Protein 6KMO (pdb70)

Foldseek 3Di:
DVVVVVPDPVPPDPDPPDFAADPLLVVVLVVVVPDPDDDLLPDDLVVNQVVLVVLQPPFDADAWDKDKDWDADPNDIKIKIKIAHNPDDAAFAEEEEFEDDLLSYDDCSLQVRLQNLLRVLQRGMYIYIGFHGFPVPAPPRRLVSSLRVLVCCLVPVVVVRYNSLLYAYEYAECSLLSRQLNLLVCVVVVDDDHLEYEYEQYAAAPDQDDPLSVVQQDSQPDHSSNNNSSNVRRDPDPVVRCDCSNRVLNDALVSLAPRHAYEYEHEPNESSRVSRVSSQVSNVVSVHNYHYHYQGSHYGCCLRRSSNVPPVSNSVVSSVSSVVSNVRRD/DVVVVVVDPVPDDPDPDFAADPLLVVVLVVVVPDDDDLLPDDLVVNQVVLVVQQPPFDADDWDKDWDWDADPNDTKIKIKIAHNPDDAAFAEEEEFEDDLLSYDDCSLQVRLLRLLRVLQRGMYIYIGFHGFPVPAPPRRLVSSLRVLVCCLVPVVVVRYNSLLYAYEYAECSLLSRQLNLLVQVVVVDDDHLEYEREQYAAAPDQDDPLSVVLQDSQPDHSSNNNSSNVRHDPDPVVRCDCSNRVLNDALVSLAPRHAYEYEHEPNESSRVSRVSSQVSNVVSVHNYHYHYQGSDGGCCLRRSSNVPPPSNSVVSSVSSVVSNVRSD

Structure (mmCIF, N/CA/C/O backbone):
data_6KMO
#
_entry.id   6KMO
#
_cell.length_a   65.086
_cell.length_b   89.396
_cell.length_c   68.929
_cell.angle_alpha   90.000
_cell.angle_beta   111.256
_cell.angle_gamma   90.000
#
_symmetry.space_group_name_H-M   'P 1 21 1'
#
loop_
_entity.id
_entity.type
_entity.pdbx_description
1 polymer 'Alpha/beta hydrolase'
2 water water
#
loop_
_atom_site.group_PDB
_atom_site.id
_atom_site.type_symbol
_atom_site.label_atom_id
_atom_site.label_alt_id
_atom_site.label_comp_id
_atom_site.label_asym_id
_atom_site.label_entity_id
_atom_site.label_seq_id
_atom_site.pdbx_PDB_ins_code
_atom_site.Cartn_x
_atom_site.Cartn_y
_atom_site.Cartn_z
_atom_site.occupancy
_atom_site.B_iso_or_equiv
_atom_site.auth_seq_id
_atom_site.auth_comp_id
_atom_site.auth_asym_id
_atom_site.auth_atom_id
_atom_site.pdbx_PDB_model_num
ATOM 1 N N . THR A 1 3 ? 88.52487 81.54008 48.10250 1.000 33.02413 3 THR A N 1
ATOM 2 C CA . THR A 1 3 ? 87.82240 80.92568 49.24099 1.000 43.35372 3 THR A CA 1
ATOM 3 C C . THR A 1 3 ? 86.48835 80.33999 48.78729 1.000 42.33725 3 THR A C 1
ATOM 4 O O . THR A 1 3 ? 86.33886 79.11967 48.75800 1.000 40.55795 3 THR A O 1
ATOM 14 N N . LEU A 1 4 ? 85.51650 81.16873 48.40661 1.000 37.58369 4 LEU A N 1
ATOM 15 C CA . LEU A 1 4 ? 84.49311 80.64827 47.50473 1.000 33.89795 4 LEU A CA 1
ATOM 16 C C . LEU A 1 4 ? 85.15529 80.23401 46.19818 1.000 30.03936 4 LEU A C 1
ATOM 17 O O . LEU A 1 4 ? 84.92495 79.14203 45.67437 1.000 24.30492 4 LEU A O 1
ATOM 33 N N . THR A 1 5 ? 86.01985 81.10314 45.68733 1.000 22.46530 5 THR A N 1
ATOM 34 C CA . THR A 1 5 ? 86.88993 80.74051 44.57654 1.000 29.02733 5 THR A CA 1
ATOM 35 C C . THR A 1 5 ? 87.69063 79.48247 44.89257 1.000 23.49271 5 THR A C 1
ATOM 36 O O . THR A 1 5 ? 87.87071 78.62129 44.02669 1.000 21.86282 5 THR A O 1
ATOM 47 N N . ALA A 1 6 ? 88.17669 79.34762 46.13250 1.000 22.30283 6 ALA A N 1
ATOM 48 C CA . ALA A 1 6 ? 88.98462 78.17741 46.45581 1.000 19.11912 6 ALA A CA 1
ATOM 49 C C . ALA A 1 6 ? 88.20374 76.89298 46.22171 1.000 14.51976 6 ALA A C 1
ATOM 50 O O . ALA A 1 6 ? 88.74367 75.91298 45.69475 1.000 14.68349 6 ALA A O 1
ATOM 57 N N . ILE A 1 7 ? 86.93275 76.87780 46.59474 1.000 14.04166 7 ILE A N 1
ATOM 58 C CA . ILE A 1 7 ? 86.12056 75.69346 46.36685 1.000 11.41525 7 ILE A CA 1
ATOM 59 C C . ILE A 1 7 ? 85.88707 75.49239 44.87150 1.000 10.91514 7 ILE A C 1
ATOM 60 O O . ILE A 1 7 ? 85.92008 74.36497 44.36604 1.000 10.85859 7 ILE A O 1
ATOM 76 N N . LEU A 1 8 ? 85.68025 76.58667 44.13282 1.000 12.00857 8 LEU A N 1
ATOM 77 C CA . LEU A 1 8 ? 85.32649 76.47474 42.72277 1.000 10.18996 8 LEU A CA 1
ATOM 78 C C . LEU A 1 8 ? 86.46174 75.91501 41.88362 1.000 11.49944 8 LEU A C 1
ATOM 79 O O . LEU A 1 8 ? 86.20431 75.24852 40.87725 1.000 12.47853 8 LEU A O 1
ATOM 95 N N . ILE A 1 9 ? 87.71941 76.16714 42.26518 1.000 9.94418 9 ILE A N 1
ATOM 96 C CA . ILE A 1 9 ? 88.85871 75.63717 41.52489 1.000 10.40004 9 ILE A CA 1
ATOM 97 C C . ILE A 1 9 ? 89.31196 74.28456 42.05907 1.000 11.98806 9 ILE A C 1
ATOM 98 O O . ILE A 1 9 ? 90.28216 73.71612 41.54035 1.000 16.35007 9 ILE A O 1
ATOM 114 N N . SER A 1 10 ? 88.63118 73.74699 43.05956 1.000 9.47563 10 SER A N 1
ATOM 115 C CA . SER A 1 10 ? 89.08378 72.55930 43.76037 1.000 10.29611 10 SER A CA 1
ATOM 116 C C . SER A 1 10 ? 88.63723 71.26955 43.08473 1.000 10.22472 10 SER A C 1
ATOM 117 O O . SER A 1 10 ? 87.85885 71.25817 42.12485 1.000 11.71752 10 SER A O 1
ATOM 125 N N . SER A 1 11 ? 89.12585 70.15874 43.63602 1.000 10.15037 11 SER A N 1
ATOM 126 C CA . SER A 1 11 ? 88.75331 68.83491 43.17100 1.000 9.34233 11 SER A CA 1
ATOM 127 C C . SER A 1 11 ? 87.26404 68.54469 43.29241 1.000 10.88516 11 SER A C 1
ATOM 128 O O . SER A 1 11 ? 86.79672 67.57295 42.68743 1.000 12.24384 11 SER A O 1
ATOM 136 N N . VAL A 1 12 ? 86.51009 69.33335 44.06755 1.000 9.31218 12 VAL A N 1
ATOM 137 C CA . VAL A 1 12 ? 85.06038 69.14489 44.13301 1.000 11.00959 12 VAL A CA 1
ATOM 138 C C . VAL A 1 12 ? 84.47369 69.11225 42.73204 1.000 10.91289 12 VAL A C 1
ATOM 139 O O . VAL A 1 12 ? 83.53337 68.36112 42.45289 1.000 13.54255 12 VAL A O 1
ATOM 152 N N . PHE A 1 13 ? 85.01026 69.93973 41.84356 1.000 9.08666 13 PHE A N 1
ATOM 153 C CA . PHE A 1 13 ? 84.46249 70.12421 40.50403 1.000 10.63957 13 PHE A CA 1
ATOM 154 C C . PHE A 1 13 ? 85.32052 69.51517 39.40587 1.000 12.34019 13 PHE A C 1
ATOM 155 O O . PHE A 1 13 ? 85.07349 69.76066 38.21956 1.000 11.46752 13 PHE A O 1
ATOM 172 N N . ALA A 1 14 ? 86.31689 68.71317 39.73909 1.000 10.26335 14 ALA A N 1
ATOM 173 C CA . ALA A 1 14 ? 87.09604 68.08419 38.68850 1.000 11.02271 14 ALA A CA 1
ATOM 174 C C . ALA A 1 14 ? 86.23202 67.10565 37.90779 1.000 11.60532 14 ALA A C 1
ATOM 175 O O . ALA A 1 14 ? 85.40013 66.39309 38.46837 1.000 11.68743 14 ALA A O 1
ATOM 182 N N A SER A 1 15 ? 86.42815 67.08543 36.59208 0.646 13.12179 15 SER A N 1
ATOM 183 N N B SER A 1 15 ? 86.40599 67.08755 36.58849 0.354 13.13362 15 SER A N 1
ATOM 184 C CA A SER A 1 15 ? 85.75320 66.10288 35.76117 0.646 15.49329 15 SER A CA 1
ATOM 185 C CA B SER A 1 15 ? 85.63125 66.14940 35.78986 0.354 15.77131 15 SER A CA 1
ATOM 186 C C A SER A 1 15 ? 86.00804 64.71553 36.32468 0.646 18.98907 15 SER A C 1
ATOM 187 C C B SER A 1 15 ? 85.96661 64.72698 36.21609 0.354 19.26770 15 SER A C 1
ATOM 188 O O A SER A 1 15 ? 87.15467 64.33645 36.57693 0.646 20.37315 15 SER A O 1
ATOM 189 O O B SER A 1 15 ? 87.13701 64.33514 36.26950 0.354 22.10323 15 SER A O 1
ATOM 204 N N . ALA A 1 16 ? 84.92725 63.96821 36.55025 1.000 20.35297 16 ALA A N 1
ATOM 205 C CA . ALA A 1 16 ? 85.09120 62.56589 36.89879 1.000 30.80792 16 ALA A CA 1
ATOM 206 C C . ALA A 1 16 ? 85.28490 61.74914 35.63293 1.000 41.37616 16 ALA A C 1
ATOM 207 O O . ALA A 1 16 ? 86.12760 60.84387 35.58593 1.000 51.91335 16 ALA A O 1
ATOM 215 N N . ALA A 1 17 ? 84.54225 62.10691 34.59053 1.000 41.15164 17 ALA A N 1
ATOM 216 C CA . ALA A 1 17 ? 84.55541 61.42494 33.30938 1.000 45.89596 17 ALA A CA 1
ATOM 217 C C . ALA A 1 17 ? 85.83965 61.71835 32.54360 1.000 42.53012 17 ALA A C 1
ATOM 218 O O . ALA A 1 17 ? 86.87473 61.09747 32.79439 1.000 49.51456 17 ALA A O 1
ATOM 225 N N . ALA A 1 23 ? 82.06457 62.74085 20.04208 1.000 35.96728 23 ALA A N 1
ATOM 226 C CA . ALA A 1 23 ? 81.53910 62.45925 18.71011 1.000 37.53907 23 ALA A CA 1
ATOM 227 C C . ALA A 1 23 ? 80.01089 62.52951 18.73777 1.000 37.43789 23 ALA A C 1
ATOM 228 O O . ALA A 1 23 ? 79.36029 61.78932 19.47685 1.000 37.64225 23 ALA A O 1
ATOM 234 N N . ASN A 1 24 ? 79.45133 63.41677 17.91717 1.000 32.38216 24 ASN A N 1
ATOM 235 C CA . ASN A 1 24 ? 78.03368 63.79383 18.00697 1.000 24.23949 24 ASN A CA 1
ATOM 236 C C . ASN A 1 24 ? 77.19145 62.87923 17.11161 1.000 31.73358 24 ASN A C 1
ATOM 237 O O . ASN A 1 24 ? 76.61150 63.27799 16.09881 1.000 33.55947 24 ASN A O 1
ATOM 248 N N . THR A 1 25 ? 77.10225 61.61767 17.53268 1.000 24.01368 25 THR A N 1
ATOM 249 C CA . THR A 1 25 ? 76.45027 60.54018 16.80269 1.000 25.10151 25 THR A CA 1
ATOM 250 C C . THR A 1 25 ? 74.95248 60.54100 17.10523 1.000 16.56465 25 THR A C 1
ATOM 251 O O . THR A 1 25 ? 74.56358 60.63581 18.26523 1.000 16.44963 25 THR A O 1
ATOM 262 N N . PRO A 1 26 ? 74.07359 60.41042 16.10198 1.000 14.88410 26 PRO A N 1
ATOM 263 C CA . PRO A 1 26 ? 72.62953 60.40854 16.38829 1.000 11.99718 26 PRO A CA 1
ATOM 264 C C . PRO A 1 26 ? 72.23791 59.19339 17.21268 1.000 12.69607 26 PRO A C 1
ATOM 265 O O . PRO A 1 26 ? 72.54031 58.05632 16.85003 1.000 17.71134 26 PRO A O 1
ATOM 276 N N A THR A 1 27 ? 71.51784 59.44079 18.30282 0.340 11.13722 27 THR A N 1
ATOM 277 N N B THR A 1 27 ? 71.57978 59.43598 18.34200 0.660 11.06753 27 THR A N 1
ATOM 278 C CA A THR A 1 27 ? 71.02473 58.37784 19.14748 0.340 11.28059 27 THR A CA 1
ATOM 279 C CA B THR A 1 27 ? 71.03305 58.38643 19.19028 0.660 11.11377 27 THR A CA 1
ATOM 280 C C A THR A 1 27 ? 69.70242 58.83783 19.74011 0.340 9.10258 27 THR A C 1
ATOM 281 C C B THR A 1 27 ? 69.68434 58.84875 19.71628 0.660 9.09427 27 THR A C 1
ATOM 282 O O A THR A 1 27 ? 69.52856 60.04079 19.98442 0.340 8.88415 27 THR A O 1
ATOM 283 O O B THR A 1 27 ? 69.47511 60.05407 19.90422 0.660 8.69086 27 THR A O 1
ATOM 304 N N . PRO A 1 28 ? 68.74017 57.93538 19.93018 1.000 8.32838 28 PRO A N 1
ATOM 305 C CA . PRO A 1 28 ? 67.47013 58.33390 20.53800 1.000 8.31790 28 PRO A CA 1
ATOM 306 C C . PRO A 1 28 ? 67.67987 58.79860 21.96324 1.000 7.92972 28 PRO A C 1
ATOM 307 O O . PRO A 1 28 ? 68.60312 58.36159 22.65014 1.000 9.82827 28 PRO A O 1
ATOM 318 N N . THR A 1 29 ? 66.79543 59.67178 22.43338 1.000 7.24976 29 THR A N 1
ATOM 319 C CA . THR A 1 29 ? 66.76842 59.93667 23.85805 1.000 7.18671 29 THR A CA 1
ATOM 320 C C . THR A 1 29 ? 66.38665 58.66080 24.61061 1.000 8.12827 29 THR A C 1
ATOM 321 O O . THR A 1 29 ? 65.91070 57.68354 24.03148 1.000 8.27867 29 THR A O 1
ATOM 332 N N . ALA A 1 30 ? 66.56080 58.69886 25.92314 1.000 8.05795 30 ALA A N 1
ATOM 333 C CA . ALA A 1 30 ? 66.22307 57.52777 26.72876 1.000 9.09510 30 ALA A CA 1
ATOM 334 C C . ALA A 1 30 ? 64.75160 57.17248 26.60082 1.000 10.05458 30 ALA A C 1
ATOM 335 O O . ALA A 1 30 ? 64.40212 55.99240 26.49551 1.000 11.12991 30 ALA A O 1
ATOM 342 N N . GLY A 1 31 ? 63.86863 58.17223 26.61131 1.000 7.80977 31 GLY A N 1
ATOM 343 C CA . GLY A 1 31 ? 62.45175 57.90285 26.48815 1.000 8.09687 31 GLY A CA 1
ATOM 344 C C . GLY A 1 31 ? 62.07849 57.35458 25.12429 1.000 9.56431 31 GLY A C 1
ATOM 345 O O . GLY A 1 31 ? 61.22304 56.47605 25.00921 1.000 10.26588 31 GLY A O 1
ATOM 349 N N . VAL A 1 32 ? 62.69394 57.87979 24.06827 1.000 8.25908 32 VAL A N 1
ATOM 350 C CA . VAL A 1 32 ? 62.41444 57.35188 22.73720 1.000 9.47796 32 VAL A CA 1
ATOM 351 C C . VAL A 1 32 ? 62.95528 55.93999 22.59914 1.000 9.15800 32 VAL A C 1
ATOM 352 O O . VAL A 1 32 ? 62.30487 55.07542 21.99151 1.000 8.75824 32 VAL A O 1
ATOM 365 N N . GLN A 1 33 ? 64.13404 55.67779 23.16991 1.000 8.14618 33 GLN A N 1
ATOM 366 C CA . GLN A 1 33 ? 64.68944 54.32951 23.13843 1.000 8.95706 33 GLN A CA 1
ATOM 367 C C . GLN A 1 33 ? 63.78564 53.34737 23.86980 1.000 9.21892 33 GLN A C 1
ATOM 368 O O . GLN A 1 33 ? 63.57453 52.22737 23.39340 1.000 9.85672 33 GLN A O 1
ATOM 382 N N . ALA A 1 34 ? 63.21681 53.75202 25.00383 1.000 9.73415 34 ALA A N 1
ATOM 383 C CA . ALA A 1 34 ? 62.30358 52.87172 25.73016 1.000 9.83887 34 ALA A CA 1
ATOM 384 C C . ALA A 1 34 ? 61.10438 52.51805 24.86525 1.000 12.17564 34 ALA A C 1
ATOM 385 O O . ALA A 1 34 ? 60.66185 51.35900 24.83153 1.000 12.47295 34 ALA A O 1
ATOM 392 N N . PHE A 1 35 ? 60.56345 53.50132 24.14743 1.000 10.03827 35 PHE A N 1
ATOM 393 C CA . PHE A 1 35 ? 59.44662 53.25072 23.24899 1.000 9.24481 35 PHE A CA 1
ATOM 394 C C . PHE A 1 35 ? 59.85360 52.30462 22.13187 1.000 10.11460 35 PHE A C 1
ATOM 395 O O . PHE A 1 35 ? 59.13277 51.35318 21.81819 1.000 10.93052 35 PHE A O 1
ATOM 412 N N . LEU A 1 36 ? 61.00629 52.55186 21.50769 1.000 9.13687 36 LEU A N 1
ATOM 413 C CA . LEU A 1 36 ? 61.46419 51.66457 20.44537 1.000 9.83838 36 LEU A CA 1
ATOM 414 C C . LEU A 1 36 ? 61.65625 50.24418 20.95497 1.000 11.53478 36 LEU A C 1
ATOM 415 O O . LEU A 1 36 ? 61.39094 49.28173 20.22723 1.000 12.04480 36 LEU A O 1
ATOM 431 N N . ASN A 1 37 ? 62.13747 50.08698 22.18624 1.000 10.71837 37 ASN A N 1
ATOM 432 C CA . ASN A 1 37 ? 62.36858 48.73500 22.68919 1.000 11.77401 37 ASN A CA 1
ATOM 433 C C . ASN A 1 37 ? 61.05141 47.98614 22.85035 1.000 13.16786 37 ASN A C 1
ATOM 434 O O . ASN A 1 37 ? 60.97313 46.78717 22.54297 1.000 17.15453 37 ASN A O 1
ATOM 445 N N . VAL A 1 38 ? 59.99846 48.66852 23.29205 1.000 12.74250 38 VAL A N 1
ATOM 446 C CA . VAL A 1 38 ? 58.67785 48.03966 23.35277 1.000 13.45414 38 VAL A CA 1
ATOM 447 C C . VAL A 1 38 ? 58.20025 47.69479 21.94763 1.000 15.81970 38 VAL A C 1
ATOM 448 O O . VAL A 1 38 ? 57.76971 46.56979 21.66707 1.000 18.24111 38 VAL A O 1
ATOM 461 N N . LEU A 1 39 ? 58.28012 48.66321 21.03973 1.000 12.54436 39 LEU A N 1
ATOM 462 C CA . LEU A 1 39 ? 57.78932 48.48032 19.67838 1.000 13.99742 39 LEU A CA 1
ATOM 463 C C . LEU A 1 39 ? 58.51448 47.34468 18.97393 1.000 16.99583 39 LEU A C 1
ATOM 464 O O . LEU A 1 39 ? 57.88085 46.47643 18.35663 1.000 19.42793 39 LEU A O 1
ATOM 480 N N . ASN A 1 40 ? 59.84036 47.34112 19.03563 1.000 17.19317 40 ASN A N 1
ATOM 481 C CA . ASN A 1 40 ? 60.65520 46.38491 18.30072 1.000 17.51110 40 ASN A CA 1
ATOM 482 C C . ASN A 1 40 ? 60.70524 45.02397 18.98171 1.000 21.45179 40 ASN A C 1
ATOM 483 O O . ASN A 1 40 ? 61.30742 44.09882 18.42679 1.000 26.09641 40 ASN A O 1
ATOM 494 N N . SER A 1 41 ? 60.08775 44.89866 20.15920 1.000 22.99975 41 SER A N 1
ATOM 495 C CA . SER A 1 41 ? 59.90925 43.62031 20.82938 1.000 23.25489 41 SER A CA 1
ATOM 496 C C . SER A 1 41 ? 58.78506 42.80950 20.21149 1.000 30.18887 41 SER A C 1
ATOM 497 O O . SER A 1 41 ? 58.75772 41.58531 20.36943 1.000 34.36265 41 SER A O 1
ATOM 505 N N . GLY A 1 42 ? 57.83795 43.47247 19.55540 1.000 31.66809 42 GLY A N 1
ATOM 506 C CA . GLY A 1 42 ? 56.71384 42.76746 18.98320 1.000 30.15897 42 GLY A CA 1
ATOM 507 C C . GLY A 1 42 ? 57.15708 41.85123 17.86356 1.000 36.81467 42 GLY A C 1
ATOM 508 O O . GLY A 1 42 ? 58.09355 42.14214 1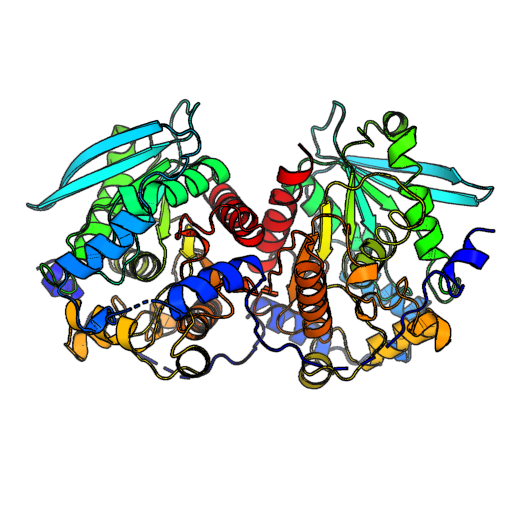7.12190 1.000 45.38712 42 GLY A O 1
ATOM 512 N N . LYS A 1 43 ? 56.48100 40.71192 17.75479 1.000 40.70694 43 LYS A N 1
ATOM 513 C CA . LYS A 1 43 ? 56.85496 39.69012 16.78668 1.000 40.44668 43 LYS A CA 1
ATOM 514 C C . LYS A 1 43 ? 55.88608 39.62973 15.60953 1.000 42.07429 43 LYS A C 1
ATOM 515 O O . LYS A 1 43 ? 55.92398 38.67048 14.83153 1.000 45.41207 43 LYS A O 1
ATOM 534 N N . GLY A 1 44 ? 55.03777 40.64080 15.45504 1.000 38.63214 44 GLY A N 1
ATOM 535 C CA . GLY A 1 44 ? 54.17898 40.72735 14.29667 1.000 36.84489 44 GLY A CA 1
ATOM 536 C C . GLY A 1 44 ? 54.96159 40.98395 13.02381 1.000 29.73389 44 GLY A C 1
ATOM 537 O O . GLY A 1 44 ? 56.16318 41.25545 13.01644 1.000 28.26765 44 GLY A O 1
ATOM 541 N N . LYS A 1 45 ? 54.25503 40.88838 11.91489 1.000 24.85820 45 LYS A N 1
ATOM 542 C CA . LYS A 1 45 ? 54.92009 41.03978 10.64352 1.000 23.67219 45 LYS A CA 1
ATOM 543 C C . LYS A 1 45 ? 55.07830 42.51525 10.29745 1.000 15.35024 45 LYS A C 1
ATOM 544 O O . LYS A 1 45 ? 54.46653 43.39155 10.91869 1.000 17.91155 45 LYS A O 1
ATOM 563 N N . PRO A 1 46 ? 55.93691 42.81008 9.33049 1.000 14.32424 46 PRO A N 1
ATOM 564 C CA . PRO A 1 46 ? 56.12486 44.20173 8.90917 1.000 13.39273 46 PRO A CA 1
ATOM 565 C C . PRO A 1 46 ? 54.82833 44.79436 8.38575 1.000 13.03144 46 PRO A C 1
ATOM 566 O O . PRO A 1 46 ? 54.02128 44.11910 7.74337 1.000 11.52703 46 PRO A O 1
ATOM 577 N N . MET A 1 47 ? 54.64531 46.09501 8.65255 1.000 10.91609 47 MET A N 1
ATOM 578 C CA . MET A 1 47 ? 53.39768 46.75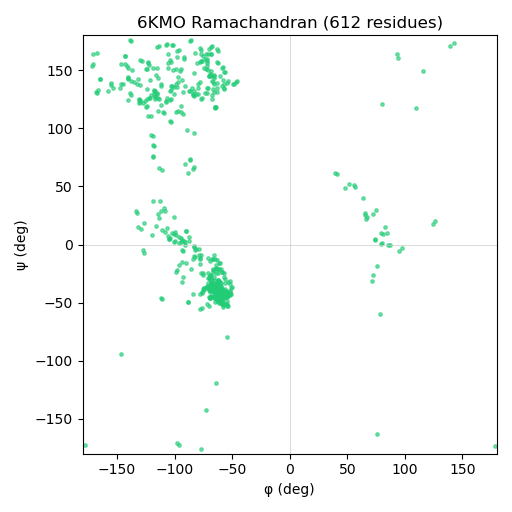648 8.28627 1.000 11.94878 47 MET A CA 1
ATOM 579 C C . MET A 1 47 ? 53.10561 46.62262 6.79543 1.000 9.33988 47 MET A C 1
ATOM 580 O O . MET A 1 47 ? 51.94699 46.46135 6.40454 1.000 10.49937 47 MET A O 1
ATOM 594 N N . GLU A 1 48 ? 54.13893 46.70128 5.94767 1.000 9.48268 48 GLU A N 1
ATOM 595 C CA . GLU A 1 48 ? 53.91462 46.64460 4.50849 1.000 9.89385 48 GLU A CA 1
ATOM 596 C C . GLU A 1 48 ? 53.38335 45.29717 4.04212 1.000 10.61296 48 GLU A C 1
ATOM 597 O O . GLU A 1 48 ? 52.98548 45.18583 2.87322 1.000 12.40937 48 GLU A O 1
ATOM 609 N N . GLN A 1 49 ? 53.35982 44.28610 4.90500 1.000 11.83862 49 GLN A N 1
ATOM 610 C CA . GLN A 1 49 ? 52.75204 42.99450 4.59289 1.000 13.25965 49 GLN A CA 1
ATOM 611 C C . GLN A 1 49 ? 51.32343 42.88168 5.10316 1.000 13.40699 49 GLN A C 1
ATOM 612 O O . GLN A 1 49 ? 50.68663 41.83139 4.92358 1.000 14.58381 49 GLN A O 1
ATOM 626 N N . MET A 1 50 ? 50.79605 43.93223 5.72936 1.000 11.43911 50 MET A N 1
ATOM 627 C CA . MET A 1 50 ? 49.44764 43.91956 6.27555 1.000 12.14830 50 MET A CA 1
ATOM 628 C C . MET A 1 50 ? 48.44471 44.43659 5.24763 1.000 10.83795 50 MET A C 1
ATOM 629 O O . MET A 1 50 ? 48.79358 45.12300 4.28378 1.000 12.51170 50 MET A O 1
ATOM 643 N N . THR A 1 51 ? 47.17159 44.12382 5.47441 1.000 12.68817 51 THR A N 1
ATOM 644 C CA . THR A 1 51 ? 46.13473 44.80453 4.72681 1.000 11.17737 51 THR A CA 1
ATOM 645 C C . THR A 1 51 ? 46.03450 46.24186 5.22784 1.000 11.43672 51 THR A C 1
ATOM 646 O O . THR A 1 51 ? 46.46990 46.54983 6.33937 1.000 11.72620 51 THR A O 1
ATOM 657 N N . PRO A 1 52 ? 45.45955 47.14275 4.43234 1.000 12.33997 52 PRO A N 1
ATOM 658 C CA . PRO A 1 52 ? 45.22230 48.50078 4.94964 1.000 12.16240 52 PRO A CA 1
ATOM 659 C C . PRO A 1 52 ? 44.47906 48.49838 6.26485 1.000 11.72699 52 PRO A C 1
ATOM 660 O O . PRO A 1 52 ? 44.82991 49.25921 7.17447 1.000 10.44121 52 PRO A O 1
ATOM 671 N N . GLN A 1 53 ? 43.47562 47.63043 6.40714 1.000 12.66634 53 GLN A N 1
ATOM 672 C CA . GLN A 1 53 ? 42.69793 47.58914 7.63939 1.000 13.23115 53 GLN A CA 1
ATOM 673 C C . GLN A 1 53 ? 43.56081 47.17294 8.83026 1.000 11.38394 53 GLN A C 1
ATOM 674 O O . GLN A 1 53 ? 43.52682 47.80663 9.89031 1.000 12.96079 53 GLN A O 1
ATOM 688 N N . GLU A 1 54 ? 44.37171 46.12109 8.66328 1.000 11.47801 54 GLU A N 1
ATOM 689 C CA . GLU A 1 54 ? 45.25598 45.68931 9.73388 1.000 12.85735 54 GLU A CA 1
ATOM 690 C C . GLU A 1 54 ? 46.22739 46.79719 10.11733 1.000 10.11789 54 GLU A C 1
ATOM 691 O O . GLU A 1 54 ? 46.45815 47.04887 11.30960 1.000 12.93906 54 GLU A O 1
ATOM 703 N N . ALA A 1 55 ? 46.81726 47.46164 9.11757 1.000 10.04081 55 ALA A N 1
ATOM 704 C CA . ALA A 1 55 ? 47.78475 48.51897 9.39383 1.000 9.49443 55 ALA A CA 1
ATOM 705 C C . ALA A 1 55 ? 47.12152 49.68469 10.11153 1.000 8.83602 55 ALA A C 1
ATOM 706 O O . ALA A 1 55 ? 47.69715 50.25582 11.03936 1.000 9.45614 55 ALA A O 1
ATOM 713 N N . ARG A 1 56 ? 45.91082 50.04871 9.69557 1.000 8.97472 56 ARG A N 1
ATOM 714 C CA . ARG A 1 56 ? 45.20003 51.13233 10.36152 1.000 8.29026 56 ARG A CA 1
ATOM 715 C C . ARG A 1 56 ? 45.00311 50.83077 11.83917 1.000 10.27934 56 ARG A C 1
ATOM 716 O O . ARG A 1 56 ? 45.13928 51.72293 12.68411 1.000 9.47428 56 ARG A O 1
ATOM 737 N N . GLN A 1 57 ? 44.69436 49.57929 12.16633 1.000 9.43230 57 GLN A N 1
ATOM 738 C CA . GLN A 1 57 ? 44.44684 49.19609 13.55512 1.000 10.84859 57 GLN A CA 1
ATOM 739 C C . GLN A 1 57 ? 45.69294 49.32399 14.41345 1.000 11.71765 57 GLN A C 1
ATOM 740 O O . GLN A 1 57 ? 45.58096 49.58118 15.62361 1.000 11.55739 57 GLN A O 1
ATOM 754 N N . VAL A 1 58 ? 46.88672 49.17743 13.82354 1.000 9.75110 58 VAL A N 1
ATOM 755 C CA . VAL A 1 58 ? 48.12364 49.37111 14.57559 1.000 9.92181 58 VAL A CA 1
ATOM 756 C C . VAL A 1 58 ? 48.19274 50.79141 15.11886 1.000 10.01301 58 VAL A C 1
ATOM 757 O O . VAL A 1 58 ? 48.45649 51.01592 16.30203 1.000 11.21157 58 VAL A O 1
ATOM 770 N N . LEU A 1 59 ? 47.96452 51.78148 14.25668 1.000 9.47211 59 LEU A N 1
ATOM 771 C CA . LEU A 1 59 ? 48.04137 53.16220 14.72490 1.000 9.61332 59 LEU A CA 1
ATOM 772 C C . LEU A 1 59 ? 46.87412 53.48947 15.64539 1.000 8.48272 59 LEU A C 1
ATOM 773 O O . LEU A 1 59 ? 47.05287 54.17968 16.65591 1.000 8.67828 59 LEU A O 1
ATOM 789 N N . ILE A 1 60 ? 45.68014 52.99444 15.32566 1.000 7.97551 60 ILE A N 1
ATOM 790 C CA . ILE A 1 60 ? 44.53813 53.22200 16.20626 1.000 8.54984 60 ILE A CA 1
ATOM 791 C C . ILE A 1 60 ? 44.86028 52.75290 17.62233 1.000 9.67121 60 ILE A C 1
ATOM 792 O O . ILE A 1 60 ? 44.64996 53.47957 18.59583 1.000 9.81242 60 ILE A O 1
ATOM 808 N N . GLY A 1 61 ? 45.38574 51.53706 17.75620 1.000 9.28890 61 GLY A N 1
ATOM 809 C CA . GLY A 1 61 ? 45.66578 51.00283 19.08488 1.000 11.05162 61 GLY A CA 1
ATOM 810 C C . GLY A 1 61 ? 46.80821 51.70339 19.79761 1.000 11.31985 61 GLY A C 1
ATOM 811 O O . GLY A 1 61 ? 46.77404 51.88085 21.01655 1.000 12.56969 61 GLY A O 1
ATOM 815 N N . ALA A 1 62 ? 47.84095 52.10195 19.05386 1.000 10.22750 62 ALA A N 1
ATOM 816 C CA . ALA A 1 62 ? 48.93717 52.82851 19.66580 1.000 10.63791 62 ALA A CA 1
ATOM 817 C C . ALA A 1 62 ? 48.44958 54.12058 20.29608 1.000 9.11324 62 ALA A C 1
ATOM 818 O O . ALA A 1 62 ? 48.98999 54.55328 21.32422 1.000 11.18914 62 ALA A O 1
ATOM 825 N N . GLN A 1 63 ? 47.43146 54.74160 19.70914 1.000 7.62646 63 GLN A N 1
ATOM 826 C CA . GLN A 1 63 ? 46.97262 56.05622 20.12205 1.000 8.22169 63 GLN A CA 1
ATOM 827 C C . GLN A 1 63 ? 45.80281 55.99884 21.09319 1.000 11.65090 63 GLN A C 1
ATOM 828 O O . GLN A 1 63 ? 45.54082 56.98128 21.79776 1.000 12.18570 63 GLN A O 1
ATOM 842 N N . GLN A 1 64 ? 45.11595 54.86548 21.16773 1.000 10.00456 64 GLN A N 1
ATOM 843 C CA . GLN A 1 64 ? 43.90274 54.76560 21.95717 1.000 9.64647 64 GLN A CA 1
ATOM 844 C C . GLN A 1 64 ? 44.19210 54.91897 23.44428 1.000 10.53330 64 GLN A C 1
ATOM 845 O O . GLN A 1 64 ? 45.23769 54.51580 23.94880 1.000 10.95202 64 GLN A O 1
ATOM 859 N N . GLY A 1 65 ? 43.24225 55.53211 24.13445 1.000 11.22852 65 GLY A N 1
ATOM 860 C CA . GLY A 1 65 ? 43.27676 55.54681 25.58768 1.000 13.75431 65 GLY A CA 1
ATOM 861 C C . GLY A 1 65 ? 44.16246 56.59851 26.19290 1.000 14.52339 65 GLY A C 1
ATOM 862 O O . GLY A 1 65 ? 44.48078 56.52468 27.38238 1.000 18.42719 65 GLY A O 1
ATOM 866 N N . ALA A 1 66 ? 44.57862 57.58473 25.41285 1.000 11.63364 66 ALA A N 1
ATOM 867 C CA . ALA A 1 66 ? 45.48191 58.61215 25.88987 1.000 11.73939 66 ALA A CA 1
ATOM 868 C C . ALA A 1 66 ? 44.70324 59.70020 26.61722 1.000 11.55846 66 ALA A C 1
ATOM 869 O O . ALA A 1 66 ? 43.55969 60.00570 26.28346 1.000 14.20817 66 ALA A O 1
ATOM 876 N N . LYS A 1 67 ? 45.35194 60.28804 27.62329 1.000 14.92590 67 LYS A N 1
ATOM 877 C CA . LYS A 1 67 ? 44.80563 61.46434 28.28085 1.000 18.03623 67 LYS A CA 1
ATOM 878 C C . LYS A 1 67 ? 44.81101 62.63653 27.30657 1.000 14.56941 67 LYS A C 1
ATOM 879 O O . LYS A 1 67 ? 45.83826 62.93350 26.68751 1.000 18.25882 67 LYS A O 1
ATOM 898 N N . LEU A 1 68 ? 43.66072 63.29084 27.16113 1.000 14.32912 68 LEU A N 1
ATOM 899 C CA . LEU A 1 68 ? 43.54747 64.43973 26.26993 1.000 14.29029 68 LEU A CA 1
ATOM 900 C C . LEU A 1 68 ? 43.53000 65.71657 27.08297 1.000 15.41363 68 LEU A C 1
ATOM 901 O O . LEU A 1 68 ? 42.78423 65.80927 28.07348 1.000 18.24946 68 LEU A O 1
ATOM 917 N N . PRO A 1 69 ? 44.32115 66.71959 26.71491 1.000 10.58911 69 PRO A N 1
ATOM 918 C CA . PRO A 1 69 ? 44.24470 67.99383 27.42235 1.000 11.46317 69 PRO A CA 1
ATOM 919 C C . PRO A 1 69 ? 42.95854 68.70889 27.07943 1.000 11.82316 69 PRO A C 1
ATOM 920 O O . PRO A 1 69 ? 42.37295 68.49416 26.00237 1.000 10.56746 69 PRO A O 1
ATOM 931 N N . PRO A 1 70 ? 42.45977 69.57018 27.96501 1.000 11.60330 70 PRO A N 1
ATOM 932 C CA . PRO A 1 70 ? 41.15980 70.20075 27.72772 1.000 11.31390 70 PRO A CA 1
ATOM 933 C C . PRO A 1 70 ? 41.10811 71.01170 26.43610 1.000 11.04747 70 PRO A C 1
ATOM 934 O O . PRO A 1 70 ? 42.01201 71.79304 26.13130 1.000 11.74596 70 PRO A O 1
ATOM 945 N N . ALA A 1 71 ? 40.00777 70.84180 25.70652 1.000 9.68776 71 ALA A N 1
ATOM 946 C CA . ALA A 1 71 ? 39.71922 71.56722 24.47744 1.000 9.14310 71 ALA A CA 1
ATOM 947 C C . ALA A 1 71 ? 38.26081 71.31560 24.12738 1.000 11.20167 71 ALA A C 1
ATOM 948 O O . ALA A 1 71 ? 37.63485 70.38908 24.65450 1.000 15.42185 71 ALA A O 1
ATOM 955 N N . GLN A 1 72 ? 37.73427 72.13256 23.22637 1.000 9.89629 72 GLN A N 1
ATOM 956 C CA . GLN A 1 72 ? 36.38672 71.96887 22.69843 1.000 12.63548 72 GLN A CA 1
ATOM 957 C C . GLN A 1 72 ? 36.46041 71.35943 21.30262 1.000 11.07021 72 GLN A C 1
ATOM 958 O O . GLN A 1 72 ? 37.23252 71.83560 20.46050 1.000 12.25379 72 GLN A O 1
ATOM 972 N N . VAL A 1 73 ? 35.64755 70.34564 21.03912 1.000 10.15578 73 VAL A N 1
ATOM 973 C CA . VAL A 1 73 ? 35.61211 69.68247 19.74029 1.000 9.84251 73 VAL A CA 1
ATOM 974 C C . VAL A 1 73 ? 34.19626 69.72599 19.18039 1.000 11.74787 73 VAL A C 1
ATOM 975 O O . VAL A 1 73 ? 33.22551 69.42430 19.89795 1.000 12.68683 73 VAL A O 1
ATOM 988 N N . SER A 1 74 ? 34.07602 70.08761 17.90991 1.000 10.64504 74 SER A N 1
ATOM 989 C CA . SER A 1 74 ? 32.80938 70.06784 17.20108 1.000 8.81193 74 SER A CA 1
ATOM 990 C C . SER A 1 74 ? 33.03144 69.53689 15.79157 1.000 10.95969 74 SER A C 1
ATOM 991 O O . SER A 1 74 ? 34.16387 69.25290 15.37701 1.000 10.28672 74 SER A O 1
ATOM 999 N N . GLU A 1 75 ? 31.94152 69.38666 15.04604 1.000 12.40538 75 GLU A N 1
ATOM 1000 C CA . GLU A 1 75 ? 31.97872 68.76916 13.73772 1.000 11.44394 75 GLU A CA 1
ATOM 1001 C C . GLU A 1 75 ? 31.12385 69.56085 12.76941 1.000 13.24149 75 GLU A C 1
ATOM 1002 O O . GLU A 1 75 ? 30.13863 70.19719 13.15632 1.000 13.87119 75 GLU A O 1
ATOM 1014 N N . LYS A 1 76 ? 31.51573 69.53272 11.50524 1.000 11.37029 76 LYS A N 1
ATOM 1015 C CA . LYS A 1 76 ? 30.72060 70.14336 10.45005 1.000 11.27462 76 LYS A CA 1
ATOM 1016 C C . LYS A 1 76 ? 31.02843 69.42011 9.15745 1.000 11.60610 76 LYS A C 1
ATOM 1017 O O . LYS A 1 76 ? 32.19926 69.18047 8.84682 1.000 11.70931 76 LYS A O 1
ATOM 1036 N N . THR A 1 77 ? 29.99977 69.07893 8.39935 1.000 10.71632 77 THR A N 1
ATOM 1037 C CA . THR A 1 77 ? 30.15709 68.54384 7.05933 1.000 11.43698 77 THR A CA 1
ATOM 1038 C C . THR A 1 77 ? 29.83023 69.65101 6.07276 1.000 15.23347 77 THR A C 1
ATOM 1039 O O . THR A 1 77 ? 28.75596 70.25622 6.14303 1.000 16.41211 77 THR A O 1
ATOM 1050 N N . ILE A 1 78 ? 30.75937 69.93425 5.17265 1.000 12.95887 78 ILE A N 1
ATOM 1051 C CA . ILE A 1 78 ? 30.58118 70.97288 4.17080 1.000 15.08264 78 ILE A CA 1
ATOM 1052 C C . ILE A 1 78 ? 30.32500 70.30985 2.82701 1.000 16.90161 78 ILE A C 1
ATOM 1053 O O . ILE A 1 78 ? 30.69189 69.16005 2.59181 1.000 15.97082 78 ILE A O 1
ATOM 1069 N N . GLN A 1 79 ? 29.66286 71.05473 1.93660 1.000 24.61728 79 GLN A N 1
ATOM 1070 C CA . GLN A 1 79 ? 29.36625 70.59380 0.58467 1.000 22.50024 79 GLN A CA 1
ATOM 1071 C C . GLN A 1 79 ? 30.13909 71.47221 -0.39293 1.000 23.48040 79 GLN A C 1
ATOM 1072 O O . GLN A 1 79 ? 29.89228 72.67920 -0.47922 1.000 30.97783 79 GLN A O 1
ATOM 1086 N N . VAL A 1 80 ? 31.08608 70.86576 -1.10308 1.000 26.93851 80 VAL A N 1
ATOM 1087 C CA . VAL A 1 80 ? 31.91538 71.54422 -2.09313 1.000 34.48269 80 VAL A CA 1
ATOM 1088 C C . VAL A 1 80 ? 31.79775 70.76906 -3.39583 1.000 40.40898 80 VAL A C 1
ATOM 1089 O O . VAL A 1 80 ? 32.06599 69.56080 -3.43052 1.000 43.48389 80 VAL A O 1
ATOM 1102 N N . ASN A 1 81 ? 31.38420 71.43970 -4.46269 1.000 43.70069 81 ASN A N 1
ATOM 1103 C CA . ASN A 1 81 ? 31.35065 70.81803 -5.78396 1.000 38.19584 81 ASN A CA 1
ATOM 1104 C C . ASN A 1 81 ? 30.67952 69.43903 -5.72243 1.000 42.51912 81 ASN A C 1
ATOM 1105 O O . ASN A 1 81 ? 31.21691 68.43905 -6.18988 1.000 48.64565 81 ASN A O 1
ATOM 1116 N N . GLY A 1 82 ? 29.51207 69.38518 -5.08365 1.000 42.59791 82 GLY A N 1
ATOM 1117 C CA . GLY A 1 82 ? 28.75356 68.14821 -5.01229 1.000 44.33058 82 GLY A CA 1
ATOM 1118 C C . GLY A 1 82 ? 29.27641 67.11463 -4.03862 1.000 48.68561 82 GLY A C 1
ATOM 1119 O O . GLY A 1 82 ? 28.51931 66.20061 -3.66366 1.000 43.63702 82 GLY A O 1
ATOM 1123 N N . GLN A 1 83 ? 30.52800 67.21764 -3.60822 1.000 40.76172 83 GLN A N 1
ATOM 1124 C CA . GLN A 1 83 ? 31.09583 66.28168 -2.65255 1.000 35.70696 83 GLN A CA 1
ATOM 1125 C C . GLN A 1 83 ? 31.01069 66.85189 -1.24060 1.000 25.14818 83 GLN A C 1
ATOM 1126 O O . GLN A 1 83 ? 31.12660 68.06444 -1.03260 1.000 24.93682 83 GLN A O 1
ATOM 1140 N N . ALA A 1 84 ? 30.77947 65.96221 -0.28756 1.000 20.95345 84 ALA A N 1
ATOM 1141 C CA . ALA A 1 84 ? 30.73248 66.30503 1.12399 1.000 26.08264 84 ALA A CA 1
ATOM 1142 C C . ALA A 1 84 ? 32.11342 66.07624 1.71958 1.000 22.61089 84 ALA A C 1
ATOM 1143 O O . ALA A 1 84 ? 32.79940 65.11745 1.36756 1.000 21.85173 84 ALA A O 1
ATOM 1150 N N . ILE A 1 85 ? 32.52279 66.96896 2.61428 1.000 16.85879 85 ILE A N 1
ATOM 1151 C CA . ILE A 1 85 ? 33.80922 66.85762 3.30376 1.000 13.10296 85 ILE A CA 1
ATOM 1152 C C . ILE A 1 85 ? 33.53830 67.04429 4.79181 1.000 11.65362 85 ILE A C 1
ATOM 1153 O O . ILE A 1 85 ? 33.01670 68.08719 5.19647 1.000 13.02782 85 ILE A O 1
ATOM 1169 N N . LYS A 1 86 ? 33.89544 66.04642 5.60177 1.000 11.07615 86 LYS A N 1
ATOM 1170 C CA . LYS A 1 86 ? 33.74267 66.14471 7.04742 1.000 10.97317 86 LYS A CA 1
ATOM 1171 C C . LYS A 1 86 ? 34.91466 66.88738 7.67952 1.000 9.62172 86 LYS A C 1
ATOM 1172 O O . LYS A 1 86 ? 36.08062 66.57959 7.40063 1.000 10.03649 86 LYS A O 1
ATOM 1191 N N . LEU A 1 87 ? 34.60066 67.84775 8.54763 1.000 9.70500 87 LEU A N 1
ATOM 1192 C CA . LEU A 1 87 ? 35.57348 68.61685 9.30618 1.000 7.38786 87 LEU A CA 1
ATOM 1193 C C . LEU A 1 87 ? 35.39764 68.34075 10.79044 1.000 10.29163 87 LEU A C 1
ATOM 1194 O O . LEU A 1 87 ? 34.27880 68.14583 11.27958 1.000 10.20036 87 LEU A O 1
ATOM 1210 N N . LYS A 1 88 ? 36.50240 68.34648 11.52578 1.000 7.76768 88 LYS A N 1
ATOM 1211 C CA . LYS A 1 88 ? 36.47326 68.37673 12.97889 1.000 7.92090 88 LYS A CA 1
ATOM 1212 C C . LYS A 1 88 ? 37.14822 69.66474 13.40599 1.000 9.32540 88 LYS A C 1
ATOM 1213 O O . LYS A 1 88 ? 38.25074 69.96507 12.93832 1.000 9.01948 88 LYS A O 1
ATOM 1232 N N . ILE A 1 89 ? 36.49716 70.43612 14.27049 1.000 8.14724 89 ILE A N 1
ATOM 1233 C CA . ILE A 1 89 ? 36.95770 71.75923 14.66494 1.000 8.23387 89 ILE A CA 1
ATOM 1234 C C . ILE A 1 89 ? 37.33651 71.70230 16.13512 1.000 8.83580 89 ILE A C 1
ATOM 1235 O O . ILE A 1 89 ? 36.53602 71.27163 16.97351 1.000 10.25171 89 ILE A O 1
ATOM 1251 N N . VAL A 1 90 ? 38.55855 72.09704 16.45376 1.000 7.82765 90 VAL A N 1
ATOM 1252 C CA . VAL A 1 90 ? 39.07894 72.02532 17.81503 1.000 7.12216 90 VAL A CA 1
ATOM 1253 C C . VAL A 1 90 ? 39.45406 73.43298 18.24947 1.000 7.69165 90 VAL A C 1
ATOM 1254 O O . VAL A 1 90 ? 40.15820 74.14563 17.52547 1.000 8.46564 90 VAL A O 1
ATOM 1267 N N . LYS A 1 91 ? 38.96308 73.85023 19.41097 1.000 8.55777 91 LYS A N 1
ATOM 1268 C CA . LYS A 1 91 ? 39.20462 75.18211 19.93761 1.000 7.73059 91 LYS A CA 1
ATOM 1269 C C . LYS A 1 91 ? 39.67324 75.10178 21.37905 1.000 8.42276 91 LYS A C 1
ATOM 1270 O O . LYS A 1 91 ? 39.44494 74.09774 22.06157 1.000 10.13725 91 LYS A O 1
ATOM 1289 N N . PRO A 1 92 ? 40.33691 76.14730 21.87646 1.000 8.73812 92 PRO A N 1
ATOM 1290 C CA . PRO A 1 92 ? 40.71024 76.17089 23.29399 1.000 10.40992 92 PRO A CA 1
ATOM 1291 C C . PRO A 1 92 ? 39.47377 76.03192 24.16902 1.000 14.02258 92 PRO A C 1
ATOM 1292 O O . PRO A 1 92 ? 38.37360 76.44727 23.79177 1.000 14.13654 92 PRO A O 1
ATOM 1303 N N . GLU A 1 93 ? 39.69479 75.47522 25.36485 1.000 14.04182 93 GLU A N 1
ATOM 1304 C CA . GLU A 1 93 ? 38.60222 75.05988 26.23056 1.000 23.80323 93 GLU A CA 1
ATOM 1305 C C . GLU A 1 93 ? 37.67586 76.21658 26.54136 1.000 24.88823 93 GLU A C 1
ATOM 1306 O O . GLU A 1 93 ? 36.45448 76.03919 26.60735 1.000 31.12853 93 GLU A O 1
ATOM 1318 N N . ASN A 1 94 ? 38.23045 77.40383 26.76753 1.000 20.66059 94 ASN A N 1
ATOM 1319 C CA . ASN A 1 94 ? 37.42272 78.55348 27.14843 1.000 31.71295 94 ASN A CA 1
ATOM 1320 C C . ASN A 1 94 ? 37.16799 79.47534 25.97165 1.000 33.12970 94 ASN A C 1
ATOM 1321 O O . ASN A 1 94 ? 36.90254 80.66599 26.16042 1.000 30.56311 94 ASN A O 1
ATOM 1332 N N . ALA A 1 95 ? 37.24244 78.93804 24.75840 1.000 26.50075 95 ALA A N 1
ATOM 1333 C CA . ALA A 1 95 ? 36.97872 79.73062 23.57579 1.000 26.37983 95 ALA A CA 1
ATOM 1334 C C . ALA A 1 95 ? 35.54378 80.23152 23.57259 1.000 33.64181 95 ALA A C 1
ATOM 1335 O O . ALA A 1 95 ? 34.60001 79.49638 23.89032 1.000 31.72446 95 ALA A O 1
ATOM 1342 N N . SER A 1 96 ? 35.40622 81.50370 23.24698 1.000 29.15597 96 SER A N 1
ATOM 1343 C CA . SER A 1 96 ? 34.17865 82.10886 22.76708 1.000 39.68229 96 SER A CA 1
ATOM 1344 C C . SER A 1 96 ? 34.62987 83.46589 22.26704 1.000 49.56509 96 SER A C 1
ATOM 1345 O O . SER A 1 96 ? 35.35778 84.19357 22.96593 1.000 52.95163 96 SER A O 1
ATOM 1353 N N . GLY A 1 97 ? 34.22047 83.81319 21.06090 1.000 42.26646 97 GLY A N 1
ATOM 1354 C CA . GLY A 1 97 ? 34.83782 84.88922 20.34294 1.000 32.88638 97 GLY A CA 1
ATOM 1355 C C . GLY A 1 97 ? 35.48608 84.31957 19.10345 1.000 23.26033 97 GLY A C 1
ATOM 1356 O O . GLY A 1 97 ? 35.92082 83.16312 19.08115 1.000 29.60716 97 GLY A O 1
ATOM 1360 N N . THR A 1 98 ? 35.53735 85.13213 18.06849 1.000 18.58538 98 THR A N 1
ATOM 1361 C CA . THR A 1 98 ? 36.08171 84.69887 16.79374 1.000 13.64146 98 THR A CA 1
ATOM 1362 C C . THR A 1 98 ? 37.57230 84.43402 16.96190 1.000 15.22498 98 THR A C 1
ATOM 1363 O O . THR A 1 98 ? 38.27499 85.16582 17.65877 1.000 18.71063 98 THR A O 1
ATOM 1374 N N . LEU A 1 99 ? 38.05378 83.36921 16.32447 1.000 12.14046 99 LEU A N 1
ATOM 1375 C CA . LEU A 1 99 ? 39.45458 82.99505 16.41382 1.000 10.39891 99 LEU A CA 1
ATOM 1376 C C . LEU A 1 99 ? 40.05592 82.90018 15.02009 1.000 7.59915 99 LEU A C 1
ATOM 1377 O O . LEU A 1 99 ? 39.36011 82.56769 14.06377 1.000 9.97991 99 LEU A O 1
ATOM 1393 N N . PRO A 1 100 ? 41.35153 83.14384 14.87799 1.000 8.00903 100 PRO A N 1
ATOM 1394 C CA . PRO A 1 100 ? 42.04020 82.68698 13.67199 1.000 8.07808 100 PRO A CA 1
ATOM 1395 C C . PRO A 1 100 ? 42.09508 81.17128 13.69469 1.000 6.78020 100 PRO A C 1
ATOM 1396 O O . PRO A 1 100 ? 41.78908 80.52417 14.69538 1.000 7.93046 100 PRO A O 1
ATOM 1407 N N . ALA A 1 101 ? 42.49864 80.59547 12.56675 1.000 7.71370 101 ALA A N 1
ATOM 1408 C CA . ALA A 1 101 ? 42.45458 79.14729 12.44132 1.000 7.03764 101 ALA A CA 1
ATOM 1409 C C . ALA A 1 101 ? 43.64718 78.62061 11.66111 1.000 7.40357 101 ALA A C 1
ATOM 1410 O O . ALA A 1 101 ? 44.32742 79.34764 10.91437 1.000 7.66384 101 ALA A O 1
ATOM 1417 N N . PHE A 1 102 ? 43.86961 77.31765 11.82107 1.000 6.85289 102 PHE A N 1
ATOM 1418 C CA . PHE A 1 102 ? 44.74191 76.56912 10.93543 1.000 6.12006 102 PHE A CA 1
ATOM 1419 C C . PHE A 1 102 ? 44.02531 75.31326 10.46264 1.000 6.21781 102 PHE A C 1
ATOM 1420 O O . PHE A 1 102 ? 43.36385 74.62754 11.25063 1.000 6.69608 102 PHE A O 1
ATOM 1437 N N . MET A 1 103 ? 44.16007 75.00539 9.18472 1.000 5.33459 103 MET A N 1
ATOM 1438 C CA . MET A 1 103 ? 43.77289 73.69281 8.68979 1.000 5.80764 103 MET A CA 1
ATOM 1439 C C . MET A 1 103 ? 44.74567 72.67590 9.26921 1.000 5.86007 103 MET A C 1
ATOM 1440 O O . MET A 1 103 ? 45.92811 72.97645 9.48081 1.000 6.33661 103 MET A O 1
ATOM 1454 N N . PHE A 1 104 ? 44.24038 71.47520 9.54923 1.000 6.17057 104 PHE A N 1
ATOM 1455 C CA . PHE A 1 104 ? 45.07075 70.40143 10.07118 1.000 5.92693 104 PHE A CA 1
ATOM 1456 C C . PHE A 1 104 ? 44.95526 69.17710 9.17830 1.000 6.09418 104 PHE A C 1
ATOM 1457 O O . PHE A 1 104 ? 43.86538 68.60452 9.03990 1.000 6.25651 104 PHE A O 1
ATOM 1474 N N . PHE A 1 105 ? 46.08811 68.77539 8.58721 1.000 4.61947 105 PHE A N 1
ATOM 1475 C CA . PHE A 1 105 ? 46.19687 67.64831 7.67387 1.000 5.31941 105 PHE A CA 1
ATOM 1476 C C . PHE A 1 105 ? 46.95195 66.54204 8.39897 1.000 5.43496 105 PHE A C 1
ATOM 1477 O O . PHE A 1 105 ? 48.13780 66.68415 8.70376 1.000 5.58531 105 PHE A O 1
ATOM 1494 N N . HIS A 1 106 ? 46.26505 65.44124 8.67591 1.000 6.00907 106 HIS A N 1
ATOM 1495 C CA . HIS A 1 106 ? 46.85106 64.35934 9.44539 1.000 4.99954 106 HIS A CA 1
ATOM 1496 C C . HIS A 1 106 ? 47.82662 63.53703 8.60761 1.000 5.91602 106 HIS A C 1
ATOM 1497 O O . HIS A 1 106 ? 47.77135 63.50530 7.37998 1.000 6.00597 106 HIS A O 1
ATOM 1511 N N . GLY A 1 107 ? 48.72248 62.84787 9.31059 1.000 5.28193 107 GLY A N 1
ATOM 1512 C CA . GLY A 1 107 ? 49.64403 61.91313 8.70987 1.000 6.06361 107 GLY A CA 1
ATOM 1513 C C . GLY A 1 107 ? 49.17457 60.47653 8.81272 1.000 6.57318 107 GLY A C 1
ATOM 1514 O O . GLY A 1 107 ? 48.05328 60.17494 9.21663 1.000 6.93289 107 GLY A O 1
ATOM 1518 N N . GLY A 1 108 ? 50.07665 59.57217 8.44075 1.000 7.28065 108 GLY A N 1
ATOM 1519 C CA . GLY A 1 108 ? 49.73927 58.17092 8.32264 1.000 7.65116 108 GLY A CA 1
ATOM 1520 C C . GLY A 1 108 ? 50.01765 57.54083 6.97772 1.000 7.37091 108 GLY A C 1
ATOM 1521 O O . GLY A 1 108 ? 49.47815 56.46141 6.68051 1.000 7.88125 108 GLY A O 1
ATOM 1525 N N . GLY A 1 109 ? 50.85259 58.16704 6.14578 1.000 7.51856 109 GLY A N 1
ATOM 1526 C CA . GLY A 1 109 ? 51.21329 57.53188 4.89367 1.000 6.42823 109 GLY A CA 1
ATOM 1527 C C . GLY A 1 109 ? 50.07971 57.39011 3.91645 1.000 6.55679 109 GLY A C 1
ATOM 1528 O O . GLY A 1 109 ? 50.13691 56.50372 3.03561 1.000 7.61904 109 GLY A O 1
ATOM 1532 N N . TRP A 1 110 ? 49.04351 58.22716 4.03814 1.000 6.86928 110 TRP A N 1
ATOM 1533 C CA . TRP A 1 110 ? 47.81391 58.23127 3.24866 1.000 6.77012 110 TRP A CA 1
ATOM 1534 C C . TRP A 1 110 ? 46.90879 57.04729 3.57736 1.000 7.65000 110 TRP A C 1
ATOM 1535 O O . TRP A 1 110 ? 45.68465 57.16986 3.52792 1.000 8.93576 110 TRP A O 1
ATOM 1556 N N . VAL A 1 111 ? 47.49846 55.91515 3.94943 1.000 6.75617 111 VAL A N 1
ATOM 1557 C CA . VAL A 1 111 ? 46.73742 54.71852 4.31064 1.000 6.96505 111 VAL A CA 1
ATOM 1558 C C . VAL A 1 111 ? 46.17138 54.82359 5.72300 1.000 8.91615 111 VAL A C 1
ATOM 1559 O O . VAL A 1 111 ? 45.00896 54.44846 5.95871 1.000 9.20862 111 VAL A O 1
ATOM 1572 N N . LEU A 1 112 ? 46.95970 55.31533 6.67047 1.000 8.06502 112 LEU A N 1
ATOM 1573 C CA . LEU A 1 112 ? 46.60544 55.32311 8.08635 1.000 7.59335 112 LEU A CA 1
ATOM 1574 C C . LEU A 1 112 ? 46.13205 56.69916 8.52906 1.000 7.69060 112 LEU A C 1
ATOM 1575 O O . LEU A 1 112 ? 46.24566 57.69335 7.81438 1.000 7.66148 112 LEU A O 1
ATOM 1591 N N . GLY A 1 113 ? 45.62567 56.74983 9.74424 1.000 7.02332 113 GLY A N 1
ATOM 1592 C CA . GLY A 1 113 ? 45.31348 58.00482 10.38067 1.000 7.68240 113 GLY A CA 1
ATOM 1593 C C . GLY A 1 113 ? 43.87625 58.44245 10.18131 1.000 8.39079 113 GLY A C 1
ATOM 1594 O O . GLY A 1 113 ? 43.15510 57.96768 9.30817 1.000 8.46705 113 GLY A O 1
ATOM 1598 N N . ASP A 1 114 ? 43.47932 59.39198 11.02583 1.000 7.32133 114 ASP A N 1
ATOM 1599 C CA . ASP A 1 114 ? 42.11563 59.88449 11.17152 1.000 6.78529 114 ASP A CA 1
ATOM 1600 C C . ASP A 1 114 ? 42.14492 60.93041 12.28178 1.000 6.77092 114 ASP A C 1
ATOM 1601 O O . ASP A 1 114 ? 43.21918 61.30815 12.76974 1.000 6.88290 114 ASP A O 1
ATOM 1610 N N . PHE A 1 115 ? 40.97711 61.42385 12.67200 1.000 7.35199 115 PHE A N 1
ATOM 1611 C CA . PHE A 1 115 ? 40.93775 62.40396 13.75197 1.000 6.86753 115 PHE A CA 1
ATOM 1612 C C . PHE A 1 115 ? 41.28961 61.79516 15.10638 1.000 7.05466 115 PHE A C 1
ATOM 1613 O O . PHE A 1 115 ? 42.17647 62.33766 15.78893 1.000 6.77259 115 PHE A O 1
ATOM 1630 N N . PRO A 1 116 ? 40.65509 60.70784 15.57236 1.000 8.46808 116 PRO A N 1
ATOM 1631 C CA . PRO A 1 116 ? 40.99014 60.22460 16.92623 1.000 7.71812 116 PRO A CA 1
ATOM 1632 C C . PRO A 1 116 ? 42.47178 59.94266 17.11854 1.000 6.66172 116 PRO A C 1
ATOM 1633 O O . PRO A 1 116 ? 43.02537 60.28108 18.17062 1.000 8.38230 116 PRO A O 1
ATOM 1644 N N . THR A 1 117 ? 43.13720 59.33690 16.13188 1.000 6.56163 117 THR A N 1
ATOM 1645 C CA . THR A 1 117 ? 44.56058 59.07739 16.28789 1.000 7.22570 117 THR A CA 1
ATOM 1646 C C . THR A 1 117 ? 45.36157 60.36632 16.47042 1.000 7.60676 117 THR A C 1
ATOM 1647 O O . THR A 1 117 ? 46.40547 60.36211 17.14563 1.000 8.56793 117 THR A O 1
ATOM 1658 N N . HIS A 1 118 ? 44.92565 61.45956 15.86209 1.000 6.55524 118 HIS A N 1
ATOM 1659 C CA . HIS A 1 118 ? 45.65398 62.72365 15.89671 1.000 6.88923 118 HIS A CA 1
ATOM 1660 C C . HIS A 1 118 ? 45.10842 63.71825 16.90742 1.000 6.44320 118 HIS A C 1
ATOM 1661 O O . HIS A 1 118 ? 45.65622 64.82485 17.03053 1.000 7.08646 118 HIS A O 1
ATOM 1675 N N . GLU A 1 119 ? 44.08417 63.34143 17.68458 1.000 6.54766 119 GLU A N 1
ATOM 1676 C CA . GLU A 1 119 ? 43.38586 64.31562 18.51756 1.000 6.66181 119 GLU A CA 1
ATOM 1677 C C . GLU A 1 119 ? 44.28526 64.93885 19.58051 1.000 6.63486 119 GLU A C 1
ATOM 1678 O O . GLU A 1 119 ? 44.22733 66.14998 19.81793 1.000 6.34396 119 GLU A O 1
ATOM 1690 N N . ARG A 1 120 ? 45.12676 64.14498 20.24010 1.000 6.79152 120 ARG A N 1
ATOM 1691 C CA . ARG A 1 120 ? 45.95907 64.71489 21.29229 1.000 5.90415 120 ARG A CA 1
ATOM 1692 C C . ARG A 1 120 ? 46.91554 65.75844 20.71745 1.000 6.44240 120 ARG A C 1
ATOM 1693 O O . ARG A 1 120 ? 47.06523 66.86049 21.27056 1.000 6.63220 120 ARG A O 1
ATOM 1714 N N . LEU A 1 121 ? 47.56390 65.41936 19.60254 1.000 6.54882 121 LEU A N 1
ATOM 1715 C CA . LEU A 1 121 ? 48.44715 66.35403 18.91555 1.000 6.37693 121 LEU A CA 1
ATOM 1716 C C . LEU A 1 121 ? 47.70355 67.61663 18.51177 1.000 5.99908 121 LEU A C 1
ATOM 1717 O O . LEU A 1 121 ? 48.19809 68.72809 18.71072 1.000 6.36275 121 LEU A O 1
ATOM 1733 N N . ILE A 1 122 ? 46.51922 67.46411 17.91365 1.000 5.96574 122 ILE A N 1
ATOM 1734 C CA . ILE A 1 122 ? 45.76013 68.63433 17.48472 1.000 5.99574 122 ILE A CA 1
ATOM 1735 C C . ILE A 1 122 ? 45.42357 69.51048 18.68005 1.000 5.75793 122 ILE A C 1
ATOM 1736 O O . ILE A 1 122 ? 45.57597 70.73391 18.63301 1.000 6.87792 122 ILE A O 1
ATOM 1752 N N . ARG A 1 123 ? 44.93898 68.90017 19.75784 1.000 7.06626 123 ARG A N 1
ATOM 1753 C CA . ARG A 1 123 ? 44.61194 69.68020 20.94608 1.000 6.74355 123 ARG A CA 1
ATOM 1754 C C . ARG A 1 123 ? 45.83858 70.40141 21.49128 1.000 6.84301 123 ARG A C 1
ATOM 1755 O O . ARG A 1 123 ? 45.74362 71.55925 21.92399 1.000 7.19778 123 ARG A O 1
ATOM 1776 N N . ASP A 1 124 ? 46.99986 69.74494 21.49154 1.000 6.48967 124 ASP A N 1
ATOM 1777 C CA . ASP A 1 124 ? 48.21089 70.40353 21.97172 1.000 7.26937 124 ASP A CA 1
ATOM 1778 C C . ASP A 1 124 ? 48.52198 71.64641 21.14052 1.000 5.95748 124 ASP A C 1
ATOM 1779 O O . ASP A 1 124 ? 48.92439 72.68470 21.67968 1.000 8.12949 124 ASP A O 1
ATOM 1788 N N . LEU A 1 125 ? 48.36694 71.55606 19.82026 1.000 6.38960 125 LEU A N 1
ATOM 1789 C CA . LEU A 1 125 ? 48.67580 72.69325 18.95779 1.000 6.25766 125 LEU A CA 1
ATOM 1790 C C . LEU A 1 125 ? 47.66048 73.81725 19.12366 1.000 7.11964 125 LEU A C 1
ATOM 1791 O O . LEU A 1 125 ? 48.01965 74.99610 19.07774 1.000 7.04880 125 LEU A O 1
ATOM 1807 N N . VAL A 1 126 ? 46.38867 73.46440 19.29426 1.000 6.13265 126 VAL A N 1
ATOM 1808 C CA . VAL A 1 126 ? 45.35254 74.45556 19.56804 1.000 6.28622 126 VAL A CA 1
ATOM 1809 C C . VAL A 1 126 ? 45.64599 75.18069 20.87058 1.000 6.66701 126 VAL A C 1
ATOM 1810 O O . VAL A 1 126 ? 45.58800 76.40981 20.94182 1.000 8.05590 126 VAL A O 1
ATOM 1823 N N . ARG A 1 127 ? 45.98335 74.43513 21.91789 1.000 6.58103 127 ARG A N 1
ATOM 1824 C CA . ARG A 1 127 ? 46.24083 75.06604 23.21203 1.000 7.26399 127 ARG A CA 1
ATOM 1825 C C . ARG A 1 127 ? 47.46417 75.97295 23.15886 1.000 9.31185 127 ARG A C 1
ATOM 1826 O O . ARG A 1 127 ? 47.45406 77.07131 23.72851 1.000 10.05588 127 ARG A O 1
ATOM 1847 N N . ALA A 1 128 ? 48.52133 75.53762 22.47276 1.000 8.31025 128 ALA A N 1
ATOM 1848 C CA . ALA A 1 128 ? 49.74688 76.31475 22.42624 1.000 8.48263 128 ALA A CA 1
ATOM 1849 C C . ALA A 1 128 ? 49.63437 77.52722 21.51314 1.000 9.13518 128 ALA A C 1
ATOM 1850 O O . ALA A 1 128 ? 50.36112 78.50561 21.70523 1.000 11.67815 128 ALA A O 1
ATOM 1857 N N . SER A 1 129 ? 48.76353 77.48663 20.50983 1.000 7.16292 129 SER A N 1
ATOM 1858 C CA . SER A 1 129 ? 48.63281 78.58887 19.56800 1.000 8.10146 129 SER A CA 1
ATOM 1859 C C . SER A 1 129 ? 47.47756 79.52984 19.87899 1.000 7.77748 129 SER A C 1
ATOM 1860 O O . SER A 1 129 ? 47.49958 80.68084 19.41366 1.000 8.98543 129 SER A O 1
ATOM 1868 N N . GLY A 1 130 ? 46.47862 79.07465 20.62606 1.000 7.26256 130 GLY A N 1
ATOM 1869 C CA . GLY A 1 130 ? 45.25083 79.83175 20.81719 1.000 7.87932 130 GLY A CA 1
ATOM 1870 C C . GLY A 1 130 ? 44.32097 79.86497 19.63178 1.000 9.87414 130 GLY A C 1
ATOM 1871 O O . GLY A 1 130 ? 43.30171 80.57255 19.68204 1.000 9.89810 130 GLY A O 1
ATOM 1875 N N . ALA A 1 131 ? 44.62952 79.16067 18.55580 1.000 7.29927 131 ALA A N 1
ATOM 1876 C CA . ALA A 1 131 ? 43.88614 79.20101 17.31004 1.000 7.71713 131 ALA A CA 1
ATOM 1877 C C . ALA A 1 131 ? 43.01847 77.95771 17.18012 1.000 8.10918 131 ALA A C 1
ATOM 1878 O O . ALA A 1 131 ? 43.29078 76.91756 17.77998 1.000 9.91719 131 ALA A O 1
ATOM 1885 N N . ALA A 1 132 ? 41.96507 78.06343 16.37938 1.000 6.93317 132 ALA A N 1
ATOM 1886 C CA . ALA A 1 132 ? 41.14869 76.90576 16.06875 1.000 6.79434 132 ALA A CA 1
ATOM 1887 C C . ALA A 1 132 ? 41.81986 76.02806 15.02385 1.000 9.45083 132 ALA A C 1
ATOM 1888 O O . ALA A 1 132 ? 42.41255 76.53093 14.06513 1.000 9.88116 132 ALA A O 1
ATOM 1895 N N . ALA A 1 133 ? 41.72973 74.71943 15.21295 1.000 6.98659 133 ALA A N 1
ATOM 1896 C CA . ALA A 1 133 ? 42.15324 73.75161 14.20948 1.000 6.60702 133 ALA A CA 1
ATOM 1897 C C . ALA A 1 133 ? 40.95091 73.25086 13.42931 1.000 6.37820 133 ALA A C 1
ATOM 1898 O O . ALA A 1 133 ? 39.90551 72.94576 14.01098 1.000 7.33407 133 ALA A O 1
ATOM 1905 N N . VAL A 1 134 ? 41.10783 73.12484 12.12472 1.000 6.21281 134 VAL A N 1
ATOM 1906 C CA . VAL A 1 134 ? 40.08580 72.55004 11.25628 1.000 6.71785 134 VAL A CA 1
ATOM 1907 C C . VAL A 1 134 ? 40.68477 71.30402 10.61003 1.000 6.56020 134 VAL A C 1
ATOM 1908 O O . VAL A 1 134 ? 41.36444 71.37608 9.57443 1.000 6.71169 134 VAL A O 1
ATOM 1921 N N . TYR A 1 135 ? 40.45085 70.15807 11.23717 1.000 6.72315 135 TYR A N 1
ATOM 1922 C CA . TYR A 1 135 ? 40.86470 68.86701 10.70025 1.000 5.91525 135 TYR A CA 1
ATOM 1923 C C . TYR A 1 135 ? 40.00253 68.52092 9.49871 1.000 7.03517 135 TYR A C 1
ATOM 1924 O O . TYR A 1 135 ? 38.77986 68.65855 9.55551 1.000 6.95775 135 TYR A O 1
ATOM 1942 N N . VAL A 1 136 ? 40.61955 68.04983 8.41425 1.000 5.64862 136 VAL A N 1
ATOM 1943 C CA . VAL A 1 136 ? 39.92043 67.65042 7.19152 1.000 5.92660 136 VAL A CA 1
ATOM 1944 C C . VAL A 1 136 ? 39.94490 66.12401 7.07604 1.000 7.29960 136 VAL A C 1
ATOM 1945 O O . VAL A 1 136 ? 41.01386 65.50784 7.04428 1.000 7.06240 136 VAL A O 1
ATOM 1958 N N . ASP A 1 137 ? 38.76877 65.50321 6.96970 1.000 7.78827 137 ASP A N 1
ATOM 1959 C CA . ASP A 1 137 ? 38.68716 64.03857 6.88956 1.000 7.06602 137 ASP A CA 1
ATOM 1960 C C . ASP A 1 137 ? 38.83671 63.58661 5.43384 1.000 8.06421 137 ASP A C 1
ATOM 1961 O O . ASP A 1 137 ? 37.89277 63.18915 4.76647 1.000 9.89142 137 ASP A O 1
ATOM 1970 N N . TYR A 1 138 ? 40.05993 63.67569 4.92763 1.000 7.42256 138 TYR A N 1
ATOM 1971 C CA . TYR A 1 138 ? 40.30529 63.33154 3.52779 1.000 8.00509 138 TYR A CA 1
ATOM 1972 C C . TYR A 1 138 ? 40.20253 61.82167 3.31087 1.000 7.03146 138 TYR A C 1
ATOM 1973 O O . TYR A 1 138 ? 40.35979 61.01546 4.23171 1.000 8.04149 138 TYR A O 1
ATOM 1991 N N . THR A 1 139 ? 39.92557 61.43880 2.07742 1.000 7.03508 139 THR A N 1
ATOM 1992 C CA . THR A 1 139 ? 39.74396 60.02172 1.76764 1.000 6.85875 139 THR A CA 1
ATOM 1993 C C . THR A 1 139 ? 41.08340 59.29848 1.82265 1.000 6.93191 139 THR A C 1
ATOM 1994 O O . THR A 1 139 ? 42.05215 59.76254 1.19970 1.000 7.82961 139 THR A O 1
ATOM 2005 N N . PRO A 1 140 ? 41.17503 58.16987 2.53654 1.000 7.17264 140 PRO A N 1
ATOM 2006 C CA . PRO A 1 140 ? 42.44382 57.43412 2.60595 1.000 7.34199 140 PRO A CA 1
ATOM 2007 C C . PRO A 1 140 ? 42.77665 56.74641 1.29266 1.000 7.34699 140 PRO A C 1
ATOM 2008 O O . PRO A 1 140 ? 41.93320 56.54157 0.41611 1.000 7.48647 140 PRO A O 1
ATOM 2019 N N . SER A 1 141 ? 44.03545 56.35551 1.18535 1.000 7.19424 141 SER A N 1
ATOM 2020 C CA . SER A 1 141 ? 44.50951 55.43820 0.16520 1.000 7.24346 141 SER A CA 1
ATOM 2021 C C . SER A 1 141 ? 44.54217 54.02033 0.72290 1.000 7.97604 141 SER A C 1
ATOM 2022 O O . SER A 1 141 ? 44.76570 53.82056 1.92144 1.000 8.08427 141 SER A O 1
ATOM 2030 N N . PRO A 1 142 ? 44.34100 52.99099 -0.12001 1.000 7.89336 142 PRO A N 1
ATOM 2031 C CA . PRO A 1 142 ? 44.18460 53.05293 -1.57278 1.000 8.51553 142 PRO A CA 1
ATOM 2032 C C . PRO A 1 142 ? 42.76449 53.27084 -2.06766 1.000 8.47646 142 PRO A C 1
ATOM 2033 O O . PRO A 1 142 ? 42.54269 53.22181 -3.27603 1.000 9.62514 142 PRO A O 1
ATOM 2044 N N . GLU A 1 143 ? 41.81520 53.51083 -1.16511 1.000 8.91734 143 GLU A N 1
ATOM 2045 C CA . GLU A 1 143 ? 40.44635 53.79237 -1.60725 1.000 10.03891 143 GLU A CA 1
ATOM 2046 C C . GLU A 1 143 ? 40.44588 54.93433 -2.60972 1.000 10.52826 143 GLU A C 1
ATOM 2047 O O . GLU A 1 143 ? 39.73235 54.89667 -3.62459 1.000 12.90465 143 GLU A O 1
ATOM 2059 N N . ALA A 1 144 ? 41.24656 55.96055 -2.34581 1.000 8.30778 144 ALA A N 1
ATOM 2060 C CA . ALA A 1 144 ? 41.52071 57.02495 -3.28447 1.000 8.11135 144 ALA A CA 1
ATOM 2061 C C . ALA A 1 144 ? 43.02151 57.07897 -3.51901 1.000 9.65925 144 ALA A C 1
ATOM 2062 O O . ALA A 1 144 ? 43.82302 56.67605 -2.66437 1.000 9.66449 144 ALA A O 1
ATOM 2069 N N . HIS A 1 145 ? 43.39753 57.58874 -4.67882 1.000 8.57982 145 HIS A N 1
ATOM 2070 C CA . HIS A 1 145 ? 44.77391 57.85232 -5.04894 1.000 7.16183 145 HIS A CA 1
ATOM 2071 C C . HIS A 1 145 ? 44.96670 59.35048 -5.23200 1.000 7.43733 145 HIS A C 1
ATOM 2072 O O . HIS A 1 145 ? 44.01274 60.12272 -5.23350 1.000 7.58863 145 HIS A O 1
ATOM 2086 N N . PHE A 1 146 ? 46.21731 59.77033 -5.37039 1.000 6.89195 146 PHE A N 1
ATOM 2087 C CA . PHE A 1 146 ? 46.51143 61.13703 -5.77026 1.000 6.91600 146 PHE A CA 1
ATOM 2088 C C . PHE A 1 146 ? 45.65386 61.47921 -6.98210 1.000 6.77326 146 PHE A C 1
ATOM 2089 O O . PHE A 1 146 ? 45.51997 60.64667 -7.88436 1.000 8.66487 146 PHE A O 1
ATOM 2106 N N . PRO A 1 147 ? 45.07464 62.68283 -7.05371 1.000 7.32028 147 PRO A N 1
ATOM 2107 C CA . PRO A 1 147 ? 45.17377 63.82251 -6.14569 1.000 7.05653 147 PRO A CA 1
ATOM 2108 C C . PRO A 1 147 ? 43.90523 64.06825 -5.33355 1.000 7.07384 147 PRO A C 1
ATOM 2109 O O . PRO A 1 147 ? 43.63480 65.20949 -4.98294 1.000 7.37595 147 PRO A O 1
ATOM 2120 N N . VAL A 1 148 ? 43.13224 63.02250 -5.05264 1.000 7.71325 148 VAL A N 1
ATOM 2121 C CA . VAL A 1 148 ? 41.82732 63.20183 -4.42337 1.000 7.46167 148 VAL A CA 1
ATOM 2122 C C . VAL A 1 148 ? 41.95341 63.93524 -3.09526 1.000 6.94139 148 VAL A C 1
ATOM 2123 O O . VAL A 1 148 ? 41.24704 64.91944 -2.83300 1.000 7.60131 148 VAL A O 1
ATOM 2136 N N . ALA A 1 149 ? 42.80803 63.42731 -2.20455 1.000 7.37609 149 ALA A N 1
ATOM 2137 C CA . ALA A 1 149 ? 42.90246 63.99105 -0.86305 1.000 6.87504 149 ALA A CA 1
ATOM 2138 C C . ALA A 1 149 ? 43.42344 65.41922 -0.89370 1.000 7.69491 149 ALA A C 1
ATOM 2139 O O . ALA A 1 149 ? 42.92818 66.27082 -0.15196 1.000 6.92388 149 ALA A O 1
ATOM 2146 N N . ILE A 1 150 ? 44.43340 65.70682 -1.72478 1.000 6.76750 150 ILE A N 1
ATOM 2147 C CA . ILE A 1 150 ? 44.94328 67.08230 -1.73485 1.000 7.81074 150 ILE A CA 1
ATOM 2148 C C . ILE A 1 150 ? 43.92063 68.04658 -2.33105 1.000 8.09995 150 ILE A C 1
ATOM 2149 O O . ILE A 1 150 ? 43.92006 69.23933 -2.00204 1.000 7.78962 150 ILE A O 1
ATOM 2165 N N . ASN A 1 151 ? 43.03852 67.56057 -3.20476 1.000 7.69084 151 ASN A N 1
ATOM 2166 C CA . ASN A 1 151 ? 41.95225 68.39213 -3.69468 1.000 8.30587 151 ASN A CA 1
ATOM 2167 C C . ASN A 1 151 ? 40.94942 68.67042 -2.58348 1.000 8.36251 151 ASN A C 1
ATOM 2168 O O . ASN A 1 151 ? 40.50675 69.81417 -2.40947 1.000 8.29377 151 ASN A O 1
ATOM 2179 N N . GLN A 1 152 ? 40.57134 67.63064 -1.83084 1.000 7.99636 152 GLN A N 1
ATOM 2180 C CA . GLN A 1 152 ? 39.68965 67.82376 -0.68660 1.000 8.25429 152 GLN A CA 1
ATOM 2181 C C . GLN A 1 152 ? 40.28024 68.81920 0.29049 1.000 8.37428 152 GLN A C 1
ATOM 2182 O O . GLN A 1 152 ? 39.57355 69.70278 0.78744 1.000 8.60705 152 GLN A O 1
ATOM 2196 N N . ALA A 1 153 ? 41.57728 68.69747 0.56931 1.000 6.88316 153 ALA A N 1
ATOM 2197 C CA . ALA A 1 153 ? 42.23144 69.60690 1.50038 1.000 7.30809 153 ALA A CA 1
ATOM 2198 C C . ALA A 1 153 ? 42.16956 71.04527 1.00140 1.000 7.44629 153 ALA A C 1
ATOM 2199 O O . ALA A 1 153 ? 41.88984 71.96683 1.78374 1.000 7.16089 153 ALA A O 1
ATOM 2206 N N . TYR A 1 154 ? 42.42981 71.25491 -0.29137 1.000 7.04804 154 TYR A N 1
ATOM 2207 C CA . TYR A 1 154 ? 42.37258 72.60504 -0.84549 1.000 7.01090 154 TYR A CA 1
ATOM 2208 C C . TYR A 1 154 ? 40.94835 73.16453 -0.80331 1.000 8.49696 154 TYR A C 1
ATOM 2209 O O . TYR A 1 154 ? 40.73432 74.31772 -0.40958 1.000 6.81894 154 TYR A O 1
ATOM 2227 N N . GLU A 1 155 ? 39.96542 72.36176 -1.21189 1.000 8.22268 155 GLU A N 1
ATOM 2228 C CA . GLU A 1 155 ? 38.58578 72.83240 -1.19159 1.000 8.53277 155 GLU A CA 1
ATOM 2229 C C . GLU A 1 155 ? 38.14350 73.18496 0.22190 1.000 8.77917 155 GLU A C 1
ATOM 2230 O O . GLU A 1 155 ? 37.44575 74.18495 0.43412 1.000 8.87931 155 GLU A O 1
ATOM 2242 N N . ALA A 1 156 ? 38.53565 72.38870 1.20937 1.000 7.17619 156 ALA A N 1
ATOM 2243 C CA . ALA A 1 156 ? 38.17516 72.70393 2.59682 1.000 6.56021 156 ALA A CA 1
ATOM 2244 C C . ALA A 1 156 ? 38.85636 73.98691 3.07557 1.000 7.65984 156 ALA A C 1
ATOM 2245 O O . ALA A 1 156 ? 38.26349 74.77725 3.82118 1.000 7.66924 156 ALA A O 1
ATOM 2252 N N . THR A 1 157 ? 40.10632 74.21055 2.65399 1.000 5.99460 157 THR A N 1
ATOM 2253 C CA . THR A 1 157 ? 40.82926 75.42996 2.99275 1.000 6.26001 157 THR A CA 1
ATOM 2254 C C . THR A 1 157 ? 40.13263 76.64555 2.40588 1.000 8.23512 157 THR A C 1
ATOM 2255 O O . THR A 1 157 ? 39.92325 77.66028 3.09463 1.000 6.97441 157 THR A O 1
ATOM 2266 N N A LYS A 1 158 ? 39.76473 76.56889 1.12895 0.277 7.66669 158 LYS A N 1
ATOM 2267 N N B LYS A 1 158 ? 39.77307 76.55835 1.12556 0.723 7.63919 158 LYS A N 1
ATOM 2268 C CA A LYS A 1 158 ? 39.03021 77.67077 0.52079 0.277 8.78006 158 LYS A CA 1
ATOM 2269 C CA B LYS A 1 158 ? 39.02004 77.62723 0.47846 0.723 8.74945 158 LYS A CA 1
ATOM 2270 C C A LYS A 1 158 ? 37.70430 77.89763 1.23435 0.277 9.27045 158 LYS A C 1
ATOM 2271 C C B LYS A 1 158 ? 37.70442 77.88173 1.20082 0.723 9.18046 158 LYS A C 1
ATOM 2272 O O A LYS A 1 158 ? 37.28917 79.04448 1.43761 0.277 9.64625 158 LYS A O 1
ATOM 2273 O O B LYS A 1 158 ? 37.30450 79.03751 1.38779 0.723 9.59163 158 LYS A O 1
ATOM 2310 N N . TRP A 1 159 ? 37.02598 76.81930 1.63053 1.000 8.16679 159 TRP A N 1
ATOM 2311 C CA . TRP A 1 159 ? 35.75309 76.97785 2.32689 1.000 8.19438 159 TRP A CA 1
ATOM 2312 C C . TRP A 1 159 ? 35.93369 77.73541 3.63769 1.000 10.07617 159 TRP A C 1
ATOM 2313 O O . TRP A 1 159 ? 35.17179 78.66132 3.95381 1.000 9.94640 159 TRP A O 1
ATOM 2335 N N . VAL A 1 160 ? 36.93400 77.36529 4.42801 1.000 7.53628 160 VAL A N 1
ATOM 2336 C CA . VAL A 1 160 ? 37.16768 78.07712 5.68059 1.000 7.54631 160 VAL A CA 1
ATOM 2337 C C . VAL A 1 160 ? 37.50609 79.54018 5.41932 1.000 7.59762 160 VAL A C 1
ATOM 2338 O O . VAL A 1 160 ? 37.05312 80.43541 6.14064 1.000 8.25777 160 VAL A O 1
ATOM 2351 N N . ALA A 1 161 ? 38.35625 79.81073 4.41706 1.000 7.90964 161 ALA A N 1
ATOM 2352 C CA . ALA A 1 161 ? 38.70413 81.19034 4.12547 1.000 9.09415 161 ALA A CA 1
ATOM 2353 C C . ALA A 1 161 ? 37.46689 82.02589 3.81737 1.000 10.16844 161 ALA A C 1
ATOM 2354 O O . ALA A 1 161 ? 37.37468 83.18247 4.24331 1.000 12.17113 161 ALA A O 1
ATOM 2361 N N . GLU A 1 162 ? 36.50618 81.45803 3.09271 1.000 10.23129 162 GLU A N 1
ATOM 2362 C CA . GLU A 1 162 ? 35.35423 82.21438 2.61187 1.000 11.63473 162 GLU A CA 1
ATOM 2363 C C . GLU A 1 162 ? 34.16917 82.14898 3.56382 1.000 16.48737 162 GLU A C 1
ATOM 2364 O O . GLU A 1 162 ? 33.37649 83.10027 3.60877 1.000 19.54675 162 GLU A O 1
ATOM 2376 N N . HIS A 1 163 ? 34.03363 81.07231 4.34533 1.000 8.97897 163 HIS A N 1
ATOM 2377 C CA . HIS A 1 163 ? 32.84391 80.84428 5.16680 1.000 9.99396 163 HIS A CA 1
ATOM 2378 C C . HIS A 1 163 ? 33.16703 80.59748 6.63389 1.000 10.44052 163 HIS A C 1
ATOM 2379 O O . HIS A 1 163 ? 32.32411 80.07373 7.37388 1.000 9.66944 163 HIS A O 1
ATOM 2393 N N . GLY A 1 164 ? 34.36361 80.97352 7.07308 1.000 9.25884 164 GLY A N 1
ATOM 2394 C CA . GLY A 1 164 ? 34.78844 80.67001 8.42847 1.000 10.54587 164 GLY A CA 1
ATOM 2395 C C . GLY A 1 164 ? 33.86778 81.19132 9.51389 1.000 8.95076 164 GLY A C 1
ATOM 2396 O O . GLY A 1 164 ? 33.81429 80.62277 10.60169 1.000 9.32120 164 GLY A O 1
ATOM 2400 N N . GLN A 1 165 ? 33.15206 82.27987 9.24816 1.000 10.35946 165 GLN A N 1
ATOM 2401 C CA . GLN A 1 165 ? 32.17257 82.75258 10.22808 1.000 11.22822 165 GLN A CA 1
ATOM 2402 C C . GLN A 1 165 ? 31.21088 81.64891 10.66016 1.000 10.56802 165 GLN A C 1
ATOM 2403 O O . GLN A 1 165 ? 30.76926 81.62640 11.81840 1.000 10.02467 165 GLN A O 1
ATOM 2417 N N . GLU A 1 166 ? 30.90475 80.70313 9.77514 1.000 9.14676 166 GLU A N 1
ATOM 2418 C CA . GLU A 1 166 ? 29.97903 79.63695 10.14047 1.000 8.68730 166 GLU A CA 1
ATOM 2419 C C . GLU A 1 166 ? 30.50451 78.77977 11.28422 1.000 9.15053 166 GLU A C 1
ATOM 2420 O O . GLU A 1 166 ? 29.71407 78.15092 11.99517 1.000 10.70829 166 GLU A O 1
ATOM 2432 N N . ILE A 1 167 ? 31.82436 78.72591 11.48247 1.000 9.06568 167 ILE A N 1
ATOM 2433 C CA . ILE A 1 167 ? 32.44106 77.94939 12.54628 1.000 9.91033 167 ILE A CA 1
ATOM 2434 C C . ILE A 1 167 ? 33.16729 78.84140 13.54786 1.000 9.37472 167 ILE A C 1
ATOM 2435 O O . ILE A 1 167 ? 33.99158 78.35958 14.32693 1.000 10.25648 167 ILE A O 1
ATOM 2451 N N . GLY A 1 168 ? 32.88552 80.14027 13.53732 1.000 8.54622 168 GLY A N 1
ATOM 2452 C CA . GLY A 1 168 ? 33.47442 81.03822 14.50169 1.000 9.72142 168 GLY A CA 1
ATOM 2453 C C . GLY A 1 168 ? 34.92658 81.35840 14.24851 1.000 9.38263 168 GLY A C 1
ATOM 2454 O O . GLY A 1 168 ? 35.66109 81.66195 15.19827 1.000 10.99052 168 GLY A O 1
ATOM 2458 N N . VAL A 1 169 ? 35.34646 81.35042 12.99340 1.000 9.70676 169 VAL A N 1
ATOM 2459 C CA . VAL A 1 169 ? 36.73382 81.55940 12.60024 1.000 10.24502 169 VAL A CA 1
ATOM 2460 C C . VAL A 1 169 ? 36.82010 82.75769 11.67572 1.000 9.63016 169 VAL A C 1
ATOM 2461 O O . VAL A 1 169 ? 35.92883 82.97954 10.84563 1.000 11.00509 169 VAL A O 1
ATOM 2474 N N . ASP A 1 170 ? 37.88183 83.54445 11.84201 1.000 8.79978 170 ASP A N 1
ATOM 2475 C CA . ASP A 1 170 ? 38.27830 84.55740 10.87562 1.000 9.46240 170 ASP A CA 1
ATOM 2476 C C . ASP A 1 170 ? 39.10249 83.86807 9.79514 1.000 10.97455 170 ASP A C 1
ATOM 2477 O O . ASP A 1 170 ? 40.31646 83.66040 9.94815 1.000 8.83669 170 ASP A O 1
ATOM 2486 N N . GLY A 1 171 ? 38.44721 83.50021 8.70127 1.000 9.70809 171 GLY A N 1
ATOM 2487 C CA . GLY A 1 171 ? 39.10736 82.80251 7.61431 1.000 10.42952 171 GLY A CA 1
ATOM 2488 C C . GLY A 1 171 ? 40.17117 83.59787 6.90302 1.000 10.06231 171 GLY A C 1
ATOM 2489 O O . GLY A 1 171 ? 40.92313 83.00947 6.11595 1.000 9.90623 171 GLY A O 1
ATOM 2493 N N . SER A 1 172 ? 40.24768 84.90219 7.13524 1.000 9.44571 172 SER A N 1
ATOM 2494 C CA . SER A 1 172 ? 41.31946 85.69737 6.56320 1.000 9.98745 172 SER A CA 1
ATOM 2495 C C . SER A 1 172 ? 42.63721 85.53227 7.30453 1.000 10.66237 172 SER A C 1
ATOM 2496 O O . SER A 1 172 ? 43.67024 85.99319 6.79930 1.000 11.05160 172 SER A O 1
ATOM 2504 N N . ARG A 1 173 ? 42.62772 84.90220 8.47971 1.000 8.88286 173 ARG A N 1
ATOM 2505 C CA . ARG A 1 173 ? 43.83559 84.63735 9.27113 1.000 7.83784 173 ARG A CA 1
ATOM 2506 C C . ARG A 1 173 ? 43.93755 83.12258 9.39744 1.000 7.37324 173 ARG A C 1
ATOM 2507 O O . ARG A 1 173 ? 43.50181 82.53434 10.39323 1.000 8.50498 173 ARG A O 1
ATOM 2528 N N . LEU A 1 174 ? 44.55300 82.50116 8.38797 1.000 7.42379 174 LEU A N 1
ATOM 2529 C CA . LEU A 1 174 ? 44.44956 81.06046 8.16441 1.000 7.26093 174 LEU A CA 1
ATOM 2530 C C . LEU A 1 174 ? 45.82480 80.44932 7.94882 1.000 7.37906 174 LEU A C 1
ATOM 2531 O O . LEU A 1 174 ? 46.57026 80.84522 7.04161 1.000 8.46495 174 LEU A O 1
ATOM 2547 N N . GLY A 1 175 ? 46.15314 79.45740 8.76556 1.000 6.54558 175 GLY A N 1
ATOM 2548 C CA . GLY A 1 175 ? 47.37482 78.69994 8.61911 1.000 6.41134 175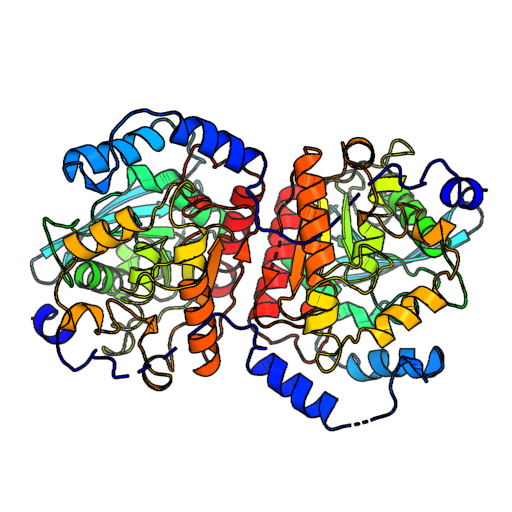 GLY A CA 1
ATOM 2549 C C . GLY A 1 175 ? 47.11011 77.30283 8.07096 1.000 6.27037 175 GLY A C 1
ATOM 2550 O O . GLY A 1 175 ? 45.97570 76.85473 7.95634 1.000 6.87867 175 GLY A O 1
ATOM 2554 N N . LEU A 1 176 ? 48.20546 76.60662 7.76185 1.000 5.91422 176 LEU A N 1
ATOM 2555 C CA . LEU A 1 176 ? 48.17271 75.22759 7.29909 1.000 6.24136 176 LEU A CA 1
ATOM 2556 C C . LEU A 1 176 ? 49.16449 74.43858 8.12940 1.000 6.72183 176 LEU A C 1
ATOM 2557 O O . LEU A 1 176 ? 50.34188 74.79970 8.17943 1.000 6.36792 176 LEU A O 1
ATOM 2573 N N . VAL A 1 177 ? 48.70173 73.36417 8.76332 1.000 5.36302 177 VAL A N 1
ATOM 2574 C CA . VAL A 1 177 ? 49.52922 72.56321 9.66488 1.000 5.38536 177 VAL A CA 1
ATOM 2575 C C . VAL A 1 177 ? 49.30635 71.09167 9.36805 1.000 4.02786 177 VAL A C 1
ATOM 2576 O O . VAL A 1 177 ? 48.17587 70.65097 9.13259 1.000 5.47347 177 VAL A O 1
ATOM 2589 N N . GLY A 1 178 ? 50.37497 70.30384 9.39915 1.000 5.37122 178 GLY A N 1
ATOM 2590 C CA . GLY A 1 178 ? 50.21919 68.86726 9.23243 1.000 5.13511 178 GLY A CA 1
ATOM 2591 C C . GLY A 1 178 ? 51.51029 68.13833 9.52269 1.000 5.33936 178 GLY A C 1
ATOM 2592 O O . GLY A 1 178 ? 52.60220 68.69016 9.38077 1.000 5.74240 178 GLY A O 1
ATOM 2596 N N . ASN A 1 179 ? 51.35499 66.86571 9.89193 1.000 5.23432 179 ASN A N 1
ATOM 2597 C CA . ASN A 1 179 ? 52.49095 65.99110 10.20647 1.000 5.95895 179 ASN A CA 1
ATOM 2598 C C . ASN A 1 179 ? 52.67353 64.93453 9.12583 1.000 5.12083 179 ASN A C 1
ATOM 2599 O O . ASN A 1 179 ? 51.70039 64.32583 8.67443 1.000 5.56365 179 ASN A O 1
ATOM 2610 N N A SER A 1 180 ? 53.92648 64.74158 8.70024 0.691 5.34908 180 SER A N 1
ATOM 2611 N N B SER A 1 180 ? 53.92841 64.70479 8.73290 0.309 5.41031 180 SER A N 1
ATOM 2612 C CA A SER A 1 180 ? 54.28595 63.61582 7.83212 0.691 6.48563 180 SER A CA 1
ATOM 2613 C CA B SER A 1 180 ? 54.31195 63.60849 7.83082 0.309 6.50571 180 SER A CA 1
ATOM 2614 C C A SER A 1 180 ? 53.68570 63.81866 6.44148 0.691 5.59230 180 SER A C 1
ATOM 2615 C C B SER A 1 180 ? 53.64775 63.83490 6.47706 0.309 5.65044 180 SER A C 1
ATOM 2616 O O A SER A 1 180 ? 53.96582 64.83746 5.80059 0.691 6.03716 180 SER A O 1
ATOM 2617 O O B SER A 1 180 ? 53.87543 64.89983 5.87626 0.309 5.94933 180 SER A O 1
ATOM 2632 N N . VAL A 1 181 ? 52.84372 62.90143 5.95322 1.000 5.37660 181 VAL A N 1
ATOM 2633 C CA . VAL A 1 181 ? 52.14077 63.17472 4.70014 1.000 4.88844 181 VAL A CA 1
ATOM 2634 C C . VAL A 1 181 ? 51.19565 64.36139 4.87178 1.000 6.09552 181 VAL A C 1
ATOM 2635 O O . VAL A 1 181 ? 50.83406 65.00643 3.88167 1.000 5.20062 181 VAL A O 1
ATOM 2649 N N . GLY A 1 182 ? 50.77969 64.65270 6.10182 1.000 4.81586 182 GLY A N 1
ATOM 2650 C CA . GLY A 1 182 ? 50.03591 65.87327 6.35426 1.000 4.89564 182 GLY A CA 1
ATOM 2651 C C . GLY A 1 182 ? 50.86708 67.11743 6.12889 1.000 5.35715 182 GLY A C 1
ATOM 2652 O O . GLY A 1 182 ? 50.35060 68.14941 5.68370 1.000 5.63337 182 GLY A O 1
ATOM 2656 N N . GLY A 1 183 ? 52.16433 67.04873 6.42765 1.000 4.87069 183 GLY A N 1
ATOM 2657 C CA . GLY A 1 183 ? 53.05400 68.14746 6.07606 1.000 4.97628 183 GLY A CA 1
ATOM 2658 C C . GLY A 1 183 ? 53.26017 68.27795 4.57506 1.000 5.14668 183 GLY A C 1
ATOM 2659 O O . GLY A 1 183 ? 53.36188 69.38557 4.04163 1.000 6.05267 183 GLY A O 1
ATOM 2663 N N . ASN A 1 184 ? 53.32269 67.14744 3.87203 1.000 5.04252 184 ASN A N 1
ATOM 26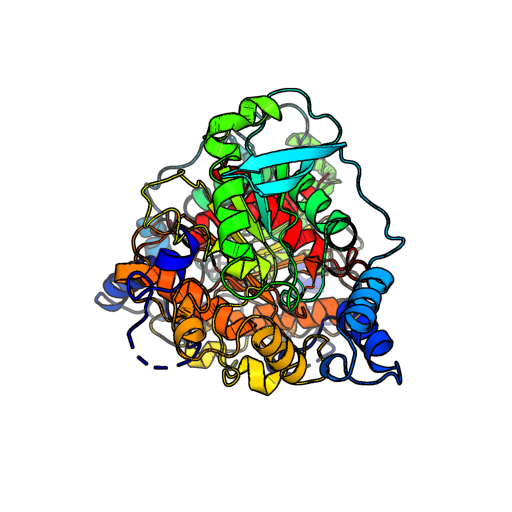64 C CA . ASN A 1 184 ? 53.26257 67.13906 2.41166 1.000 4.38148 184 ASN A CA 1
ATOM 2665 C C . ASN A 1 184 ? 52.01355 67.85499 1.92846 1.000 5.25899 184 ASN A C 1
ATOM 2666 O O . ASN A 1 184 ? 52.07234 68.69080 1.02048 1.000 6.32652 184 ASN A O 1
ATOM 2677 N N . MET A 1 185 ? 50.87637 67.54975 2.56228 1.000 5.48285 185 MET A N 1
ATOM 2678 C CA . MET A 1 185 ? 49.58561 68.13404 2.19223 1.000 5.96576 185 MET A CA 1
ATOM 2679 C C . MET A 1 185 ? 49.57274 69.64649 2.40947 1.000 5.97523 185 MET A C 1
ATOM 2680 O O . MET A 1 185 ? 48.96795 70.38384 1.61741 1.000 6.18491 185 MET A O 1
ATOM 2694 N N . VAL A 1 186 ? 50.25233 70.13933 3.45454 1.000 5.22015 186 VAL A N 1
ATOM 2695 C CA . VAL A 1 186 ? 50.42248 71.58153 3.64761 1.000 5.56627 186 VAL A CA 1
ATOM 2696 C C . VAL A 1 186 ? 51.03710 72.20746 2.39821 1.000 5.87553 186 VAL A C 1
ATOM 2697 O O . VAL A 1 186 ? 50.53635 73.20318 1.85586 1.000 6.42130 186 VAL A O 1
ATOM 2710 N N . ALA A 1 187 ? 52.16939 71.65792 1.95171 1.000 5.54286 187 ALA A N 1
ATOM 2711 C CA . ALA A 1 187 ? 52.82305 72.18482 0.75897 1.000 6.11853 187 ALA A CA 1
ATOM 2712 C C . ALA A 1 187 ? 51.92412 72.07515 -0.46915 1.000 6.97158 187 ALA A C 1
ATOM 2713 O O . ALA A 1 187 ? 51.86377 73.00429 -1.28834 1.000 6.42237 187 ALA A O 1
ATOM 2720 N N A SER A 1 188 ? 51.22497 70.94723 -0.62396 0.328 6.24451 188 SER A N 1
ATOM 2721 N N B SER A 1 188 ? 51.20434 70.96276 -0.60428 0.671 6.17159 188 SER A N 1
ATOM 2722 C CA A SER A 1 188 ? 50.35511 70.77130 -1.78334 0.328 5.93325 188 SER A CA 1
ATOM 2723 C CA B SER A 1 188 ? 50.35258 70.75494 -1.76818 0.671 5.83543 188 SER A CA 1
ATOM 2724 C C A SER A 1 188 ? 49.27027 71.83708 -1.81050 0.328 6.75032 188 SER A C 1
ATOM 2725 C C B SER A 1 188 ? 49.23351 71.78002 -1.81484 0.671 6.73669 188 SER A C 1
ATOM 2726 O O A SER A 1 188 ? 48.99609 72.44110 -2.85476 0.328 7.19587 188 SER A O 1
ATOM 2727 O O B SER A 1 188 ? 48.89075 72.30024 -2.88756 0.671 7.22305 188 SER A O 1
ATOM 2742 N N . VAL A 1 189 ? 48.62983 72.07407 -0.66565 1.000 6.65459 189 VAL A N 1
ATOM 2743 C CA . VAL A 1 189 ? 47.55873 73.06532 -0.60831 1.000 6.85436 189 VAL A CA 1
ATOM 2744 C C . VAL A 1 189 ? 48.11307 74.45556 -0.85948 1.000 6.24194 189 VAL A C 1
ATOM 2745 O O . VAL A 1 189 ? 47.51130 75.25224 -1.58414 1.000 6.60941 189 VAL A O 1
ATOM 2759 N N . ALA A 1 190 ? 49.27464 74.76909 -0.28776 1.000 6.48249 190 ALA A N 1
ATOM 2760 C CA . ALA A 1 190 ? 49.88131 76.07227 -0.53017 1.000 6.74523 190 ALA A CA 1
ATOM 2761 C C . ALA A 1 190 ? 50.20128 76.27432 -2.01225 1.000 7.19127 190 ALA A C 1
ATOM 2762 O O . ALA A 1 190 ? 50.00662 77.37349 -2.55171 1.000 7.05838 190 ALA A O 1
ATOM 2769 N N . LEU A 1 191 ? 50.68489 75.23567 -2.68993 1.000 6.54450 191 LEU A N 1
ATOM 2770 C CA . LEU A 1 191 ? 51.02723 75.36197 -4.10930 1.000 7.15899 191 LEU A CA 1
ATOM 2771 C C . LEU A 1 191 ? 49.77335 75.45954 -4.97215 1.000 7.94690 191 LEU A C 1
ATOM 2772 O O . LEU A 1 191 ? 49.75597 76.19680 -5.96595 1.000 8.47430 191 LEU A O 1
ATOM 2788 N N . GLN A 1 192 ? 48.69998 74.75807 -4.60737 1.000 7.22773 192 GLN A N 1
ATOM 2789 C CA . GLN A 1 192 ? 47.43500 74.96512 -5.30750 1.000 7.37726 192 GLN A CA 1
ATOM 2790 C C . GLN A 1 192 ? 46.94212 76.39249 -5.09943 1.000 8.80676 192 GLN A C 1
ATOM 2791 O O . GLN A 1 192 ? 46.51003 77.05446 -6.05007 1.000 8.71123 192 GLN A O 1
ATOM 2805 N N . ALA A 1 193 ? 46.98658 76.88676 -3.86686 1.000 8.36039 193 ALA A N 1
ATOM 2806 C CA . ALA A 1 193 ? 46.52995 78.24845 -3.59490 1.000 8.46839 193 ALA A CA 1
ATOM 2807 C C . ALA A 1 193 ? 47.32116 79.27285 -4.39988 1.000 10.96339 193 ALA A C 1
ATOM 2808 O O . ALA A 1 193 ? 46.75440 80.25661 -4.88884 1.000 11.54404 193 ALA A O 1
ATOM 2815 N N A LYS A 1 194 ? 48.62160 79.05497 -4.57553 0.582 9.37432 194 LYS A N 1
ATOM 2816 N N B LYS A 1 194 ? 48.62218 79.05492 -4.57419 0.418 9.37306 194 LYS A N 1
ATOM 2817 C CA A LYS A 1 194 ? 49.40231 79.97093 -5.39947 0.582 10.64340 194 LYS A CA 1
ATOM 2818 C CA B LYS A 1 194 ? 49.40433 79.97034 -5.39741 0.418 10.72953 194 LYS A CA 1
ATOM 2819 C C A LYS A 1 194 ? 48.94256 79.91033 -6.84888 0.582 11.30603 194 LYS A C 1
ATOM 2820 C C B LYS A 1 194 ? 48.94861 79.91113 -6.84894 0.418 11.39822 194 LYS A C 1
ATOM 2821 O O A LYS A 1 194 ? 48.72034 80.94537 -7.48626 0.582 13.18462 194 LYS A O 1
ATOM 2822 O O B LYS A 1 194 ? 48.74412 80.94756 -7.49030 0.418 13.24146 194 LYS A O 1
ATOM 2859 N N . GLN A 1 195 ? 48.75607 78.70204 -7.38130 1.000 10.07409 195 GLN A N 1
ATOM 2860 C CA . GLN A 1 195 ? 48.34506 78.57633 -8.77301 1.000 11.58088 195 GLN A CA 1
ATOM 2861 C C . GLN A 1 195 ? 46.96237 79.16845 -9.00875 1.000 14.22059 195 GLN A C 1
ATOM 2862 O O . GLN A 1 195 ? 46.70526 79.75869 -10.06996 1.000 17.24428 195 GLN A O 1
ATOM 2877 N N . PHE A 1 196 ? 46.06078 79.03381 -8.03907 1.000 13.51614 196 PHE A N 1
ATOM 2878 C CA . PHE A 1 196 ? 44.66446 79.42415 -8.20423 1.000 13.03578 196 PHE A CA 1
ATOM 2879 C C . PHE A 1 196 ? 44.35434 80.79396 -7.59765 1.000 16.39162 196 PHE A C 1
ATOM 2880 O O . PHE A 1 196 ? 43.17469 81.15535 -7.47862 1.000 21.13487 196 PHE A O 1
ATOM 2897 N N . ASN A 1 197 ? 45.37591 81.54932 -7.20115 1.000 14.89462 197 ASN A N 1
ATOM 2898 C CA . ASN A 1 197 ? 45.23627 82.90252 -6.65156 1.000 14.01332 197 ASN A CA 1
ATOM 2899 C C . ASN A 1 197 ? 44.31850 82.96944 -5.42579 1.000 24.26776 197 ASN A C 1
ATOM 2900 O O . ASN A 1 197 ? 43.42555 83.81579 -5.32210 1.000 25.49997 197 ASN A O 1
ATOM 2911 N N . GLY A 1 198 ? 44.57077 82.08998 -4.46752 1.000 16.90399 198 GLY A N 1
ATOM 2912 C CA . GLY A 1 198 ? 43.97365 82.21733 -3.15364 1.000 13.47849 198 GLY A CA 1
ATOM 2913 C C . GLY A 1 198 ? 43.54314 80.86214 -2.65123 1.000 13.68142 198 GLY A C 1
ATOM 2914 O O . GLY A 1 198 ? 43.56561 79.86117 -3.38138 1.000 14.52071 198 GLY A O 1
ATOM 2918 N N . PRO A 1 199 ? 43.14537 80.79386 -1.38872 1.000 10.31325 199 PRO A N 1
ATOM 2919 C CA . PRO A 1 199 ? 43.11560 81.87926 -0.41124 1.000 8.81690 199 PRO A CA 1
ATOM 2920 C C . PRO A 1 199 ? 44.47250 82.23887 0.19198 1.000 10.11024 199 PRO A C 1
ATOM 2921 O O . PRO A 1 199 ? 45.42319 81.45035 0.06097 1.000 10.80611 199 PRO A O 1
ATOM 2932 N N . LYS A 1 200 ? 44.54954 83.41537 0.81321 1.000 9.93452 200 LYS A N 1
ATOM 2933 C CA . LYS A 1 200 ? 45.75004 83.85616 1.50617 1.000 9.58239 200 LYS A CA 1
ATOM 2934 C C . LYS A 1 200 ? 46.02883 82.96753 2.70863 1.000 8.28749 200 LYS A C 1
ATOM 2935 O O . LYS A 1 200 ? 45.11948 82.62070 3.46206 1.000 8.99693 200 LYS A O 1
ATOM 2954 N N . ILE A 1 201 ? 47.30629 82.62411 2.89447 1.000 8.21248 201 ILE A N 1
ATOM 2955 C CA . ILE A 1 201 ? 47.75071 81.76127 3.98617 1.000 8.20076 201 ILE A CA 1
ATOM 2956 C C . ILE A 1 201 ? 48.78143 82.52612 4.80284 1.000 7.48678 201 ILE A C 1
ATOM 2957 O O . ILE A 1 201 ? 49.79859 82.97704 4.25833 1.000 8.77262 201 ILE A O 1
ATOM 2973 N N . ARG A 1 202 ? 48.54897 82.62433 6.10929 1.000 6.61257 202 ARG A N 1
ATOM 2974 C CA . ARG A 1 202 ? 49.45931 83.33193 6.99942 1.000 7.02051 202 ARG A CA 1
ATOM 2975 C C . ARG A 1 202 ? 50.73033 82.54469 7.27912 1.000 8.31591 202 ARG A C 1
ATOM 2976 O O . ARG A 1 202 ? 51.81698 83.12920 7.39927 1.000 10.24070 202 ARG A O 1
ATOM 2997 N N . TYR A 1 203 ? 50.62133 81.22645 7.44445 1.000 6.78919 203 TYR A N 1
ATOM 2998 C CA . TYR A 1 203 ? 51.75677 80.46768 7.95218 1.000 6.27393 203 TYR A CA 1
ATOM 2999 C C . TYR A 1 203 ? 51.52709 78.99379 7.69547 1.000 7.41509 203 TYR A C 1
ATOM 3000 O O . TYR A 1 203 ? 50.40154 78.50737 7.82118 1.000 7.32994 203 TYR A O 1
ATOM 3018 N N . ASN A 1 204 ? 52.59914 78.28944 7.36305 1.000 6.21494 204 ASN A N 1
ATOM 3019 C CA . ASN A 1 204 ? 52.61319 76.83973 7.23805 1.000 5.62910 204 ASN A CA 1
ATOM 3020 C C . ASN A 1 204 ? 53.47108 76.25532 8.35319 1.000 6.13990 204 ASN A C 1
ATOM 3021 O O . ASN A 1 204 ? 54.56755 76.75592 8.62359 1.000 6.52920 204 ASN A O 1
ATOM 3032 N N . VAL A 1 205 ? 53.01191 75.16566 8.94817 1.000 5.16023 205 VAL A N 1
ATOM 3033 C CA . VAL A 1 205 ? 53.82526 74.36530 9.85577 1.000 5.62192 205 VAL A CA 1
ATOM 3034 C C . VAL A 1 205 ? 53.85534 72.94906 9.30716 1.000 5.90116 205 VAL A C 1
ATOM 3035 O O . VAL A 1 205 ? 52.83889 72.24457 9.30598 1.000 6.16607 205 VAL A O 1
ATOM 3048 N N . MET A 1 206 ? 55.01605 72.53519 8.82204 1.000 5.47754 206 MET A N 1
ATOM 3049 C CA . MET A 1 206 ? 55.23636 71.20588 8.26432 1.000 4.98807 206 MET A CA 1
ATOM 3050 C C . MET A 1 206 ? 56.00272 70.40512 9.30531 1.000 5.43125 206 MET A C 1
ATOM 3051 O O . MET A 1 206 ? 57.19793 70.63960 9.52580 1.000 5.88756 206 MET A O 1
ATOM 3065 N N . LEU A 1 207 ? 55.31147 69.47943 9.95773 1.000 4.71728 207 LEU A N 1
ATOM 3066 C CA . LEU A 1 207 ? 55.88272 68.69009 11.05423 1.000 5.41486 207 LEU A CA 1
ATOM 3067 C C . LEU A 1 207 ? 56.40610 67.39175 10.45862 1.000 4.86928 207 LEU A C 1
ATOM 3068 O O . LEU A 1 207 ? 55.63244 66.57433 9.94623 1.000 5.36447 207 LEU A O 1
ATOM 3084 N N . TRP A 1 208 ? 57.72673 67.22231 10.51181 1.000 5.18365 208 TRP A N 1
ATOM 3085 C CA . TRP A 1 208 ? 58.44613 66.05889 9.99830 1.000 5.15707 208 TRP A CA 1
ATOM 3086 C C . TRP A 1 208 ? 57.83622 65.57848 8.66851 1.000 4.88418 208 TRP A C 1
ATOM 3087 O O . TRP A 1 208 ? 57.36817 64.43039 8.55865 1.000 6.20268 208 TRP A O 1
ATOM 3108 N N . PRO A 1 209 ? 57.84833 66.42276 7.64008 1.000 4.98217 209 PRO A N 1
ATOM 3109 C CA . PRO A 1 209 ? 57.07310 66.16795 6.42431 1.000 4.91804 209 PRO A CA 1
ATOM 3110 C C . PRO A 1 209 ? 57.73287 65.18828 5.46624 1.000 5.76763 209 PRO A C 1
ATOM 3111 O O . PRO A 1 209 ? 58.95781 65.03334 5.41717 1.000 5.93238 209 PRO A O 1
ATOM 3122 N N . VAL A 1 210 ? 56.87270 64.56969 4.65610 1.000 5.81254 210 VAL A N 1
ATOM 3123 C CA . VAL A 1 210 ? 57.26233 63.90176 3.41531 1.000 5.81807 210 VAL A CA 1
ATOM 3124 C C . VAL A 1 210 ? 57.34879 64.95696 2.31749 1.000 6.13134 210 VAL A C 1
ATOM 3125 O O . VAL A 1 210 ? 56.39735 65.71634 2.11154 1.000 6.15399 210 VAL A O 1
ATOM 3138 N N . THR A 1 211 ? 58.47641 65.01479 1.59510 1.000 6.11766 211 THR A N 1
ATOM 3139 C CA . THR A 1 211 ? 58.60014 65.99197 0.51453 1.000 6.19611 211 THR A CA 1
ATOM 3140 C C . THR A 1 211 ? 58.99700 65.40079 -0.83338 1.000 6.03193 211 THR A C 1
ATOM 3141 O O . THR A 1 211 ? 58.97971 66.14239 -1.82391 1.000 6.53072 211 THR A O 1
ATOM 3152 N N . ASP A 1 212 ? 59.33924 64.11552 -0.92274 1.000 6.44003 212 ASP A N 1
ATOM 3153 C CA . ASP A 1 212 ? 59.79793 63.57275 -2.20320 1.000 7.16754 212 ASP A CA 1
ATOM 3154 C C . ASP A 1 212 ? 59.54212 62.07540 -2.26270 1.000 7.57076 212 ASP A C 1
ATOM 3155 O O . ASP A 1 212 ? 59.80354 61.34772 -1.29770 1.000 8.96768 212 ASP A O 1
ATOM 3164 N N . ALA A 1 213 ? 59.08836 61.60890 -3.42435 1.000 7.37385 213 ALA A N 1
ATOM 3165 C CA . ALA A 1 213 ? 58.93506 60.17694 -3.67875 1.000 7.67069 213 ALA A CA 1
ATOM 3166 C C . ALA A 1 213 ? 60.27680 59.58635 -4.12685 1.000 8.98571 213 ALA A C 1
ATOM 3167 O O . ALA A 1 213 ? 60.45723 59.14408 -5.26322 1.000 9.85481 213 ALA A O 1
ATOM 3174 N N . ASN A 1 214 ? 61.23839 59.62028 -3.21579 1.000 8.76671 214 ASN A N 1
ATOM 3175 C CA . ASN A 1 214 ? 62.55782 59.03143 -3.41672 1.000 10.94242 214 ASN A CA 1
ATOM 3176 C C . ASN A 1 214 ? 62.97876 58.45776 -2.07595 1.000 10.34385 214 ASN A C 1
ATOM 3177 O O . ASN A 1 214 ? 62.50037 58.89693 -1.03425 1.000 10.60271 214 ASN A O 1
ATOM 3188 N N . PHE A 1 215 ? 63.86416 57.45905 -2.10871 1.000 10.39403 215 PHE A N 1
ATOM 3189 C CA . PHE A 1 215 ? 64.13661 56.62508 -0.93962 1.000 8.67642 215 PHE A CA 1
ATOM 3190 C C . PHE A 1 215 ? 65.62570 56.44580 -0.70261 1.000 9.65385 215 PHE A C 1
ATOM 3191 O O . PHE A 1 215 ? 66.04164 55.47029 -0.05984 1.000 11.17360 215 PHE A O 1
ATOM 3208 N N . ASP A 1 216 ? 66.41881 57.42173 -1.13832 1.000 10.27044 216 ASP A N 1
ATOM 3209 C CA . ASP A 1 216 ? 67.86741 57.27642 -1.22352 1.000 10.43247 216 ASP A CA 1
ATOM 3210 C C . ASP A 1 216 ? 68.63980 58.40925 -0.57053 1.000 12.62039 216 ASP A C 1
ATOM 3211 O O . ASP A 1 216 ? 69.84672 58.52878 -0.80869 1.000 13.34612 216 ASP A O 1
ATOM 3220 N N . THR A 1 217 ? 68.00014 59.25035 0.23203 1.000 8.82238 217 THR A N 1
ATOM 3221 C CA . THR A 1 217 ? 68.75542 60.24220 0.98379 1.000 9.43437 217 THR A CA 1
ATOM 3222 C C . THR A 1 217 ? 69.59966 59.55285 2.05839 1.000 9.16860 217 THR A C 1
ATOM 3223 O O . THR A 1 217 ? 69.37194 58.39615 2.43252 1.000 8.65542 217 THR A O 1
ATOM 3234 N N . ALA A 1 218 ? 70.56990 60.29484 2.59258 1.000 9.29433 218 ALA A N 1
ATOM 3235 C CA . ALA A 1 218 ? 71.40607 59.72495 3.64258 1.000 8.57322 218 ALA A CA 1
ATOM 3236 C C . ALA A 1 218 ? 70.57537 59.29891 4.84739 1.000 9.84105 218 ALA A C 1
ATOM 3237 O O . ALA A 1 218 ? 70.80987 58.23753 5.43383 1.000 9.94904 218 ALA A O 1
ATOM 3244 N N . SER A 1 219 ? 69.58339 60.10303 5.23515 1.000 7.79370 219 SER A N 1
ATOM 3245 C CA . SER A 1 219 ? 68.77224 59.70947 6.37597 1.000 7.07779 219 SER A CA 1
ATOM 3246 C C . SER A 1 219 ? 67.90464 58.49399 6.06073 1.000 7.35705 219 SER A C 1
ATOM 3247 O O . SER A 1 219 ? 67.67047 57.66322 6.94299 1.000 8.07603 219 SER A O 1
ATOM 3255 N N . TYR A 1 220 ? 67.43845 58.35245 4.82124 1.000 7.79484 220 TYR A N 1
ATOM 3256 C CA . TYR A 1 220 ? 66.70143 57.15048 4.45635 1.000 8.12404 220 TYR A CA 1
ATOM 3257 C C . TYR A 1 220 ? 67.55614 55.91280 4.65806 1.000 8.00192 220 TYR A C 1
ATOM 3258 O O . TYR A 1 220 ? 67.06673 54.87934 5.13364 1.000 10.40974 220 TYR A O 1
ATOM 3276 N N . ASN A 1 221 ? 68.83345 56.00816 4.32453 1.000 9.29965 221 ASN A N 1
ATOM 3277 C CA . ASN A 1 221 ? 69.72701 54.86513 4.47227 1.000 12.14181 221 ASN A CA 1
ATOM 3278 C C . ASN A 1 221 ? 70.11529 54.64396 5.92529 1.000 12.39716 221 ASN A C 1
ATOM 3279 O O . ASN A 1 221 ? 70.11939 53.49948 6.40953 1.000 14.08938 221 ASN A O 1
ATOM 3290 N N . GLN A 1 222 ? 70.40197 55.71761 6.65761 1.000 8.88212 222 GLN A N 1
ATOM 3291 C CA . GLN A 1 222 ? 70.86264 55.56047 8.02922 1.000 9.98636 222 GLN A CA 1
ATOM 3292 C C . GLN A 1 222 ? 69.76933 55.00933 8.93468 1.000 12.35371 222 GLN A C 1
ATOM 3293 O O . GLN A 1 222 ? 70.04540 54.20436 9.83346 1.000 14.16269 222 GLN A O 1
ATOM 3307 N N . PHE A 1 223 ? 68.51355 55.42115 8.73381 1.000 8.62927 223 PHE A N 1
ATOM 3308 C CA . PHE A 1 223 ? 67.42614 55.04862 9.62613 1.000 8.19677 223 PHE A CA 1
ATOM 3309 C C . PHE A 1 223 ? 66.42112 54.11011 8.96589 1.000 7.74118 223 PHE A C 1
ATOM 3310 O O . PHE A 1 223 ? 65.27283 54.05148 9.38350 1.000 9.29883 223 PHE A O 1
ATOM 3327 N N . GLU A 1 224 ? 66.88180 53.29649 8.00146 1.000 9.57633 224 GLU A N 1
ATOM 3328 C CA . GLU A 1 224 ? 65.96384 52.53278 7.16310 1.000 9.77768 224 GLU A CA 1
ATOM 3329 C C . GLU A 1 224 ? 65.12371 51.53225 7.94463 1.000 9.53154 224 GLU A C 1
ATOM 3330 O O . GLU A 1 224 ? 63.98500 51.26554 7.55475 1.000 9.83818 224 GLU A O 1
ATOM 3342 N N . ASN A 1 225 ? 65.63850 50.97822 9.04867 1.000 8.53139 225 ASN A N 1
ATOM 3343 C CA . ASN A 1 225 ? 64.87539 50.07486 9.89047 1.000 9.60953 225 ASN A CA 1
ATOM 3344 C C . ASN A 1 225 ? 65.18499 50.34338 11.35195 1.000 9.84573 225 ASN A C 1
ATOM 3345 O O . ASN A 1 225 ? 66.26995 50.82458 11.68059 1.000 11.53186 225 ASN A O 1
ATOM 3356 N N . GLY A 1 226 ? 64.22469 50.02445 12.21264 1.000 11.01040 226 GLY A N 1
ATOM 3357 C CA . GLY A 1 226 ? 64.39985 50.06815 13.64739 1.000 9.52958 226 GLY A CA 1
ATOM 3358 C C . GLY A 1 226 ? 63.94686 51.34389 14.32831 1.000 11.35684 226 GLY A C 1
ATOM 3359 O O . GLY A 1 226 ? 63.97553 51.40669 15.56932 1.000 11.57633 226 GLY A O 1
ATOM 3363 N N . TYR A 1 227 ? 63.53522 52.36452 13.57049 1.000 9.92580 227 TYR A N 1
ATOM 3364 C CA . TYR A 1 227 ? 63.15944 53.65678 14.13191 1.000 9.38018 227 TYR A CA 1
ATOM 3365 C C . TYR A 1 227 ? 61.68353 53.94439 13.89864 1.000 9.40751 227 TYR A C 1
ATOM 3366 O O . TYR A 1 227 ? 61.28891 55.09440 13.64988 1.000 10.75278 227 TYR A O 1
ATOM 3384 N N A PHE A 1 228 ? 60.85765 52.90437 14.07110 0.552 9.66544 228 PHE A N 1
ATOM 3385 N N B PHE A 1 228 ? 60.84532 52.90421 13.90183 0.448 9.28936 228 PHE A N 1
ATOM 3386 C CA A PHE A 1 228 ? 59.43364 52.88259 13.74381 0.552 9.32623 228 PHE A CA 1
ATOM 3387 C CA B PHE A 1 228 ? 59.38873 53.03399 13.85330 0.448 9.03364 228 PHE A CA 1
ATOM 3388 C C A PHE A 1 228 ? 59.22940 53.04424 12.24283 0.552 9.80499 228 PHE A C 1
ATOM 3389 C C B PHE A 1 228 ? 58.82582 53.20619 12.44152 0.448 8.40337 228 PHE A C 1
ATOM 3390 O O A PHE A 1 228 ? 59.10450 52.05178 11.52043 0.552 11.52121 228 PHE A O 1
ATOM 3391 O O B PHE A 1 228 ? 58.01752 52.39239 12.00270 0.448 7.94146 228 PHE A O 1
ATOM 3424 N N . LEU A 1 229 ? 59.20525 54.27240 11.74427 1.000 9.66141 229 LEU A N 1
ATOM 3425 C CA . LEU A 1 229 ? 58.94687 54.44919 10.32083 1.000 8.36835 229 LEU A CA 1
ATOM 3426 C C . LEU A 1 229 ? 60.12615 53.86303 9.55250 1.000 7.64220 229 LEU A C 1
ATOM 3427 O O . LEU A 1 229 ? 61.26010 54.31524 9.70942 1.000 8.81910 229 LEU A O 1
ATOM 3444 N N . SER A 1 230 ? 59.85849 52.88393 8.69097 1.000 8.63294 230 SER A N 1
ATOM 3445 C CA . SER A 1 230 ? 60.90889 52.24837 7.91639 1.000 8.59916 230 SER A CA 1
ATOM 3446 C C . SER A 1 230 ? 60.88378 52.68675 6.45495 1.000 8.45739 230 SER A C 1
ATOM 3447 O O . SER A 1 230 ? 59.89586 53.22302 5.95091 1.000 7.70583 230 SER A O 1
ATOM 3455 N N . LYS A 1 231 ? 61.99005 52.43358 5.75838 1.000 6.80915 231 LYS A N 1
ATOM 3456 C CA . LYS A 1 231 ? 62.03466 52.66571 4.31730 1.000 7.36414 231 LYS A CA 1
ATOM 3457 C C . LYS A 1 231 ? 60.95970 51.85982 3.60081 1.000 8.44708 231 LYS A C 1
ATOM 3458 O O . LYS A 1 231 ? 60.26684 52.38008 2.72020 1.000 8.57197 231 LYS A O 1
ATOM 3477 N N . ASN A 1 232 ? 60.78898 50.58483 3.96820 1.000 8.37895 232 ASN A N 1
ATOM 3478 C CA . ASN A 1 232 ? 59.77905 49.77559 3.28936 1.000 8.23021 232 ASN A CA 1
ATOM 3479 C C . ASN A 1 232 ? 58.37068 50.28612 3.56217 1.000 9.35418 232 ASN A C 1
ATOM 3480 O O . ASN A 1 232 ? 57.50502 50.19044 2.68513 1.000 8.38822 232 ASN A O 1
ATOM 3491 N N . MET A 1 233 ? 58.10816 50.80974 4.75747 1.000 7.99279 233 MET A N 1
ATOM 3492 C CA . MET A 1 233 ? 56.81266 51.43369 5.01591 1.000 7.39025 233 MET A CA 1
ATOM 3493 C C . MET A 1 233 ? 56.59793 52.62072 4.08348 1.000 5.88999 233 MET A C 1
ATOM 3494 O O . MET A 1 233 ? 55.52173 52.78410 3.50074 1.000 7.44848 233 MET A O 1
ATOM 3508 N N . MET A 1 234 ? 57.60813 53.47611 3.93911 1.000 6.81949 234 MET A N 1
ATOM 3509 C CA . MET A 1 234 ? 57.47152 54.64203 3.07622 1.000 5.86647 234 MET A CA 1
ATOM 3510 C C . MET A 1 234 ? 57.20296 54.23609 1.63123 1.000 7.18414 234 MET A C 1
ATOM 3511 O O . MET A 1 234 ? 56.38304 54.86005 0.94293 1.000 7.13402 234 MET A O 1
ATOM 3525 N N . LYS A 1 235 ? 57.88677 53.19534 1.14494 1.000 7.91622 235 LYS A N 1
ATOM 3526 C CA . LYS A 1 235 ? 57.64160 52.73472 -0.21746 1.000 7.09339 235 LYS A CA 1
ATOM 3527 C C . LYS A 1 235 ? 56.21536 52.22132 -0.37164 1.000 8.23900 235 LYS A C 1
ATOM 3528 O O . LYS A 1 235 ? 55.55709 52.48385 -1.39205 1.000 8.64909 235 LYS A O 1
ATOM 3547 N N . TRP A 1 236 ? 55.71577 51.51044 0.64306 1.000 6.57100 236 TRP A N 1
ATOM 3548 C CA . TRP A 1 236 ? 54.35128 50.99122 0.62880 1.000 6.74454 236 TRP A CA 1
ATOM 3549 C C . TRP A 1 236 ? 53.33383 52.12729 0.65018 1.000 8.03803 236 TRP A C 1
ATOM 3550 O O . TRP A 1 236 ? 52.32007 52.09451 -0.05891 1.000 7.91561 236 TRP A O 1
ATOM 3571 N N . PHE A 1 237 ? 53.55921 53.12191 1.49827 1.000 7.16274 237 PHE A N 1
ATOM 3572 C CA . PHE A 1 237 ? 52.65673 54.26429 1.54944 1.000 6.11583 237 PHE A CA 1
ATOM 3573 C C . PHE A 1 237 ? 52.58477 54.95480 0.19423 1.000 6.97076 237 PHE A C 1
ATOM 3574 O O . PHE A 1 237 ? 51.49429 55.19573 -0.34007 1.000 6.82523 237 PHE A O 1
ATOM 3591 N N . TRP A 1 238 ? 53.74273 55.26574 -0.39135 1.000 6.78269 238 TRP A N 1
ATOM 3592 C CA . TRP A 1 238 ? 53.76625 55.88011 -1.71204 1.000 6.44969 238 TRP A CA 1
ATOM 3593 C C . TRP A 1 238 ? 53.07437 55.00178 -2.74746 1.000 6.26859 238 TRP A C 1
ATOM 3594 O O . TRP A 1 238 ? 52.35830 55.50872 -3.61815 1.000 7.45253 238 TRP A O 1
ATOM 3615 N N . ASP A 1 239 ? 53.29146 53.67900 -2.68499 1.000 6.85333 239 ASP A N 1
ATOM 3616 C CA . ASP A 1 239 ? 52.69884 52.79364 -3.68084 1.000 7.87959 239 ASP A CA 1
ATOM 3617 C C . ASP A 1 239 ? 51.17859 52.77345 -3.57788 1.000 7.74863 239 ASP A C 1
ATOM 3618 O O . ASP A 1 239 ? 50.48912 52.66857 -4.59266 1.000 8.68342 239 ASP A O 1
ATOM 3627 N N . ASN A 1 240 ? 50.63758 52.84510 -2.36042 1.000 8.02113 240 ASN A N 1
ATOM 3628 C CA . ASN A 1 240 ? 49.19070 52.90962 -2.19570 1.000 6.83812 240 ASN A CA 1
ATOM 3629 C C . ASN A 1 240 ? 48.62971 54.25025 -2.64058 1.000 7.26287 240 ASN A C 1
ATOM 3630 O O . ASN A 1 240 ? 47.47700 54.31907 -3.08476 1.000 8.58929 240 ASN A O 1
ATOM 3641 N N . TYR A 1 241 ? 49.42043 55.31746 -2.53473 1.000 7.36224 241 TYR A N 1
ATOM 3642 C CA . TYR A 1 241 ? 48.98579 56.66354 -2.90640 1.000 7.24783 241 TYR A CA 1
ATOM 3643 C C . TYR A 1 241 ? 48.96820 56.84401 -4.42161 1.000 7.90369 241 TYR A C 1
ATOM 3644 O O . TYR A 1 241 ? 47.96175 57.27073 -4.99048 1.000 7.75334 241 TYR A O 1
ATOM 3662 N N . THR A 1 242 ? 50.08399 56.57112 -5.08693 1.000 8.22119 242 THR A N 1
ATOM 3663 C CA . THR A 1 242 ? 50.13968 56.57374 -6.53963 1.000 7.66347 242 THR A CA 1
ATOM 3664 C C . THR A 1 242 ? 51.43317 55.92655 -7.00193 1.000 7.79818 242 THR A C 1
ATOM 3665 O O . THR A 1 242 ? 52.51540 56.29002 -6.53415 1.000 8.61813 242 THR A O 1
ATOM 3676 N N . THR A 1 243 ? 51.32650 54.98779 -7.93908 1.000 10.20685 243 THR A N 1
ATOM 3677 C CA . THR A 1 243 ? 52.50461 54.37720 -8.54158 1.000 11.61092 243 THR A CA 1
ATOM 3678 C C . THR A 1 243 ? 52.90633 55.06125 -9.83647 1.000 11.52205 243 THR A C 1
ATOM 3679 O O . THR A 1 243 ? 53.82051 54.58389 -10.51617 1.000 15.28351 243 THR A O 1
ATOM 3690 N N . SER A 1 244 ? 52.25878 56.15729 -10.19930 1.000 8.15349 244 SER A N 1
ATOM 3691 C CA . SER A 1 244 ? 52.57265 56.85429 -11.43546 1.000 10.44706 244 SER A CA 1
ATOM 3692 C C . SER A 1 244 ? 53.85609 57.66165 -11.30060 1.000 10.03426 244 SER A C 1
ATOM 3693 O O . SER A 1 244 ? 53.98116 58.50892 -10.40976 1.000 9.10973 244 SER A O 1
ATOM 3701 N N . ALA A 1 245 ? 54.80366 57.43379 -12.20797 1.000 8.55063 245 ALA A N 1
ATOM 3702 C CA . ALA A 1 245 ? 56.00794 58.25365 -12.22848 1.000 7.81633 245 ALA A CA 1
ATOM 3703 C C . ALA A 1 245 ? 55.67783 59.72065 -12.46421 1.000 8.35855 245 ALA A C 1
ATOM 3704 O O . ALA A 1 245 ? 56.30035 60.61003 -11.87211 1.000 9.08795 245 ALA A O 1
ATOM 3711 N N . ALA A 1 246 ? 54.72300 60.00114 -13.35201 1.000 8.59096 246 ALA A N 1
ATOM 3712 C CA . ALA A 1 246 ? 54.35685 61.38487 -13.60257 1.000 8.76934 246 ALA A CA 1
ATOM 3713 C C . ALA A 1 246 ? 53.81369 62.03519 -12.33664 1.000 8.30400 246 ALA A C 1
ATOM 3714 O O . ALA A 1 246 ? 54.18935 63.16499 -12.00615 1.000 8.30916 246 ALA A O 1
ATOM 3721 N N . ASP A 1 247 ? 52.94384 61.33520 -11.60758 1.000 7.94720 247 ASP A N 1
ATOM 3722 C CA . ASP A 1 247 ? 52.42850 61.89634 -10.36169 1.000 8.77915 247 ASP A CA 1
ATOM 3723 C C . ASP A 1 247 ? 53.56943 62.15532 -9.37761 1.000 8.61052 247 ASP A C 1
ATOM 3724 O O . ASP A 1 247 ? 53.57926 63.16615 -8.66616 1.000 7.45420 247 ASP A O 1
ATOM 3733 N N . ARG A 1 248 ? 54.51354 61.22417 -9.28926 1.000 7.60251 248 ARG A N 1
ATOM 3734 C CA . ARG A 1 248 ? 55.62468 61.39708 -8.36350 1.000 8.07009 248 ARG A CA 1
ATOM 3735 C C . ARG A 1 248 ? 56.53435 62.54274 -8.75979 1.000 8.03834 248 ARG A C 1
ATOM 3736 O O . ARG A 1 248 ? 57.24361 63.07374 -7.90310 1.000 8.39521 248 ARG A O 1
ATOM 3757 N N . ASN A 1 249 ? 56.53198 62.95328 -10.02567 1.000 6.51396 249 ASN A N 1
ATOM 3758 C CA . ASN A 1 249 ? 57.28453 64.10059 -10.49255 1.000 6.73512 249 ASN A CA 1
ATOM 3759 C C . ASN A 1 249 ? 56.47372 65.39214 -10.45360 1.000 7.97494 249 ASN A C 1
ATOM 3760 O O . ASN A 1 249 ? 56.97211 66.43558 -10.89302 1.000 9.31210 249 ASN A O 1
ATOM 3771 N N . ASN A 1 250 ? 55.24383 65.33463 -9.95714 1.000 7.96533 250 ASN A N 1
ATOM 3772 C CA . ASN A 1 250 ? 54.34572 66.47861 -9.83829 1.000 7.29234 250 ASN A CA 1
ATOM 3773 C C . ASN A 1 250 ? 54.64545 67.16111 -8.51336 1.000 7.31333 250 ASN A C 1
ATOM 3774 O O . ASN A 1 250 ? 54.76674 66.48852 -7.48457 1.000 7.12379 250 ASN A O 1
ATOM 3785 N N . ILE A 1 251 ? 54.79774 68.48971 -8.53635 1.000 7.16732 251 ILE A N 1
ATOM 3786 C CA . ILE A 1 251 ? 55.17279 69.21602 -7.31899 1.000 7.36291 251 ILE A CA 1
ATOM 3787 C C . ILE A 1 251 ? 54.11235 69.13342 -6.22114 1.000 8.05184 251 ILE A C 1
ATOM 3788 O O . ILE A 1 251 ? 54.42124 69.41522 -5.05361 1.000 7.84663 251 ILE A O 1
ATOM 3804 N N . LEU A 1 252 ? 52.87548 68.76537 -6.55584 1.000 6.49913 252 LEU A N 1
ATOM 3805 C CA . LEU A 1 252 ? 51.83130 68.59716 -5.55694 1.000 6.71912 252 LEU A CA 1
ATOM 3806 C C . LEU A 1 252 ? 51.95569 67.27119 -4.82436 1.000 5.91969 252 LEU A C 1
ATOM 3807 O O . LEU A 1 252 ? 51.22519 67.04480 -3.84676 1.000 7.43452 252 LEU A O 1
ATOM 3823 N N . ALA A 1 253 ? 52.84177 66.38996 -5.28060 1.000 6.05839 253 ALA A N 1
ATOM 3824 C CA . ALA A 1 253 ? 53.18624 65.14215 -4.61069 1.000 6.14906 253 ALA A CA 1
ATOM 3825 C C . ALA A 1 253 ? 54.60080 65.17759 -4.05518 1.000 7.05914 253 ALA A C 1
ATOM 3826 O O . ALA A 1 253 ? 54.82453 64.80316 -2.89263 1.000 6.76388 253 ALA A O 1
ATOM 3833 N N . SER A 1 254 ? 55.56529 65.63113 -4.85493 1.000 6.06448 254 SER A N 1
ATOM 3834 C CA . SER A 1 254 ? 56.96778 65.72266 -4.45678 1.000 6.06335 254 SER A CA 1
ATOM 3835 C C . SER A 1 254 ? 57.40947 67.17798 -4.52345 1.000 5.70913 254 SER A C 1
ATOM 3836 O O . SER A 1 254 ? 58.10001 67.58190 -5.47068 1.000 6.78258 254 SER A O 1
ATOM 3844 N N . PRO A 1 255 ? 56.99518 68.00152 -3.55030 1.000 6.51612 255 PRO A N 1
ATOM 3845 C CA . PRO A 1 255 ? 57.33230 69.43726 -3.61534 1.000 6.79614 255 PRO A CA 1
ATOM 3846 C C . PRO A 1 255 ? 58.82555 69.71478 -3.59234 1.000 6.59338 255 PRO A C 1
ATOM 3847 O O . PRO A 1 255 ? 59.25670 70.78528 -4.03997 1.000 7.28320 255 PRO A O 1
ATOM 3858 N N . LEU A 1 256 ? 59.64016 68.77959 -3.09734 1.000 6.92205 256 LEU A N 1
ATOM 3859 C CA . LEU A 1 256 ? 61.08113 68.96853 -3.18214 1.000 6.66065 256 LEU A CA 1
ATOM 3860 C C . LEU A 1 256 ? 61.56787 69.13454 -4.61232 1.000 7.24580 256 LEU A C 1
ATOM 3861 O O . LEU A 1 256 ? 62.62813 69.73421 -4.82247 1.000 8.90292 256 LEU A O 1
ATOM 3877 N N . ARG A 1 257 ? 60.82675 68.63323 -5.59184 1.000 7.24312 257 ARG A N 1
ATOM 3878 C CA . ARG A 1 257 ? 61.23139 68.71800 -6.99243 1.000 7.95531 257 ARG A CA 1
ATOM 3879 C C . ARG A 1 257 ? 60.85940 70.04715 -7.63472 1.000 8.56968 257 ARG A C 1
ATOM 3880 O O . ARG A 1 257 ? 61.21244 70.27723 -8.80095 1.000 10.83546 257 ARG A O 1
ATOM 3901 N N . ALA A 1 258 ? 60.21083 70.94438 -6.91102 1.000 8.30101 258 ALA A N 1
ATOM 3902 C CA . ALA A 1 258 ? 59.84842 72.23392 -7.45882 1.000 7.44827 258 ALA A CA 1
ATOM 3903 C C . ALA A 1 258 ? 61.07901 73.09115 -7.66265 1.000 10.56124 258 ALA A C 1
ATOM 3904 O O . ALA A 1 258 ? 62.02875 73.05266 -6.88021 1.000 10.28921 258 ALA A O 1
ATOM 3911 N N . SER A 1 259 ? 61.04999 73.89393 -8.72320 1.000 9.31704 259 SER A N 1
ATOM 3912 C CA . SER A 1 259 ? 62.12095 74.84034 -8.95109 1.000 8.49302 259 SER A CA 1
ATOM 3913 C C . SER A 1 259 ? 61.96267 76.05347 -8.04777 1.000 7.96661 259 SER A C 1
ATOM 3914 O O . SER A 1 259 ? 60.92483 76.27354 -7.41901 1.000 8.98739 259 SER A O 1
ATOM 3922 N N . THR A 1 260 ? 63.00842 76.87466 -8.00313 1.000 9.78488 260 THR A N 1
ATOM 3923 C CA . THR A 1 260 ? 62.93493 78.13283 -7.27943 1.000 9.86115 260 THR A CA 1
ATOM 3924 C C . THR A 1 260 ? 61.76314 78.97281 -7.74992 1.000 9.15386 260 THR A C 1
ATOM 3925 O O . THR A 1 260 ? 61.02163 79.52492 -6.93595 1.000 9.14697 260 THR A O 1
ATOM 3936 N N . ALA A 1 261 ? 61.54870 79.05816 -9.06134 1.000 9.35574 261 ALA A N 1
ATOM 3937 C CA . ALA A 1 261 ? 60.43486 79.84680 -9.55948 1.000 9.34192 261 ALA A CA 1
ATOM 3938 C C . ALA A 1 261 ? 59.08775 79.29255 -9.10458 1.000 8.91322 261 ALA A C 1
ATOM 3939 O O . ALA A 1 261 ? 58.15329 80.05447 -8.83132 1.000 11.74461 261 ALA A O 1
ATOM 3946 N N . GLN A 1 262 ? 58.96772 77.96634 -9.03044 1.000 8.04224 262 GLN A N 1
ATOM 3947 C CA . GLN A 1 262 ? 57.72980 77.34964 -8.57588 1.000 8.50191 262 GLN A CA 1
ATOM 3948 C C . GLN A 1 262 ? 57.48449 77.57858 -7.09319 1.000 8.48615 262 GLN A C 1
ATOM 3949 O O . GLN A 1 262 ? 56.32894 77.58606 -6.66766 1.000 9.84360 262 GLN A O 1
ATOM 3963 N N . LEU A 1 263 ? 58.53783 77.76832 -6.30588 1.000 7.92795 263 LEU A N 1
ATOM 3964 C CA . LEU A 1 263 ? 58.40102 77.99348 -4.86888 1.000 8.73567 263 LEU A CA 1
ATOM 3965 C C . LEU A 1 263 ? 58.27342 79.46203 -4.49469 1.000 8.34308 263 LEU A C 1
ATOM 3966 O O . LEU A 1 263 ? 57.86286 79.77615 -3.37566 1.000 9.05391 263 LEU A O 1
ATOM 3982 N N . LYS A 1 264 ? 58.60508 80.38282 -5.39501 1.000 8.67952 264 LYS A N 1
ATOM 3983 C CA . LYS A 1 264 ? 58.49817 81.79544 -5.06373 1.000 8.83805 264 LYS A CA 1
ATOM 3984 C C . LYS A 1 264 ? 57.07549 82.13467 -4.63212 1.000 9.73874 264 LYS A C 1
ATOM 3985 O O . LYS A 1 264 ? 56.09918 81.70400 -5.24975 1.000 10.86114 264 LYS A O 1
ATOM 4004 N N . GLY A 1 265 ? 56.94715 82.89069 -3.54530 1.000 9.17466 265 GLY A N 1
ATOM 4005 C CA . GLY A 1 265 ? 55.65253 83.27325 -3.03475 1.000 9.82236 265 GLY A CA 1
ATOM 4006 C C . GLY A 1 265 ? 54.98828 82.26787 -2.10707 1.000 10.07318 265 GLY A C 1
ATOM 4007 O O . GLY A 1 265 ? 53.88290 82.52751 -1.62647 1.000 9.85485 265 GLY A O 1
ATOM 4011 N N . PHE A 1 266 ? 55.63050 81.13453 -1.84146 1.000 8.84902 266 PHE A N 1
ATOM 4012 C CA . PHE A 1 266 ? 55.10559 80.17694 -0.86739 1.000 8.14241 266 PHE A CA 1
ATOM 4013 C C . PHE A 1 266 ? 54.91911 80.88972 0.47410 1.000 7.55024 266 PHE A C 1
ATOM 4014 O O . PHE A 1 266 ? 55.66838 81.80663 0.80563 1.000 8.71416 266 PHE A O 1
ATOM 4031 N N . PRO A 1 267 ? 53.92585 80.49044 1.26798 1.000 6.61744 267 PRO A N 1
ATOM 4032 C CA . PRO A 1 267 ? 53.72167 81.16460 2.55858 1.000 5.80716 267 PRO A CA 1
ATOM 4033 C C . PRO A 1 267 ? 54.90960 80.99834 3.50239 1.000 5.57217 267 PRO A C 1
ATOM 4034 O O . PRO A 1 267 ? 55.68866 80.04605 3.40541 1.000 6.67436 267 PRO A O 1
ATOM 4045 N N . GLU A 1 268 ? 55.01636 81.92222 4.44941 1.000 5.67776 268 GLU A N 1
ATOM 4046 C CA . GLU A 1 268 ? 55.98836 81.78101 5.52453 1.000 5.84444 268 GLU A CA 1
ATOM 4047 C C . GLU A 1 268 ? 55.79723 80.42862 6.18839 1.000 5.67137 268 GLU A C 1
ATOM 4048 O O . GLU A 1 268 ? 54.66493 79.98680 6.41023 1.000 6.26408 268 GLU A O 1
ATOM 4060 N N . THR A 1 269 ? 56.90902 79.77501 6.53839 1.000 5.27892 269 THR A N 1
ATOM 4061 C CA . THR A 1 269 ? 56.88213 78.36421 6.88954 1.000 5.60346 269 THR A CA 1
ATOM 4062 C C . THR A 1 269 ? 57.80663 78.04169 8.05011 1.000 4.26896 269 THR A C 1
ATOM 4063 O O . THR A 1 269 ? 58.90878 78.58963 8.16091 1.000 5.91606 269 THR A O 1
ATOM 4074 N N . LEU A 1 270 ? 57.34463 77.12737 8.90333 1.000 4.85812 270 LEU A N 1
ATOM 4075 C CA . LEU A 1 270 ? 58.15128 76.45251 9.91003 1.000 4.52495 270 LEU A CA 1
ATOM 4076 C C . LEU A 1 270 ? 58.18399 74.98050 9.53423 1.000 5.60568 270 LEU A C 1
ATOM 4077 O O . LEU A 1 270 ? 57.12491 74.37790 9.31055 1.000 5.96390 270 LEU A O 1
ATOM 4093 N N . ILE A 1 271 ? 59.38076 74.39069 9.47465 1.000 4.71515 271 ILE A N 1
ATOM 4094 C CA . ILE A 1 271 ? 59.54355 72.94973 9.29905 1.000 5.12384 271 ILE A CA 1
ATOM 4095 C C . ILE A 1 271 ? 60.22516 72.40853 10.54125 1.000 5.72174 271 ILE A C 1
ATOM 4096 O O . ILE A 1 271 ? 61.27868 72.91254 10.93629 1.000 6.39306 271 ILE A O 1
ATOM 4112 N N . GLN A 1 272 ? 59.62987 71.39331 11.16616 1.000 4.80056 272 GLN A N 1
ATOM 4113 C CA . GLN A 1 272 ? 60.32245 70.62783 12.20203 1.000 5.55708 272 GLN A CA 1
ATOM 4114 C C . GLN A 1 272 ? 60.76190 69.30035 11.60736 1.000 5.72979 272 GLN A C 1
ATOM 4115 O O . GLN A 1 272 ? 59.99537 68.65141 10.89219 1.000 5.80284 272 GLN A O 1
ATOM 4129 N N . THR A 1 273 ? 61.99043 68.88969 11.90655 1.000 5.32340 273 THR A N 1
ATOM 4130 C CA . THR A 1 273 ? 62.44205 67.55651 11.53842 1.000 5.26882 273 THR A CA 1
ATOM 4131 C C . THR A 1 273 ? 62.90239 66.80051 12.78020 1.000 4.82303 273 THR A C 1
ATOM 4132 O O . THR A 1 273 ? 63.25519 67.38630 13.80649 1.000 6.09917 273 THR A O 1
ATOM 4143 N N . ALA A 1 274 ? 62.87006 65.47871 12.66533 1.000 5.79615 274 ALA A N 1
ATOM 4144 C CA . ALA A 1 274 ? 63.36683 64.57598 13.69281 1.000 5.85926 274 ALA A CA 1
ATOM 4145 C C . ALA A 1 274 ? 64.74608 64.08254 13.30138 1.000 5.77537 274 ALA A C 1
ATOM 4146 O O . ALA A 1 274 ? 64.97126 63.69226 12.14935 1.000 6.52179 274 ALA A O 1
ATOM 4153 N N . GLU A 1 275 ? 65.67597 64.06478 14.26533 1.000 5.74578 275 GLU A N 1
ATOM 4154 C CA . GLU A 1 275 ? 67.05012 63.67236 13.94688 1.000 5.43820 275 GLU A CA 1
ATOM 4155 C C . GLU A 1 275 ? 67.12459 62.24984 13.39837 1.000 5.86633 275 GLU A C 1
ATOM 4156 O O . GLU A 1 275 ? 67.92661 61.97577 12.50185 1.000 6.56583 275 GLU A O 1
ATOM 4168 N N . LEU A 1 276 ? 66.32587 61.32828 13.93414 1.000 5.88437 276 LEU A N 1
ATOM 4169 C CA . LEU A 1 276 ? 66.43071 59.91075 13.57263 1.000 6.25028 276 LEU A CA 1
ATOM 4170 C C . LEU A 1 276 ? 65.19880 59.49282 12.78471 1.000 8.06796 276 LEU A C 1
ATOM 4171 O O . LEU A 1 276 ? 64.42333 58.65588 13.23928 1.000 9.57733 276 LEU A O 1
ATOM 4187 N N . ASP A 1 277 ? 65.02374 60.07452 11.59948 1.000 8.64454 277 ASP 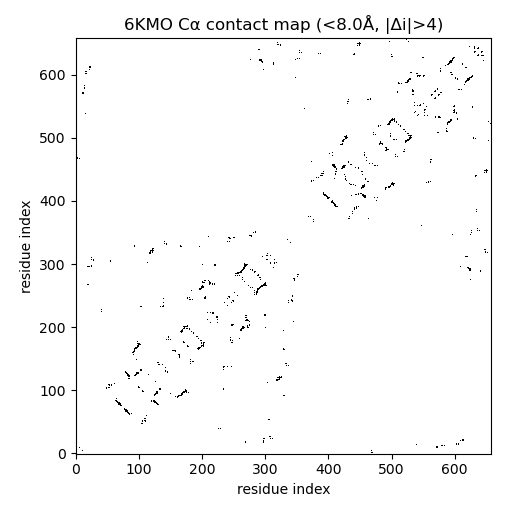A N 1
ATOM 4188 C CA . ASP A 1 277 ? 63.85095 59.89332 10.73974 1.000 6.63992 277 ASP A CA 1
ATOM 4189 C C . ASP A 1 277 ? 64.35311 59.77326 9.31019 1.000 6.90051 277 ASP A C 1
ATOM 4190 O O . ASP A 1 277 ? 65.14198 60.60230 8.85369 1.000 6.59646 277 ASP A O 1
ATOM 4199 N N . VAL A 1 278 ? 63.89542 58.74108 8.59419 1.000 6.86832 278 VAL A N 1
ATOM 4200 C CA . VAL A 1 278 ? 64.23362 58.61293 7.18133 1.000 6.79668 278 VAL A CA 1
ATOM 4201 C C . VAL A 1 278 ? 63.91571 59.89104 6.40560 1.000 5.91471 278 VAL A C 1
ATOM 4202 O O . VAL A 1 278 ? 64.62752 60.23007 5.46206 1.000 6.44946 278 VAL A O 1
ATOM 4215 N N . LEU A 1 279 ? 62.85296 60.60429 6.78083 1.000 5.67538 279 LEU A N 1
ATOM 4216 C CA . LEU A 1 279 ? 62.39478 61.80382 6.09310 1.000 5.49406 279 LEU A CA 1
ATOM 4217 C C . LEU A 1 279 ? 63.16509 63.05651 6.48377 1.000 5.66483 279 LEU A C 1
ATOM 4218 O O . LEU A 1 279 ? 62.92118 64.12208 5.91998 1.000 5.74459 279 LEU A O 1
ATOM 4234 N N . ARG A 1 280 ? 64.09208 62.97345 7.43602 1.000 5.49070 280 ARG A N 1
ATOM 4235 C CA . ARG A 1 280 ? 64.74544 64.17903 7.93418 1.000 5.57730 280 ARG A CA 1
ATOM 4236 C C . ARG A 1 280 ? 65.37960 64.98853 6.80964 1.000 5.89464 280 ARG A C 1
ATOM 4237 O O . ARG A 1 280 ? 65.15579 66.19691 6.68869 1.000 6.18142 280 ARG A O 1
ATOM 4258 N N . ASP A 1 281 ? 66.18134 64.33649 5.97784 1.000 5.97440 281 ASP A N 1
ATOM 4259 C CA . ASP A 1 281 ? 66.98125 65.08397 5.01692 1.000 6.79761 281 ASP A CA 1
ATOM 4260 C C . ASP A 1 281 ? 66.11056 65.77057 3.96963 1.000 6.71841 281 ASP A C 1
ATOM 4261 O O . ASP A 1 281 ? 66.37604 66.92370 3.60523 1.000 6.71370 281 ASP A O 1
ATOM 4270 N N . GLU A 1 282 ? 65.04717 65.10599 3.49517 1.000 5.99697 282 GLU A N 1
ATOM 4271 C CA . GLU A 1 282 ? 64.19562 65.74031 2.49352 1.000 4.91480 282 GLU A CA 1
ATOM 4272 C C . GLU A 1 282 ? 63.41691 66.90843 3.08398 1.000 6.16329 282 GLU A C 1
ATOM 4273 O O . GLU A 1 282 ? 63.08657 67.86416 2.36810 1.000 6.24015 282 GLU A O 1
ATOM 4285 N N . GLY A 1 283 ? 63.10173 66.85524 4.37491 1.000 5.39118 283 GLY A N 1
ATOM 4286 C CA . GLY A 1 283 ? 62.43955 67.98275 5.00556 1.000 6.12415 283 GLY A CA 1
ATOM 4287 C C . GLY A 1 283 ? 63.36337 69.17614 5.12532 1.000 6.64379 283 GLY A C 1
ATOM 4288 O O . GLY A 1 283 ? 62.99035 70.30760 4.80028 1.000 6.12058 283 GLY A O 1
ATOM 4292 N N . GLU A 1 284 ? 64.59997 68.94076 5.58512 1.000 5.79107 284 GLU A N 1
ATOM 4293 C CA . GLU A 1 284 ? 65.58000 70.02567 5.67900 1.000 6.06019 284 GLU A CA 1
ATOM 4294 C C . GLU A 1 284 ? 65.94388 70.56849 4.30124 1.000 5.63596 284 GLU A C 1
ATOM 4295 O O . GLU A 1 284 ? 66.06713 71.78740 4.12473 1.000 6.44552 284 GLU A O 1
ATOM 4307 N N . ALA A 1 285 ? 66.07007 69.68708 3.31105 1.000 5.47391 285 ALA A N 1
ATOM 4308 C CA . ALA A 1 285 ? 66.39499 70.15656 1.96184 1.000 5.81100 285 ALA A CA 1
ATOM 4309 C C . ALA A 1 285 ? 65.28444 71.02799 1.39983 1.000 5.31752 285 ALA A C 1
ATOM 4310 O O . ALA A 1 285 ? 65.55002 72.03411 0.72246 1.000 7.00966 285 ALA A O 1
ATOM 4317 N N . PHE A 1 286 ? 64.02809 70.67437 1.67649 1.000 5.48666 286 PHE A N 1
ATOM 4318 C CA . PHE A 1 286 ? 62.92903 71.50085 1.20632 1.000 5.32233 286 PHE A CA 1
ATOM 4319 C C . PHE A 1 286 ? 62.99613 72.89104 1.82695 1.000 5.03428 286 PHE A C 1
ATOM 4320 O O . PHE A 1 286 ? 62.78530 73.89901 1.15045 1.000 5.57134 286 PHE A O 1
ATOM 4337 N N . GLY A 1 287 ? 63.31469 72.97817 3.11630 1.000 5.52437 287 GLY A N 1
ATOM 4338 C CA . GLY A 1 287 ? 63.48690 74.28188 3.72767 1.000 6.44649 287 GLY A CA 1
ATOM 4339 C C . GLY A 1 287 ? 64.54885 75.13175 3.05566 1.000 5.55934 287 GLY A C 1
ATOM 4340 O O . GLY A 1 287 ? 64.37098 76.33790 2.89102 1.000 6.58098 287 GLY A O 1
ATOM 4344 N N . ARG A 1 288 ? 65.67189 74.52028 2.66349 1.000 6.06759 288 ARG A N 1
ATOM 4345 C CA . ARG A 1 288 ? 66.71246 75.28128 1.98141 1.000 7.02338 288 ARG A CA 1
ATOM 4346 C C . ARG A 1 288 ? 66.22815 75.78769 0.63617 1.000 6.16824 288 ARG A C 1
ATOM 4347 O O . ARG A 1 288 ? 66.54826 76.91559 0.24024 1.000 7.81548 288 ARG A O 1
ATOM 4368 N N . LYS A 1 289 ? 65.45266 74.97306 -0.07905 1.000 6.31141 289 LYS A N 1
ATOM 4369 C CA . LYS A 1 289 ? 64.90154 75.41354 -1.35903 1.000 5.96569 289 LYS A CA 1
ATOM 4370 C C . LYS A 1 289 ? 63.94107 76.57932 -1.17293 1.000 6.84381 289 LYS A C 1
ATOM 4371 O O . LYS A 1 289 ? 63.92577 77.52546 -1.98320 1.000 7.68775 289 LYS A O 1
ATOM 4390 N N . LEU A 1 290 ? 63.10772 76.52936 -0.13469 1.000 5.65106 290 LEU A N 1
ATOM 4391 C CA . LEU A 1 290 ? 62.19224 77.63301 0.13301 1.000 5.59115 290 LEU A CA 1
ATOM 4392 C C . LEU A 1 290 ? 62.97987 78.90790 0.37772 1.000 6.62957 290 LEU A C 1
ATOM 4393 O O . LEU A 1 290 ? 62.66945 79.96503 -0.17531 1.000 6.88627 290 LEU A O 1
ATOM 4409 N N . ASP A 1 291 ? 64.03024 78.82078 1.19230 1.000 6.96975 291 ASP A N 1
ATOM 4410 C CA . ASP A 1 291 ? 64.79471 80.02754 1.49777 1.000 6.57849 291 ASP A CA 1
ATOM 4411 C C . ASP A 1 291 ? 65.45778 80.58868 0.24842 1.000 8.09099 291 ASP A C 1
ATOM 4412 O O . ASP A 1 291 ? 65.51522 81.81100 0.06528 1.000 8.39440 291 ASP A O 1
ATOM 4421 N N . ALA A 1 292 ? 65.92290 79.71271 -0.64422 1.000 7.21915 292 ALA A N 1
ATOM 4422 C CA . ALA A 1 292 ? 66.54244 80.18042 -1.88331 1.000 8.60763 292 ALA A CA 1
ATOM 4423 C C . ALA A 1 292 ? 65.53034 80.87321 -2.77465 1.000 9.13137 292 ALA A C 1
ATOM 4424 O O . ALA A 1 292 ? 65.91827 81.69245 -3.62240 1.000 11.61089 292 ALA A O 1
ATOM 4431 N N . ALA A 1 293 ? 64.25147 80.57017 -2.60864 1.000 7.32099 293 ALA A N 1
ATOM 4432 C CA . ALA A 1 293 ? 63.18204 81.21961 -3.34023 1.000 8.23335 293 ALA A CA 1
ATOM 4433 C C . ALA A 1 293 ? 62.63510 82.45091 -2.63279 1.000 8.19958 293 ALA A C 1
ATOM 4434 O O . ALA A 1 293 ? 61.58557 82.96761 -3.03093 1.000 10.43091 293 ALA A O 1
ATOM 4441 N N . GLY A 1 294 ? 63.31072 82.94030 -1.59739 1.000 7.71778 294 GLY A N 1
ATOM 4442 C CA . GLY A 1 294 ? 62.90121 84.13848 -0.90287 1.000 7.72364 294 GLY A CA 1
ATOM 4443 C C . GLY A 1 294 ? 61.78163 83.95203 0.08830 1.000 8.25198 294 GLY A C 1
ATOM 4444 O O . GLY A 1 294 ? 61.23938 84.94379 0.57080 1.000 10.93780 294 GLY A O 1
ATOM 4448 N N . VAL A 1 295 ? 61.41778 82.71330 0.39377 1.000 7.09120 295 VAL A N 1
ATOM 4449 C CA . VAL A 1 295 ? 60.34236 82.42332 1.34479 1.000 7.01997 295 VAL A CA 1
ATOM 4450 C C . VAL A 1 295 ? 60.89510 82.55471 2.75853 1.000 7.52501 295 VAL A C 1
ATOM 4451 O O . VAL A 1 295 ? 61.92429 81.93995 3.05899 1.000 7.80814 295 VAL A O 1
ATOM 4464 N N . PRO A 1 296 ? 60.24788 83.30381 3.65133 1.000 6.35279 296 PRO A N 1
ATOM 4465 C CA . PRO A 1 296 ? 60.65260 83.27148 5.06562 1.000 6.47215 296 PRO A CA 1
ATOM 4466 C C . PRO A 1 296 ? 60.39362 81.88596 5.63693 1.000 6.85664 296 PRO A C 1
ATOM 4467 O O . PRO A 1 296 ? 59.25299 81.41446 5.67141 1.000 7.59782 296 PRO A O 1
ATOM 4478 N N . VAL A 1 297 ? 61.45654 81.21424 6.05682 1.000 6.25405 297 VAL A N 1
ATOM 4479 C CA . VAL A 1 297 ? 61.36023 79.82728 6.49891 1.000 5.81018 297 VAL A CA 1
ATOM 4480 C C . VAL A 1 297 ? 62.33052 79.56465 7.64484 1.000 6.47919 297 VAL A C 1
ATOM 4481 O O . VAL A 1 297 ? 63.49267 79.99929 7.62735 1.000 7.31722 297 VAL A O 1
ATOM 4494 N N . THR A 1 298 ? 61.84493 78.83068 8.64116 1.000 5.41249 298 THR A N 1
ATOM 4495 C CA . THR A 1 298 ? 62.62589 78.36381 9.78064 1.000 5.12639 298 THR A CA 1
ATOM 4496 C C . THR A 1 298 ? 62.63412 76.85002 9.73234 1.000 5.21360 298 THR A C 1
ATOM 4497 O O . THR A 1 298 ? 61.57581 76.23751 9.54914 1.000 5.35656 298 THR A O 1
ATOM 4508 N N . VAL A 1 299 ? 63.81282 76.24618 9.88643 1.000 5.31432 299 VAL A N 1
ATOM 4509 C CA . VAL A 1 299 ? 63.94765 74.79063 9.92432 1.000 5.21088 299 VAL A CA 1
ATOM 4510 C C . VAL A 1 299 ? 64.59234 74.41064 11.24916 1.000 4.87518 299 VAL A C 1
ATOM 4511 O O . VAL A 1 299 ? 65.72057 74.82816 11.53352 1.000 5.76245 299 VAL A O 1
ATOM 4524 N N A THR A 1 300 ? 63.88064 73.62371 12.05554 0.509 4.79319 300 THR A N 1
ATOM 4525 N N B THR A 1 300 ? 63.89896 73.58739 12.03274 0.491 4.77138 300 THR A N 1
ATOM 4526 C CA A THR A 1 300 ? 64.34758 73.19965 13.36802 0.509 5.37409 300 THR A CA 1
ATOM 4527 C CA B THR A 1 300 ? 64.33258 73.20042 13.36627 0.491 5.37512 300 THR A CA 1
ATOM 4528 C C A THR A 1 300 ? 64.41361 71.68206 13.40598 0.509 6.18926 300 THR A C 1
ATOM 4529 C C B THR A 1 300 ? 64.39865 71.68379 13.45607 0.491 6.18099 300 THR A C 1
ATOM 4530 O O A THR A 1 300 ? 63.38811 71.00873 13.22974 0.509 6.13530 300 THR A O 1
ATOM 4531 O O B THR A 1 300 ? 63.36262 71.01340 13.36475 0.491 5.99677 300 THR A O 1
ATOM 4552 N N . ARG A 1 301 ? 65.60075 71.15022 13.65700 1.000 5.45727 301 ARG A N 1
ATOM 4553 C CA . ARG A 1 301 ? 65.79054 69.72556 13.88996 1.000 5.77534 301 ARG A CA 1
ATOM 4554 C C . ARG A 1 301 ? 65.76597 69.46161 15.38977 1.000 6.41882 301 ARG A C 1
ATOM 4555 O O . ARG A 1 301 ? 66.51405 70.08782 16.14451 1.000 5.83061 301 ARG A O 1
ATOM 4577 N N . TYR A 1 302 ? 64.91464 68.53836 15.82091 1.000 5.11519 302 TYR A N 1
ATOM 4578 C CA . TYR A 1 302 ? 64.81920 68.13306 17.21982 1.000 5.22808 302 TYR A CA 1
ATOM 4579 C C . TYR A 1 302 ? 65.63968 66.86021 17.40442 1.000 5.67916 302 TYR A C 1
ATOM 4580 O O . TYR A 1 302 ? 65.33452 65.81602 16.81012 1.000 5.37168 302 TYR A O 1
ATOM 4598 N N . ASN A 1 303 ? 66.70392 66.95865 18.19418 1.000 4.79168 303 ASN A N 1
ATOM 4599 C CA . ASN A 1 303 ? 67.59506 65.81831 18.33727 1.000 5.69972 303 ASN A CA 1
ATOM 4600 C C . ASN A 1 303 ? 67.00187 64.71676 19.21769 1.000 6.09290 303 ASN A C 1
ATOM 4601 O O . ASN A 1 303 ? 66.16146 64.94413 20.08879 1.000 6.80095 303 ASN A O 1
ATOM 4612 N N . GLY A 1 304 ? 67.42594 63.48597 18.93430 1.000 5.33515 304 GLY A N 1
ATOM 4613 C CA . GLY A 1 304 ? 67.03484 62.34573 19.71638 1.000 6.65006 304 GLY A CA 1
ATOM 4614 C C . GLY A 1 304 ? 65.66551 61.80610 19.38826 1.000 7.18487 304 GLY A C 1
ATOM 4615 O O . GLY A 1 304 ? 65.22868 60.84161 20.03045 1.000 7.30986 304 GLY A O 1
ATOM 4619 N N . MET A 1 305 ? 64.97487 62.40050 18.41949 1.000 6.13595 305 MET A N 1
ATOM 4620 C CA . MET A 1 305 ? 63.58908 62.06922 18.12189 1.000 5.65696 305 MET A CA 1
ATOM 4621 C C . MET A 1 305 ? 63.48659 61.15312 16.90805 1.000 5.44735 305 MET A C 1
ATOM 4622 O O . MET A 1 305 ? 64.30177 61.20226 15.97978 1.000 6.88921 305 MET A O 1
ATOM 4636 N N . ILE A 1 306 ? 62.44183 60.33557 16.92071 1.000 6.84379 306 ILE A N 1
ATOM 4637 C CA . ILE A 1 306 ? 62.03012 59.57193 15.76570 1.000 5.89102 306 ILE A CA 1
ATOM 4638 C C . ILE A 1 306 ? 60.91732 60.29472 15.01738 1.000 5.70433 306 ILE A C 1
ATOM 4639 O O . ILE A 1 306 ? 60.29403 61.22808 15.52150 1.000 5.88965 306 ILE A O 1
ATOM 4655 N N . HIS A 1 307 ? 60.64585 59.82861 13.80371 1.000 6.43771 307 HIS A N 1
ATOM 4656 C CA . HIS A 1 307 ? 59.47210 60.24988 13.05840 1.000 6.05086 307 HIS A CA 1
ATOM 4657 C C . HIS A 1 307 ? 58.22656 60.21441 13.93801 1.000 6.22675 307 HIS A C 1
ATOM 4658 O O . HIS A 1 307 ? 58.01111 59.28586 14.71354 1.000 6.72960 307 HIS A O 1
ATOM 4672 N N . ASP A 1 308 ? 57.36814 61.22727 13.79032 1.000 5.63337 308 ASP A N 1
ATOM 4673 C CA . ASP A 1 308 ? 56.08269 61.26904 14.49042 1.000 5.87804 308 ASP A CA 1
ATOM 4674 C C . ASP A 1 308 ? 56.25240 61.38502 16.00376 1.000 5.87468 308 ASP A C 1
ATOM 4675 O O . ASP A 1 308 ? 55.34084 61.05409 16.76660 1.000 5.90310 308 ASP A O 1
ATOM 4684 N N . TYR A 1 309 ? 57.36532 61.96758 16.45504 1.000 4.99154 309 TYR A N 1
ATOM 4685 C CA . TYR A 1 309 ? 57.56805 62.15816 17.88586 1.000 5.47598 309 TYR A CA 1
ATOM 4686 C C . TYR A 1 309 ? 56.40224 62.91322 18.50245 1.000 5.33397 309 TYR A C 1
ATOM 4687 O O . TYR A 1 309 ? 55.93874 62.57240 19.59537 1.000 6.66679 309 TYR A O 1
ATOM 4705 N N . GLY A 1 310 ? 55.88597 63.93263 17.80767 1.000 5.60931 310 GLY A N 1
ATOM 4706 C CA . GLY A 1 310 ? 54.79649 64.71681 18.36652 1.000 6.83366 310 GLY A CA 1
ATOM 4707 C C . GLY A 1 310 ? 53.41782 64.11546 18.19783 1.000 6.51043 310 GLY A C 1
ATOM 4708 O O . GLY A 1 310 ? 52.45666 64.63522 18.77255 1.000 7.11642 310 GLY A O 1
ATOM 4712 N N . LEU A 1 311 ? 53.28869 63.06638 17.39076 1.000 5.82083 311 LEU A N 1
ATOM 4713 C CA . LEU A 1 311 ? 52.01599 62.37404 17.23210 1.000 5.33543 311 LEU A CA 1
ATOM 4714 C C . LEU A 1 311 ? 51.83448 61.25911 18.25108 1.000 6.22648 311 LEU A C 1
ATOM 4715 O O . LEU A 1 311 ? 50.77759 61.15732 18.87062 1.000 7.05549 311 LEU A O 1
ATOM 4731 N N . LEU A 1 312 ? 52.83621 60.40402 18.39894 1.000 6.59003 312 LEU A N 1
ATOM 4732 C CA . LEU A 1 312 ? 52.65666 59.13664 19.10291 1.000 7.59275 312 LEU A CA 1
ATOM 4733 C C . LEU A 1 312 ? 52.32467 59.37629 20.56391 1.000 6.61597 312 LEU A C 1
ATOM 4734 O O . LEU A 1 312 ? 53.11476 59.94731 21.31830 1.000 7.81368 312 LEU A O 1
ATOM 4750 N N . ASN A 1 313 ? 51.14363 58.93132 20.98474 1.000 7.93257 313 ASN A N 1
ATOM 4751 C CA . ASN A 1 313 ? 50.72227 59.23640 22.34076 1.000 7.57224 313 ASN A CA 1
ATOM 4752 C C . ASN A 1 313 ? 51.61403 58.62579 23.41111 1.000 7.90513 313 ASN A C 1
ATOM 4753 O O . ASN A 1 313 ? 51.76546 59.27112 24.45701 1.000 8.62722 313 ASN A O 1
ATOM 4764 N N . PRO A 1 314 ? 52.24415 57.46387 23.22002 1.000 7.74313 314 PRO A N 1
ATOM 4765 C CA . PRO A 1 314 ? 53.19796 56.99131 24.24262 1.000 8.48002 314 PRO A CA 1
ATOM 4766 C C . PRO A 1 314 ? 54.37775 57.92524 24.45539 1.000 9.26743 314 PRO A C 1
ATOM 4767 O O . PRO A 1 314 ? 55.06873 57.79769 25.47760 1.000 11.36102 314 PRO A O 1
ATOM 4778 N N . LEU A 1 315 ? 54.62759 58.86601 23.53714 1.000 8.45682 315 LEU A N 1
ATOM 4779 C CA . LEU A 1 315 ? 55.70700 59.83673 23.68821 1.000 8.45373 315 LEU A CA 1
ATOM 4780 C C . LEU A 1 315 ? 55.22221 61.21507 24.12842 1.000 7.90585 315 LEU A C 1
ATOM 4781 O O . LEU A 1 315 ? 56.01655 62.16215 24.15801 1.000 7.66896 315 LEU A O 1
ATOM 4797 N N . SER A 1 316 ? 53.95852 61.35457 24.51683 1.000 7.27089 316 SER A N 1
ATOM 4798 C CA . SER A 1 316 ? 53.39376 62.66603 24.78613 1.000 8.18184 316 SER A CA 1
ATOM 4799 C C . SER A 1 316 ? 53.92933 63.30621 26.04836 1.000 9.53136 316 SER A C 1
ATOM 4800 O O . SER A 1 316 ? 53.70943 64.50535 26.24388 1.000 11.80696 316 SER A O 1
ATOM 4808 N N . GLN A 1 317 ? 54.63600 62.56752 26.89274 1.000 8.79145 317 GLN A N 1
ATOM 4809 C CA . GLN A 1 317 ? 55.29971 63.14794 28.05536 1.000 9.91478 317 GLN A CA 1
ATOM 4810 C C . GLN A 1 317 ? 56.80537 63.25179 27.86367 1.000 11.15990 317 GLN A C 1
ATOM 4811 O O . GLN A 1 317 ? 57.52597 63.64039 28.79210 1.000 10.93222 317 GLN A O 1
ATOM 4825 N N . GLU A 1 318 ? 57.30167 62.95689 26.67197 1.000 7.95768 318 GLU A N 1
ATOM 4826 C CA . GLU A 1 318 ? 58.71959 63.14475 26.40616 1.000 7.16589 318 GLU A CA 1
ATOM 4827 C C . GLU A 1 318 ? 59.03835 64.63783 26.45885 1.000 7.86240 318 GLU A C 1
ATOM 4828 O O . GLU A 1 318 ? 58.32776 65.43787 25.84652 1.000 7.59095 318 GLU A O 1
ATOM 4840 N N . PRO A 1 319 ? 60.07999 65.06223 27.18434 1.000 7.15470 319 PRO A N 1
ATOM 4841 C CA . PRO A 1 319 ? 60.30959 66.50517 27.31725 1.000 7.32790 319 PRO A CA 1
ATOM 4842 C C . PRO A 1 319 ? 60.40320 67.22715 25.99250 1.000 6.68047 319 PRO A C 1
ATOM 4843 O O . PRO A 1 319 ? 59.79669 68.29576 25.83456 1.000 7.54626 319 PRO A O 1
ATOM 4854 N N . THR A 1 320 ? 61.13111 66.65850 25.02569 1.000 5.88286 320 THR A N 1
ATOM 4855 C CA . THR A 1 320 ? 61.29039 67.30402 23.72921 1.000 6.12377 320 THR A CA 1
ATOM 4856 C C . THR A 1 320 ? 59.95468 67.47751 23.02502 1.000 7.01480 320 THR A C 1
ATOM 4857 O O . THR A 1 320 ? 59.75244 68.46823 22.32011 1.000 6.61776 320 THR A O 1
ATOM 4868 N N . VAL A 1 321 ? 59.06256 66.49724 23.13738 1.000 6.04168 321 VAL A N 1
ATOM 4869 C CA . VAL A 1 321 ? 57.75763 66.58756 22.48596 1.000 5.02848 321 VAL A CA 1
ATOM 4870 C C . VAL A 1 321 ? 56.98350 67.77712 23.02427 1.000 7.07049 321 VAL A C 1
ATOM 4871 O O . VAL A 1 321 ? 56.45105 68.59629 22.26466 1.000 6.11107 321 VAL A O 1
ATOM 4884 N N . LYS A 1 322 ? 56.88818 67.88176 24.34707 1.000 6.24369 322 LYS A N 1
ATOM 4885 C CA . LYS A 1 322 ? 56.12694 68.96448 24.94361 1.000 6.81188 322 LYS A CA 1
ATOM 4886 C C . LYS A 1 322 ? 56.67645 70.31370 24.52310 1.000 6.87143 322 LYS A C 1
ATOM 4887 O O . LYS A 1 322 ? 55.91181 71.22645 24.17979 1.000 7.29091 322 LYS A O 1
ATOM 4906 N N . VAL A 1 323 ? 57.99978 70.44964 24.49555 1.000 5.84667 323 VAL A N 1
ATOM 4907 C CA . VAL A 1 323 ? 58.59863 71.71463 24.09358 1.000 6.68671 323 VAL A CA 1
ATOM 4908 C C . VAL A 1 323 ? 58.39647 71.95498 22.60296 1.000 6.40573 323 VAL A C 1
ATOM 4909 O O . VAL A 1 323 ? 58.01002 73.05238 22.19947 1.000 5.76158 323 VAL A O 1
ATOM 4922 N N . ALA A 1 324 ? 58.62897 70.93866 21.76882 1.000 6.11684 324 ALA A N 1
ATOM 4923 C CA . ALA A 1 324 ? 58.48813 71.12840 20.32908 1.000 6.07171 324 ALA A CA 1
ATOM 4924 C C . ALA A 1 324 ? 57.08619 71.60347 19.95871 1.000 5.31663 324 ALA A C 1
ATOM 4925 O O . ALA A 1 324 ? 56.92042 72.46644 19.07967 1.000 6.21670 324 ALA A O 1
ATOM 4932 N N . LEU A 1 325 ? 56.05820 71.03110 20.57794 1.000 5.49478 325 LEU A N 1
ATOM 4933 C CA . LEU A 1 325 ? 54.69605 71.39996 20.21354 1.000 6.03182 325 LEU A CA 1
ATOM 4934 C C . LEU A 1 325 ? 54.33505 72.77258 20.76202 1.000 6.65418 325 LEU A C 1
ATOM 4935 O O . LEU A 1 325 ? 53.65202 73.55256 20.08884 1.000 6.72300 325 LEU A O 1
ATOM 4951 N N . GLU A 1 326 ? 54.80180 73.10178 21.96905 1.000 5.79073 326 GLU A N 1
ATOM 4952 C CA . GLU A 1 326 ? 54.64934 74.46853 22.46871 1.000 6.09981 326 GLU A CA 1
ATOM 4953 C C . GLU A 1 326 ? 55.29249 75.47006 21.51408 1.000 7.06042 326 GLU A C 1
ATOM 4954 O O . GLU A 1 326 ? 54.72135 76.52646 21.23077 1.000 6.44565 326 GLU A O 1
ATOM 4966 N N . GLN A 1 327 ? 56.47509 75.13822 20.99995 1.000 5.57426 327 GLN A N 1
ATOM 4967 C CA . GLN A 1 327 ? 57.21830 76.04017 20.12826 1.000 5.10233 327 GLN A CA 1
ATOM 4968 C C . GLN A 1 327 ? 56.56212 76.17686 18.76165 1.000 6.60091 327 GLN A C 1
ATOM 4969 O O . GLN A 1 327 ? 56.56523 77.27066 18.17233 1.000 5.95160 327 GLN A O 1
ATOM 4983 N N . ALA A 1 328 ? 56.00546 75.08727 18.23023 1.000 6.40482 328 ALA A N 1
ATOM 4984 C CA . ALA A 1 328 ? 55.22479 75.20221 17.00076 1.000 5.65138 328 ALA A CA 1
ATOM 4985 C C . ALA A 1 328 ? 54.01952 76.10086 17.21532 1.000 6.69281 328 ALA A C 1
ATOM 4986 O O . ALA A 1 328 ? 53.71114 76.95406 16.37284 1.000 6.70241 328 ALA A O 1
ATOM 4993 N N . GLY A 1 329 ? 53.32251 75.91987 18.33738 1.000 5.98090 329 GLY A N 1
ATOM 4994 C CA . GLY A 1 329 ? 52.15345 76.74296 18.62025 1.000 6.86095 329 GLY A CA 1
ATOM 4995 C C . GLY A 1 329 ? 52.49583 78.20947 18.79325 1.000 8.08683 329 GLY A C 1
ATOM 4996 O O . GLY A 1 329 ? 51.75416 79.08148 18.33366 1.000 7.33767 329 GLY A O 1
ATOM 5000 N N . ALA A 1 330 ? 53.63138 78.50496 19.42952 1.000 6.77245 330 ALA A N 1
ATOM 5001 C CA . ALA A 1 330 ? 54.02949 79.89404 19.62293 1.000 6.97098 330 ALA A CA 1
ATOM 5002 C C . ALA A 1 330 ? 54.32400 80.56466 18.28833 1.000 7.49604 330 ALA A C 1
ATOM 5003 O O . ALA A 1 330 ? 53.96091 81.72861 18.07468 1.000 7.80525 330 ALA A O 1
ATOM 5010 N N . ALA A 1 331 ? 54.99333 79.85605 17.38438 1.000 7.07303 331 ALA A N 1
ATOM 5011 C CA . ALA A 1 331 ? 55.25889 80.41759 16.06526 1.000 7.79132 331 ALA A CA 1
ATOM 5012 C C . ALA A 1 331 ? 53.96142 80.66537 15.31887 1.000 6.82445 331 ALA A C 1
ATOM 5013 O O . ALA A 1 331 ? 53.78232 81.71931 14.68587 1.000 8.52938 331 ALA A O 1
ATOM 5020 N N A LEU A 1 332 ? 53.02774 79.72668 15.39254 0.561 7.38716 332 LEU A N 1
ATOM 5021 N N B LEU A 1 332 ? 53.04532 79.69471 15.36066 0.439 7.40471 332 LEU A N 1
ATOM 5022 C CA A LEU A 1 332 ? 51.75610 79.90408 14.70885 0.561 7.30248 332 LEU A CA 1
ATOM 5023 C CA B LEU A 1 332 ? 51.73837 79.86542 14.74050 0.439 7.30115 332 LEU A CA 1
ATOM 5024 C C A LEU A 1 332 ? 50.98011 81.07874 15.28835 0.561 9.40216 332 LEU A C 1
ATOM 5025 C C B LEU A 1 332 ? 51.04822 81.10534 15.28516 0.439 9.31462 332 LEU A C 1
ATOM 5026 O O A LEU A 1 332 ? 50.38790 81.87090 14.54116 0.561 9.00654 332 LEU A O 1
ATOM 5027 O O B LEU A 1 332 ? 50.58424 81.96249 14.51891 0.439 8.80201 332 LEU A O 1
ATOM 5058 N N . HIS A 1 333 ? 50.96519 81.20857 16.61509 1.000 7.51267 333 HIS A N 1
ATOM 5059 C CA . HIS A 1 333 ? 50.29440 82.33756 17.24452 1.000 8.02102 333 HIS A CA 1
ATOM 5060 C C . HIS A 1 333 ? 50.83017 83.66055 16.72205 1.000 9.53168 333 HIS A C 1
ATOM 5061 O O . HIS A 1 333 ? 50.05310 84.57658 16.39568 1.000 9.44327 333 HIS A O 1
ATOM 5076 N N . GLU A 1 334 ? 52.15326 83.78314 16.61715 1.000 7.84735 334 GLU A N 1
ATOM 5077 C CA . GLU A 1 334 ? 52.73214 85.04175 16.18176 1.000 8.70032 334 GLU A CA 1
ATOM 5078 C C . GLU A 1 334 ? 52.29034 85.39348 14.77181 1.000 10.26721 334 GLU A C 1
ATOM 5079 O O . GLU A 1 334 ? 52.15070 86.57583 14.44562 1.000 13.33705 334 GLU A O 1
ATOM 5091 N N . HIS A 1 335 ? 52.05839 84.40641 13.92244 1.000 7.59398 335 HIS A N 1
ATOM 5092 C CA . HIS A 1 335 ? 51.73816 84.65296 12.52452 1.000 8.98076 335 HIS A CA 1
ATOM 5093 C C . HIS A 1 335 ? 50.24814 84.71325 12.23580 1.000 7.21044 335 HIS A C 1
ATOM 5094 O O . HIS A 1 335 ? 49.87588 85.04383 11.11237 1.000 10.16541 335 HIS A O 1
ATOM 5108 N N . LEU A 1 336 ? 49.40378 84.44285 13.22465 1.000 8.73982 336 LEU A N 1
ATOM 5109 C CA . LEU A 1 336 ? 47.95781 84.50885 13.05956 1.000 8.62271 336 LEU A CA 1
ATOM 5110 C C . LEU A 1 336 ? 47.33309 85.73323 13.70313 1.000 12.22966 336 LEU A C 1
ATOM 5111 O O . LEU A 1 336 ? 46.10262 85.86633 13.67435 1.000 11.61123 336 LEU A O 1
ATOM 5127 N N . LYS A 1 337 ? 48.13185 86.64978 14.24535 1.000 12.65643 337 LYS A N 1
ATOM 5128 C CA . LYS A 1 337 ? 47.59430 87.84288 14.90639 1.000 13.44148 337 LYS A CA 1
ATOM 5129 C C . LYS A 1 337 ? 46.89068 88.80780 13.97559 1.000 23.46982 337 LYS A C 1
ATOM 5130 O O . LYS A 1 337 ? 46.00493 89.55167 14.42830 1.000 19.67205 337 LYS A O 1
ATOM 5149 N N . THR B 1 3 ? 36.87276 67.78043 -12.41077 1.000 34.90347 3 THR B N 1
ATOM 5150 C CA . THR B 1 3 ? 37.24329 69.03138 -13.05629 1.000 36.59791 3 THR B CA 1
ATOM 5151 C C . THR B 1 3 ? 38.58634 69.50709 -12.51781 1.000 41.14342 3 THR B C 1
ATOM 5152 O O . THR B 1 3 ? 39.53560 69.70678 -13.27730 1.000 38.75059 3 THR B O 1
ATOM 5162 N N . LEU B 1 4 ? 38.65542 69.70271 -11.19654 1.000 34.45186 4 LEU B N 1
ATOM 5163 C CA . LEU B 1 4 ? 39.91470 70.12154 -10.59085 1.000 30.17611 4 LEU B CA 1
ATOM 5164 C C . LEU B 1 4 ? 40.97802 69.04776 -10.77350 1.000 34.04060 4 LEU B C 1
ATOM 5165 O O . LEU B 1 4 ? 42.13633 69.34725 -11.09698 1.000 29.00940 4 LEU B O 1
ATOM 5181 N N . THR B 1 5 ? 40.60756 67.78831 -10.57466 1.000 25.63652 5 THR B N 1
ATOM 5182 C CA . THR B 1 5 ? 41.58277 66.70632 -10.63315 1.000 27.70277 5 THR B CA 1
ATOM 5183 C C . THR B 1 5 ? 42.31828 66.68352 -11.97206 1.000 29.20277 5 THR B C 1
ATOM 5184 O O . THR B 1 5 ? 43.51598 66.37564 -12.01182 1.000 24.44572 5 THR B O 1
ATOM 5195 N N . ALA B 1 6 ? 41.65603 67.06383 -13.07181 1.000 25.83739 6 ALA B N 1
ATOM 5196 C CA . ALA B 1 6 ? 42.35270 67.06413 -14.35402 1.000 20.14091 6 ALA B CA 1
ATOM 5197 C C . ALA B 1 6 ? 43.50140 68.06591 -14.35884 1.000 12.99468 6 ALA B C 1
ATOM 5198 O O . ALA B 1 6 ? 44.59233 67.77879 -14.87010 1.000 16.40904 6 ALA B O 1
ATOM 5205 N N . ILE B 1 7 ? 43.28252 69.24155 -13.78559 1.000 14.44511 7 ILE B N 1
ATOM 5206 C CA . ILE B 1 7 ? 44.33631 70.24019 -13.72094 1.000 12.63794 7 ILE B CA 1
ATOM 5207 C C . ILE B 1 7 ? 45.43470 69.80646 -12.75766 1.000 11.21407 7 ILE B C 1
ATOM 5208 O O . ILE B 1 7 ? 46.62913 70.00107 -13.03130 1.000 10.92481 7 ILE B O 1
ATOM 5224 N N . LEU B 1 8 ? 45.06086 69.16941 -11.63789 1.000 10.20975 8 LEU B N 1
ATOM 5225 C CA . LEU B 1 8 ? 46.05185 68.82218 -10.62322 1.000 9.94289 8 LEU B CA 1
ATOM 5226 C C . LEU B 1 8 ? 47.05109 67.79192 -11.12285 1.000 9.78763 8 LEU B C 1
ATOM 5227 O O . LEU B 1 8 ? 48.19974 67.79607 -10.67187 1.000 10.68354 8 LEU B O 1
ATOM 5243 N N . ILE B 1 9 ? 46.64834 66.89768 -12.02670 1.000 9.29637 9 ILE B N 1
ATOM 5244 C CA . ILE B 1 9 ? 47.56083 65.88269 -12.52969 1.000 9.44104 9 ILE B CA 1
ATOM 5245 C C . ILE B 1 9 ? 48.30320 66.34425 -13.77651 1.000 10.96395 9 ILE B C 1
ATOM 5246 O O . ILE B 1 9 ? 49.15216 65.60443 -14.29508 1.000 14.58835 9 ILE B O 1
ATOM 5262 N N . SER B 1 10 ? 48.03596 67.55826 -14.25114 1.000 9.07372 10 SER B N 1
ATOM 5263 C CA . SER B 1 10 ? 48.52950 68.01196 -15.53689 1.000 8.21456 10 SER B CA 1
ATOM 5264 C C . SER B 1 10 ? 49.92594 68.61002 -15.45782 1.000 10.83409 10 SER B C 1
ATOM 5265 O O . SER B 1 10 ? 50.50773 68.79981 -14.38512 1.000 10.71999 10 SER B O 1
ATOM 5273 N N . SER B 1 11 ? 50.45805 68.95964 -16.62223 1.000 8.67265 11 SER B N 1
ATOM 5274 C CA . SER B 1 11 ? 51.76770 69.58532 -16.70785 1.000 8.21622 11 SER B CA 1
ATOM 5275 C C . SER B 1 11 ? 51.84131 70.94548 -16.01967 1.000 8.50353 11 SER B C 1
ATOM 5276 O O . SER B 1 11 ? 52.95168 71.44446 -15.80497 1.000 9.69220 11 SER B O 1
ATOM 5284 N N . VAL B 1 12 ? 50.70881 71.54969 -15.65950 1.000 8.40175 12 VAL B N 1
ATOM 5285 C CA . VAL B 1 12 ? 50.74892 72.78228 -14.87642 1.000 9.75681 12 VAL B CA 1
ATOM 5286 C C . VAL B 1 12 ? 51.65856 72.60416 -13.66640 1.000 9.26757 12 VAL B C 1
ATOM 5287 O O . VAL B 1 12 ? 52.37915 73.52543 -13.26545 1.000 11.77616 12 VAL B O 1
ATOM 5300 N N . PHE B 1 13 ? 51.64031 71.41142 -13.07155 1.000 9.59201 13 PHE B N 1
ATOM 5301 C CA . PHE B 1 13 ? 52.33670 71.12907 -11.81931 1.000 7.92393 13 PHE B CA 1
ATOM 5302 C C . PHE B 1 13 ? 53.52010 70.19894 -11.99735 1.000 9.85423 13 PHE B C 1
ATOM 5303 O O . PHE B 1 13 ? 54.07838 69.72030 -11.00421 1.000 9.16563 13 PHE B O 1
ATOM 5320 N N . ALA B 1 14 ? 53.95558 69.94349 -13.22314 1.000 8.51165 14 ALA B N 1
ATOM 5321 C CA . ALA B 1 14 ? 55.14793 69.13204 -13.41099 1.000 8.56143 14 ALA B CA 1
ATOM 5322 C C . ALA B 1 14 ? 56.39694 69.82457 -12.87872 1.000 9.93558 14 ALA B C 1
ATOM 5323 O O . ALA B 1 14 ? 56.56509 71.03985 -12.99832 1.000 10.33061 14 ALA B O 1
ATOM 5330 N N . SER B 1 15 ? 57.30098 69.02774 -12.30801 1.000 11.26783 15 SER B N 1
ATOM 5331 C CA . SER B 1 15 ? 58.66125 69.47258 -12.06596 1.000 13.03175 15 SER B CA 1
ATOM 5332 C C . SER B 1 15 ? 59.47495 69.44563 -13.37189 1.000 18.26856 15 SER B C 1
ATOM 5333 O O . SER B 1 15 ? 58.97995 69.08866 -14.43625 1.000 32.87979 15 SER B O 1
ATOM 5341 N N . ALA B 1 16 ? 60.76909 69.75599 -13.26453 1.000 36.22490 16 ALA B N 1
ATOM 5342 C CA . ALA B 1 16 ? 61.71518 69.51740 -14.35966 1.000 34.55560 16 ALA B CA 1
ATOM 5343 C C . ALA B 1 16 ? 61.66912 68.05515 -14.80835 1.000 41.79343 16 ALA B C 1
ATOM 5344 O O . ALA B 1 16 ? 61.55065 67.13760 -13.98982 1.000 39.32792 16 ALA B O 1
ATOM 5351 N N . ALA B 1 23 ? 71.11534 66.18437 -1.48418 1.000 31.71925 23 ALA B N 1
ATOM 5352 C CA . ALA B 1 23 ? 72.22438 66.12299 -0.53148 1.000 44.44541 23 ALA B CA 1
ATOM 5353 C C . ALA B 1 23 ? 72.10310 67.25521 0.48645 1.000 35.75866 23 ALA B C 1
ATOM 5354 O O . ALA B 1 23 ? 72.15866 68.43160 0.13037 1.000 35.18175 23 ALA B O 1
ATOM 5360 N N . ASN B 1 24 ? 71.94672 66.88990 1.75737 1.000 34.10803 24 ASN B N 1
ATOM 5361 C CA . ASN B 1 24 ? 71.56432 67.84522 2.79990 1.000 25.11169 24 ASN B CA 1
ATOM 5362 C C . ASN B 1 24 ? 72.80247 68.51160 3.40061 1.000 26.38522 24 ASN B C 1
ATOM 5363 O O . ASN B 1 24 ? 73.09216 68.41342 4.59361 1.000 31.62880 24 ASN B O 1
ATOM 5374 N N . THR B 1 25 ? 73.53159 69.21524 2.53341 1.000 22.67539 25 THR B N 1
ATOM 5375 C CA . THR B 1 25 ? 74.78250 69.85207 2.93075 1.000 20.96343 25 THR B CA 1
ATOM 5376 C C . THR B 1 25 ? 74.49738 71.15223 3.67065 1.000 13.49409 25 THR B C 1
ATOM 5377 O O . THR B 1 25 ? 73.67557 71.95153 3.21559 1.000 14.21014 25 THR B O 1
ATOM 5388 N N . PRO B 1 26 ? 75.17111 71.41009 4.78954 1.000 14.21219 26 PRO B N 1
ATOM 5389 C CA . PRO B 1 26 ? 74.92497 72.66020 5.52129 1.000 11.81096 26 PRO B CA 1
ATOM 5390 C C . PRO B 1 26 ? 75.30695 73.88036 4.69984 1.000 11.21094 26 PRO B C 1
ATOM 5391 O O . PRO B 1 26 ? 76.42225 73.97808 4.18360 1.000 12.87919 26 PRO B O 1
ATOM 5402 N N A THR B 1 27 ? 74.38474 74.84065 4.63644 0.452 8.77766 27 THR B N 1
ATOM 5403 N N B THR B 1 27 ? 74.36536 74.80301 4.55376 0.548 8.79759 27 THR B N 1
ATOM 5404 C CA A THR B 1 27 ? 74.50636 76.06421 3.87112 0.452 9.13991 27 THR B CA 1
ATOM 5405 C CA B THR B 1 27 ? 74.61608 76.07986 3.91147 0.548 9.28250 27 THR B CA 1
ATOM 5406 C C A THR B 1 27 ? 73.85375 77.16845 4.68871 0.452 8.13750 27 THR B C 1
ATOM 5407 C C B THR B 1 27 ? 73.88974 77.15858 4.69753 0.548 8.09528 27 THR B C 1
ATOM 5408 O O A THR B 1 27 ? 72.78564 76.94352 5.28013 0.452 7.92578 27 THR B O 1
ATOM 5409 O O B THR B 1 27 ? 72.81733 76.90730 5.26498 0.548 7.93408 27 THR B O 1
ATOM 5430 N N . PRO B 1 28 ? 74.44664 78.36397 4.75089 1.000 6.84171 28 PRO B N 1
ATOM 5431 C CA . PRO B 1 28 ? 73.73505 79.47623 5.38985 1.000 7.12769 28 PRO B CA 1
ATOM 5432 C C . PRO B 1 28 ? 72.46162 79.79895 4.63417 1.000 6.90358 28 PRO B C 1
ATOM 5433 O O . PRO B 1 28 ? 72.37476 79.60245 3.41900 1.000 7.79765 28 PRO B O 1
ATOM 5444 N N . THR B 1 29 ? 71.46981 80.32384 5.35384 1.000 6.56372 29 THR B N 1
ATOM 5445 C CA . THR B 1 29 ? 70.35540 80.94465 4.65480 1.000 5.90213 29 THR B CA 1
ATOM 5446 C C . THR B 1 29 ? 70.86228 82.14089 3.84441 1.000 7.14733 29 THR B C 1
ATOM 5447 O O . THR B 1 29 ? 71.98082 82.63399 4.02763 1.000 6.97128 29 THR B O 1
ATOM 5458 N N . ALA B 1 30 ? 70.00833 82.62710 2.94960 1.000 6.86653 30 ALA B N 1
ATOM 5459 C CA . ALA B 1 30 ? 70.38795 83.76265 2.11717 1.000 6.53304 30 ALA B CA 1
ATOM 5460 C C . ALA B 1 30 ? 70.70512 84.99073 2.95597 1.000 6.89428 30 ALA B C 1
ATOM 5461 O O . ALA B 1 30 ? 71.66304 85.72334 2.65848 1.000 7.58986 30 ALA B O 1
ATOM 5468 N N . GLY B 1 31 ? 69.93465 85.23802 4.00802 1.000 6.37867 31 GLY B N 1
ATOM 5469 C CA . GLY B 1 31 ? 70.19114 86.39593 4.84198 1.000 5.94773 31 GLY B CA 1
ATOM 5470 C C . GLY B 1 31 ? 71.49593 86.27557 5.60305 1.000 8.11497 31 GLY B C 1
ATOM 5471 O O . GLY B 1 31 ? 72.25284 87.24742 5.73414 1.000 8.31649 31 GLY B O 1
ATOM 5475 N N . VAL B 1 32 ? 71.78990 85.07827 6.09986 1.000 6.21881 32 VAL B N 1
ATOM 5476 C CA . VAL B 1 32 ? 73.05791 84.87025 6.78998 1.000 6.47733 32 VAL B CA 1
ATOM 5477 C C . VAL B 1 32 ? 74.21233 84.94464 5.80417 1.000 7.06995 32 VAL B C 1
ATOM 5478 O O . VAL B 1 32 ? 75.27300 85.49215 6.12776 1.000 6.64431 32 VAL B O 1
ATOM 5491 N N . GLN B 1 33 ? 74.02939 84.39344 4.60187 1.000 6.74508 33 GLN B N 1
ATOM 5492 C CA . GLN B 1 33 ? 75.07467 84.45781 3.58956 1.000 6.59654 33 GLN B CA 1
ATOM 5493 C C . GLN B 1 33 ? 75.38335 85.89703 3.22131 1.000 8.54611 33 GLN B C 1
ATOM 5494 O O . GLN B 1 33 ? 76.54239 86.24640 3.02435 1.000 7.59323 33 GLN B O 1
ATOM 5508 N N . ALA B 1 34 ? 74.37088 86.75538 3.15432 1.000 8.39610 34 ALA B N 1
ATOM 5509 C CA . ALA B 1 34 ? 74.62865 88.15334 2.82138 1.000 7.18902 34 ALA B CA 1
ATOM 5510 C C . ALA B 1 34 ? 75.47887 88.81775 3.89740 1.000 7.52731 34 ALA B C 1
ATOM 5511 O O . ALA B 1 34 ? 76.39329 89.60311 3.59711 1.000 9.90269 34 ALA B O 1
ATOM 5518 N N . PHE B 1 35 ? 75.20171 88.50860 5.15957 1.000 7.03917 35 PHE B N 1
ATOM 5519 C CA . PHE B 1 35 ? 76.00138 89.01975 6.26561 1.000 8.62609 35 PHE B CA 1
ATOM 5520 C C . PHE B 1 35 ? 77.43874 88.52593 6.17153 1.000 8.56831 35 PHE B C 1
ATOM 5521 O O . PHE B 1 35 ? 78.38711 89.31149 6.28141 1.000 9.10610 35 PHE B O 1
ATOM 5538 N N . LEU B 1 36 ? 77.61870 87.22323 5.94070 1.000 7.23666 36 LEU B N 1
ATOM 5539 C CA . LEU B 1 36 ? 78.95667 86.65156 5.84413 1.000 7.25284 36 LEU B CA 1
ATOM 5540 C C . LEU B 1 36 ? 79.70559 87.20047 4.64698 1.000 8.74501 36 LEU B C 1
ATOM 5541 O O . LEU B 1 36 ? 80.91811 87.39482 4.72471 1.000 9.95835 36 LEU B O 1
ATOM 5557 N N . ASN B 1 37 ? 79.02070 87.40625 3.51418 1.000 7.81787 37 ASN B N 1
ATOM 5558 C CA . ASN B 1 37 ? 79.72770 87.84846 2.31336 1.000 8.35550 37 ASN B CA 1
ATOM 5559 C C . ASN B 1 37 ? 80.44596 89.16359 2.57099 1.000 11.00426 37 ASN B C 1
ATOM 5560 O O . ASN B 1 37 ? 81.60636 89.32871 2.17194 1.000 12.74629 37 ASN B O 1
ATOM 5571 N N . VAL B 1 38 ? 79.78577 90.10327 3.23764 1.000 9.54901 38 VAL B N 1
ATOM 5572 C CA . VAL B 1 38 ? 80.41944 91.38841 3.52559 1.000 12.44177 38 VAL B CA 1
ATOM 5573 C C . VAL B 1 38 ? 81.52913 91.21121 4.55097 1.000 12.40209 38 VAL B C 1
ATOM 5574 O O . VAL B 1 38 ? 82.64638 91.71338 4.37406 1.000 13.43646 38 VAL B O 1
ATOM 5587 N N . LEU B 1 39 ? 81.25443 90.46353 5.61691 1.000 12.24401 39 LEU B N 1
ATOM 5588 C CA . LEU B 1 39 ? 82.25615 90.25527 6.65881 1.000 12.88243 39 LEU B CA 1
ATOM 5589 C C . LEU B 1 39 ? 83.52315 89.62896 6.08731 1.000 12.97895 39 LEU B C 1
ATOM 5590 O O . LEU B 1 39 ? 84.64197 90.09073 6.36888 1.000 15.68831 39 LEU B O 1
ATOM 5606 N N . ASN B 1 40 ? 83.38002 88.60415 5.24653 1.000 11.94055 40 ASN B N 1
ATOM 5607 C CA . ASN B 1 40 ? 84.51669 87.84306 4.75520 1.000 12.31823 40 ASN B CA 1
ATOM 5608 C C . ASN B 1 40 ? 85.25801 88.57372 3.64583 1.000 16.79584 40 ASN B C 1
ATOM 5609 O O . ASN B 1 40 ? 86.39791 88.20948 3.34304 1.000 21.39800 40 ASN B O 1
ATOM 5620 N N . SER B 1 41 ? 84.64082 89.58381 3.03660 1.000 14.70724 41 SER B N 1
ATOM 5621 C CA . SER B 1 41 ? 85.32080 90.42044 2.05045 1.000 20.84282 41 SER B CA 1
ATOM 5622 C C . SER B 1 41 ? 86.13466 91.53830 2.68428 1.000 21.57117 41 SER B C 1
ATOM 5623 O O . SER B 1 41 ? 86.92582 92.17811 1.97995 1.000 24.16096 41 SER B O 1
ATOM 5631 N N . GLY B 1 42 ? 85.95367 91.80234 3.96989 1.000 20.68565 42 GLY B N 1
ATOM 5632 C CA . GLY B 1 42 ? 86.65272 92.88662 4.64786 1.000 23.54230 42 GLY B CA 1
ATOM 5633 C C . GLY B 1 42 ? 88.15882 92.70558 4.71802 1.000 25.03441 42 GLY B C 1
ATOM 5634 O O . GLY B 1 42 ? 88.64314 91.56921 4.77725 1.000 28.05071 42 GLY B O 1
ATOM 5638 N N . GLY B 1 44 ? 88.92714 92.60400 8.37626 1.000 43.79908 44 GLY B N 1
ATOM 5639 C CA . GLY B 1 44 ? 90.32983 92.73241 8.02548 1.000 45.59336 44 GLY B CA 1
ATOM 5640 C C . GLY B 1 44 ? 91.23903 91.99150 8.98971 1.000 33.09773 44 GLY B C 1
ATOM 5641 O O . GLY B 1 44 ? 91.47630 90.79752 8.82946 1.000 42.43530 44 GLY B O 1
ATOM 5644 N N . LYS B 1 45 ? 91.74311 92.69686 9.99656 1.000 34.54698 45 LYS B N 1
ATOM 5645 C CA . LYS B 1 45 ? 92.63157 92.06933 10.97237 1.000 26.97973 45 LYS B CA 1
ATOM 5646 C C . LYS B 1 45 ? 91.85679 91.03060 11.77533 1.000 21.18799 45 LYS B C 1
ATOM 5647 O O . LYS B 1 45 ? 90.75133 91.32043 12.23734 1.000 22.41205 45 LYS B O 1
ATOM 5666 N N . PRO B 1 46 ? 92.39695 89.82594 11.98171 1.000 17.58056 46 PRO B N 1
ATOM 5667 C CA . PRO B 1 46 ? 91.65629 88.82671 12.76555 1.000 16.69563 46 PRO B CA 1
ATOM 5668 C C . PRO B 1 46 ? 91.57092 89.21068 14.23197 1.000 15.73881 46 PRO B C 1
ATOM 5669 O O . PRO B 1 46 ? 92.48182 89.82033 14.79816 1.000 15.56294 46 PRO B O 1
ATOM 5680 N N . MET B 1 47 ? 90.44990 88.83307 14.85843 1.000 14.33060 47 MET B N 1
ATOM 5681 C CA . MET B 1 47 ? 90.20134 89.28142 16.22361 1.000 15.69985 47 MET B CA 1
ATOM 5682 C C . MET B 1 47 ? 91.27010 88.78666 17.18772 1.000 13.28895 47 MET B C 1
ATOM 5683 O O . MET B 1 47 ? 91.61451 89.48457 18.14487 1.000 16.14528 47 MET B O 1
ATOM 5697 N N . GLU B 1 48 ? 91.81442 87.58956 16.96219 1.000 13.34216 48 GLU B N 1
ATOM 5698 C CA . GLU B 1 48 ? 92.79834 87.05021 17.89072 1.000 14.50807 48 GLU B CA 1
ATOM 5699 C C . GLU B 1 48 ? 94.10388 87.83611 17.89836 1.000 16.11523 48 GLU B C 1
ATOM 5700 O O . GLU B 1 48 ? 94.91594 87.64412 18.81419 1.000 17.98568 48 GLU B O 1
ATOM 5712 N N . GLN B 1 49 ? 94.31649 88.72402 16.92468 1.000 16.26033 49 GLN B N 1
ATOM 5713 C CA . GLN B 1 49 ? 95.46851 89.61831 16.92568 1.000 15.55237 49 GLN B CA 1
ATOM 5714 C C . GLN B 1 49 ? 95.16378 90.98558 17.53055 1.000 18.09045 49 GLN B C 1
ATOM 5715 O O . GLN B 1 49 ? 96.04412 91.85978 17.53835 1.000 20.02339 49 GLN B O 1
ATOM 5729 N N . MET B 1 50 ? 93.94989 91.20587 18.02602 1.000 13.97192 50 MET B N 1
ATOM 5730 C CA . MET B 1 50 ? 93.54217 92.48424 18.58905 1.000 15.45584 50 MET B CA 1
ATOM 5731 C C . MET B 1 50 ? 93.79603 92.51779 20.09341 1.000 15.19684 50 MET B C 1
ATOM 5732 O O . MET B 1 50 ? 93.89573 91.48580 20.75221 1.000 15.50198 50 MET B O 1
ATOM 5746 N N . THR B 1 51 ? 93.87191 93.72770 20.64327 1.000 16.22871 51 THR B N 1
ATOM 5747 C CA . THR B 1 51 ? 93.79796 93.86764 22.08697 1.000 15.07571 51 THR B CA 1
ATOM 5748 C C . THR B 1 51 ? 92.35578 93.64191 22.53560 1.000 15.43838 51 THR B C 1
ATOM 5749 O O . THR B 1 51 ? 91.42326 93.76017 21.74252 1.000 15.56537 51 THR B O 1
ATOM 5760 N N . PRO B 1 52 ? 92.14751 93.31599 23.80489 1.000 14.93263 52 PRO B N 1
ATOM 5761 C CA . PRO B 1 52 ? 90.76528 93.24925 24.31369 1.000 15.31992 52 PRO B CA 1
ATOM 5762 C C . PRO B 1 52 ? 89.93854 94.49001 24.00731 1.000 17.64129 52 PRO B C 1
ATOM 5763 O O . PRO B 1 52 ? 88.76978 94.38409 23.60289 1.000 14.13467 52 PRO B O 1
ATOM 5774 N N . GLN B 1 53 ? 90.51570 95.68067 24.16620 1.000 16.30784 53 GLN B N 1
ATOM 5775 C CA . GLN B 1 53 ? 89.77004 96.90363 23.91543 1.000 17.74818 53 GLN B CA 1
ATOM 5776 C C . GLN B 1 53 ? 89.35325 97.00364 22.45396 1.000 17.07686 53 GLN B C 1
ATOM 5777 O O . GLN B 1 53 ? 88.20429 97.35553 22.15217 1.000 15.83832 53 GLN B O 1
ATOM 5791 N N . GLU B 1 54 ? 90.26875 96.69238 21.53241 1.000 16.08209 54 GLU B N 1
ATOM 5792 C CA . GLU B 1 54 ? 89.93002 96.72445 20.11519 1.000 17.14952 54 GLU B CA 1
ATOM 5793 C C . GLU B 1 54 ? 88.82456 95.72108 19.80454 1.000 13.25231 54 GLU B C 1
ATOM 5794 O O . GLU B 1 54 ? 87.88153 96.02508 19.06896 1.000 15.01446 54 GLU B O 1
ATOM 5806 N N . ALA B 1 55 ? 88.95746 94.49813 20.32044 1.000 13.32463 55 ALA B N 1
ATOM 5807 C CA . ALA B 1 55 ? 87.95967 93.48203 20.01955 1.000 13.78766 55 ALA B CA 1
ATOM 5808 C C . ALA B 1 55 ? 86.59974 93.88298 20.57053 1.000 13.41047 55 ALA B C 1
ATOM 5809 O O . ALA B 1 55 ? 85.57636 93.73926 19.88925 1.000 12.42523 55 ALA B O 1
ATOM 5816 N N . ARG B 1 56 ? 86.57089 94.41176 21.79784 1.000 11.62157 56 ARG B N 1
ATOM 5817 C CA . ARG B 1 56 ? 85.30752 94.84419 22.38726 1.000 9.70351 56 ARG B CA 1
ATOM 5818 C C . ARG B 1 56 ? 84.59996 95.85387 21.49577 1.000 13.01907 56 ARG B C 1
ATOM 5819 O O . ARG B 1 56 ? 83.37457 95.80837 21.34425 1.000 11.78780 56 ARG B O 1
ATOM 5840 N N . GLN B 1 57 ? 85.35091 96.78216 20.90438 1.000 11.46685 57 GLN B N 1
ATOM 5841 C CA . GLN B 1 57 ? 84.74715 97.82067 20.07856 1.000 12.07271 57 GLN B CA 1
ATOM 5842 C C . GLN B 1 57 ? 84.14527 97.27317 18.79026 1.000 10.52863 57 GLN B C 1
ATOM 5843 O O . GLN B 1 57 ? 83.21571 97.88120 18.24417 1.000 12.47280 57 GLN B O 1
ATOM 5857 N N . VAL B 1 58 ? 84.64342 96.14475 18.28071 1.000 12.37151 58 VAL B N 1
ATOM 5858 C CA . VAL B 1 58 ? 84.02208 95.54858 17.10094 1.000 11.86314 58 VAL B CA 1
ATOM 5859 C C . VAL B 1 58 ? 82.56145 95.23412 17.38973 1.000 12.14157 58 VAL B C 1
ATOM 5860 O O . VAL B 1 58 ? 81.65625 95.63768 16.64935 1.000 13.01953 58 VAL B O 1
ATOM 5873 N N . LEU B 1 59 ? 82.30967 94.53858 18.49598 1.000 11.92307 59 LEU B N 1
ATOM 5874 C CA . LEU B 1 59 ? 80.93867 94.16850 18.82573 1.000 11.03434 59 LEU B CA 1
ATOM 5875 C C . LEU B 1 59 ? 80.11505 95.39322 19.20997 1.000 10.06565 59 LEU B C 1
ATOM 5876 O O . LEU B 1 59 ? 78.95545 95.51677 18.81084 1.000 11.14015 59 LEU B O 1
ATOM 5892 N N . ILE B 1 60 ? 80.69638 96.31703 19.96826 1.000 10.24636 60 ILE B N 1
ATOM 5893 C CA . ILE B 1 60 ? 79.96536 97.51779 20.36061 1.000 10.76441 60 ILE B CA 1
ATOM 5894 C C . ILE B 1 60 ? 79.48051 98.27820 19.12984 1.000 12.29723 60 ILE B C 1
ATOM 5895 O O . ILE B 1 60 ? 78.30924 98.66088 19.03067 1.000 11.95212 60 ILE B O 1
ATOM 5911 N N . GLY B 1 61 ? 80.37907 98.53094 18.18459 1.000 10.59056 61 GLY B N 1
ATOM 5912 C CA . GLY B 1 61 ? 80.00103 99.30535 17.01888 1.000 11.35792 61 GLY B CA 1
ATOM 5913 C C . GLY B 1 61 ? 79.01104 98.58484 16.12331 1.000 11.92306 61 GLY B C 1
ATOM 5914 O O . GLY B 1 61 ? 78.13537 99.21385 15.51946 1.000 12.86889 61 GLY B O 1
ATOM 5918 N N . ALA B 1 62 ? 79.13870 97.25650 16.01529 1.000 10.75540 62 ALA B N 1
ATOM 5919 C CA . ALA B 1 62 ? 78.23636 96.49342 15.17215 1.000 12.94714 62 ALA B CA 1
ATOM 5920 C C . ALA B 1 62 ? 76.82910 96.41684 15.74877 1.000 13.11337 62 ALA B C 1
ATOM 5921 O O . ALA B 1 62 ? 75.85410 96.35797 14.98873 1.000 13.12868 62 ALA B O 1
ATOM 5928 N N . GLN B 1 63 ? 76.70489 96.39714 17.07277 1.000 9.75534 63 GLN B N 1
ATOM 5929 C CA . GLN B 1 63 ? 75.40184 96.28856 17.71262 1.000 9.28812 63 GLN B CA 1
ATOM 5930 C C . GLN B 1 63 ? 74.71944 97.63582 17.89648 1.000 11.55149 63 GLN B C 1
ATOM 5931 O O . GLN B 1 63 ? 73.49454 97.68277 18.03023 1.000 12.49896 63 GLN B O 1
ATOM 5945 N N . GLN B 1 64 ? 75.48428 98.73138 17.88045 1.000 10.37632 64 GLN B N 1
ATOM 5946 C CA . GLN B 1 64 ? 74.94594 100.04912 18.20405 1.000 12.39038 64 GLN B CA 1
ATOM 5947 C C . GLN B 1 64 ? 73.79408 100.42937 17.28089 1.000 12.94492 64 GLN B C 1
ATOM 5948 O O . GLN B 1 64 ? 73.80849 100.14330 16.08684 1.000 12.41400 64 GLN B O 1
ATOM 5962 N N . GLY B 1 65 ? 72.78259 101.08633 17.85280 1.000 13.74364 65 GLY B N 1
ATOM 5963 C CA . GLY B 1 65 ? 71.76348 101.73610 17.05772 1.000 15.44838 65 GLY B CA 1
ATOM 5964 C C . GLY B 1 65 ? 70.63023 100.85904 16.58901 1.000 15.91498 65 GLY B C 1
ATOM 5965 O O . GLY B 1 65 ? 69.82090 101.30649 15.76712 1.000 17.14925 65 GLY B O 1
ATOM 5969 N N . ALA B 1 66 ? 70.53112 99.62894 17.08077 1.000 12.43361 66 ALA B N 1
ATOM 5970 C CA . ALA B 1 66 ? 69.43405 98.75948 16.69689 1.000 11.41923 66 ALA B CA 1
ATOM 5971 C C . ALA B 1 66 ? 68.10854 99.26152 17.25525 1.000 13.18036 66 ALA B C 1
ATOM 5972 O O . ALA B 1 66 ? 68.04925 99.85599 18.33538 1.000 13.52890 66 ALA B O 1
ATOM 5979 N N . LYS B 1 67 ? 67.02873 98.99452 16.51738 1.000 13.94423 67 LYS B N 1
ATOM 5980 C CA . LYS B 1 67 ? 65.69125 99.26688 17.02420 1.000 16.75715 67 LYS B CA 1
ATOM 5981 C C . LYS B 1 67 ? 65.41041 98.32417 18.18680 1.000 15.28253 67 LYS B C 1
ATOM 5982 O O . LYS B 1 67 ? 65.56325 97.10435 18.06081 1.000 18.26022 67 LYS B O 1
ATOM 6001 N N . LEU B 1 68 ? 65.04530 98.88618 19.32370 1.000 14.30614 68 LEU B N 1
ATOM 6002 C CA . LEU B 1 68 ? 64.77722 98.04823 20.48833 1.000 15.15122 68 LEU B CA 1
ATOM 6003 C C . LEU B 1 68 ? 63.28183 97.86991 20.66546 1.000 15.22123 68 LEU B C 1
ATOM 6004 O O . LEU B 1 68 ? 62.53398 98.86683 20.67125 1.000 17.31078 68 LEU B O 1
ATOM 6020 N N . PRO B 1 69 ? 62.79459 96.64043 20.81970 1.000 11.27043 69 PRO B N 1
ATOM 6021 C CA . PRO B 1 69 ? 61.36898 96.45295 21.04588 1.000 11.49411 69 PRO B CA 1
ATOM 6022 C C . PRO B 1 69 ? 60.99507 96.93398 22.44220 1.000 11.90874 69 PRO B C 1
ATOM 6023 O O . PRO B 1 69 ? 61.82895 96.90855 23.35293 1.000 11.29656 69 PRO B O 1
ATOM 6034 N N . PRO B 1 70 ? 59.76720 97.40502 22.63427 1.000 12.65802 70 PRO B N 1
ATOM 6035 C CA . PRO B 1 70 ? 59.40434 97.99496 23.93033 1.000 11.83688 70 PRO B CA 1
ATOM 6036 C C . PRO B 1 70 ? 59.61285 97.05420 25.11059 1.000 9.56876 70 PRO B C 1
ATOM 6037 O O . PRO B 1 70 ? 59.26510 95.87322 25.06189 1.000 12.13939 70 PRO B O 1
ATOM 6048 N N . ALA B 1 71 ? 60.14865 97.62140 26.18626 1.000 11.07519 71 ALA B N 1
ATOM 6049 C CA . ALA B 1 71 ? 60.42206 96.94254 27.44254 1.000 10.55453 71 ALA B CA 1
ATOM 6050 C C . ALA B 1 71 ? 60.81775 98.00244 28.45771 1.000 12.32590 71 ALA B C 1
ATOM 6051 O O . ALA B 1 71 ? 61.16012 99.13722 28.09241 1.000 16.04135 71 ALA B O 1
ATOM 6058 N N . GLN B 1 72 ? 60.78074 97.62179 29.73191 1.000 12.04157 72 GLN B N 1
ATOM 6059 C CA . GLN B 1 72 ? 61.15007 98.48811 30.84439 1.000 13.17650 72 GLN B CA 1
ATOM 6060 C C . GLN B 1 72 ? 62.49946 98.03808 31.39040 1.000 11.70731 72 GLN B C 1
ATOM 6061 O O . GLN B 1 72 ? 62.64278 96.87642 31.79801 1.000 13.48113 72 GLN B O 1
ATOM 6075 N N . VAL B 1 73 ? 63.45866 98.94810 31.48008 1.000 10.49871 73 VAL B N 1
ATOM 6076 C CA . VAL B 1 73 ? 64.80091 98.61967 31.93579 1.000 9.10808 73 VAL B CA 1
ATOM 6077 C C . VAL B 1 73 ? 65.09668 99.39364 33.21118 1.000 11.59370 73 VAL B C 1
ATOM 6078 O O . VAL B 1 73 ? 64.88176 100.61553 33.26501 1.000 13.61320 73 VAL B O 1
ATOM 6091 N N . SER B 1 74 ? 65.63337 98.70145 34.21690 1.000 9.14286 74 SER B N 1
ATOM 6092 C CA . SER B 1 74 ? 66.05223 99.31347 35.47277 1.000 9.74022 74 SER B CA 1
ATOM 6093 C C . SER B 1 74 ? 67.38618 98.72215 35.89570 1.000 10.28708 74 SER B C 1
ATOM 6094 O O . SER B 1 74 ? 67.91021 97.79559 35.26439 1.000 9.88517 74 SER B O 1
ATOM 6102 N N . GLU B 1 75 ? 67.95515 99.24526 36.97387 1.000 11.83873 75 GLU B N 1
ATOM 6103 C CA . GLU B 1 75 ? 69.29336 98.86756 37.38149 1.000 12.37351 75 GLU B CA 1
ATOM 6104 C C . GLU B 1 75 ? 69.35344 98.74460 38.88942 1.000 13.23094 75 GLU B C 1
ATOM 6105 O O . GLU B 1 75 ? 68.70145 99.50301 39.60624 1.000 14.41338 75 GLU B O 1
ATOM 6117 N N . LYS B 1 76 ? 70.13176 97.78362 39.36871 1.000 11.39510 76 LYS B N 1
ATOM 6118 C CA . LYS B 1 76 ? 70.36625 97.62946 40.79482 1.000 11.97455 76 LYS B CA 1
ATOM 6119 C C . LYS B 1 76 ? 71.76999 97.09417 41.00326 1.000 15.76154 76 LYS B C 1
ATOM 6120 O O . LYS B 1 76 ? 72.18716 96.16087 40.30939 1.000 13.27365 76 LYS B O 1
ATOM 6139 N N . THR B 1 77 ? 72.50240 97.68056 41.94180 1.000 13.62382 77 THR B N 1
ATOM 6140 C CA . THR B 1 77 ? 73.80452 97.17413 42.33601 1.000 14.98875 77 THR B CA 1
ATOM 6141 C C . THR B 1 77 ? 73.64196 96.46499 43.66914 1.000 19.47412 77 THR B C 1
ATOM 6142 O O . THR B 1 77 ? 73.11907 97.04874 44.62837 1.000 17.18364 77 THR B O 1
ATOM 6153 N N . ILE B 1 78 ? 74.04646 95.20217 43.71902 1.000 15.99813 78 ILE B N 1
ATOM 6154 C CA . ILE B 1 78 ? 73.92984 94.40335 44.92841 1.000 16.13508 78 ILE B CA 1
ATOM 6155 C C . ILE B 1 78 ? 75.30293 94.24776 45.55649 1.000 18.44870 78 ILE B C 1
ATOM 6156 O O . ILE B 1 78 ? 76.33547 94.31415 44.88328 1.000 18.94971 78 ILE B O 1
ATOM 6172 N N . GLN B 1 79 ? 75.29912 94.07472 46.87660 1.000 25.85102 79 GLN B N 1
ATOM 6173 C CA . GLN B 1 79 ? 76.49124 93.80390 47.66452 1.000 33.28755 79 GLN B CA 1
ATOM 6174 C C . GLN B 1 79 ? 76.38006 92.37846 48.18350 1.000 30.77348 79 GLN B C 1
ATOM 6175 O O . GLN B 1 79 ? 75.42809 92.05101 48.90064 1.000 35.05901 79 GLN B O 1
ATOM 6189 N N . VAL B 1 80 ? 77.33664 91.53258 47.81055 1.000 34.99660 80 VAL B N 1
ATOM 6190 C CA . VAL B 1 80 ? 77.36886 90.15030 48.27251 1.000 39.44618 80 VAL B CA 1
ATOM 6191 C C . VAL B 1 80 ? 78.81294 89.78065 48.56749 1.000 43.06054 80 VAL B C 1
ATOM 6192 O O . VAL B 1 80 ? 79.68109 89.91275 47.69638 1.000 48.40870 80 VAL B O 1
ATOM 6205 N N . ASN B 1 81 ? 79.07276 89.32527 49.79175 1.000 46.66345 81 ASN B N 1
ATOM 6206 C CA . ASN B 1 81 ? 80.36455 88.75402 50.15912 1.000 49.10363 81 ASN B CA 1
ATOM 6207 C C . ASN B 1 81 ? 81.51758 89.68666 49.76770 1.000 52.92836 81 ASN B C 1
ATOM 6208 O O . ASN B 1 81 ? 82.46996 89.29110 49.09598 1.000 60.14063 81 ASN B O 1
ATOM 6219 N N . GLY B 1 82 ? 81.41743 90.94026 50.19708 1.000 51.64447 82 GLY B N 1
ATOM 6220 C CA . GLY B 1 82 ? 82.44397 91.90935 49.86837 1.000 48.88544 82 GLY B CA 1
ATOM 6221 C C . GLY B 1 82 ? 82.65415 92.02270 48.37472 1.000 49.25277 82 GLY B C 1
ATOM 6222 O O . GLY B 1 82 ? 83.78085 91.91505 47.87971 1.000 53.01950 82 GLY B O 1
ATOM 6226 N N . GLN B 1 83 ? 81.56257 92.22281 47.64390 1.000 47.78859 83 GLN B N 1
ATOM 6227 C CA . GLN B 1 83 ? 81.62936 92.39081 46.20037 1.000 45.37311 83 GLN B CA 1
ATOM 6228 C C . GLN B 1 83 ? 80.37770 93.13308 45.76402 1.000 30.89471 83 GLN B C 1
ATOM 6229 O O . GLN B 1 83 ? 79.27152 92.78447 46.19178 1.000 30.62468 83 GLN B O 1
ATOM 6243 N N . ALA B 1 84 ? 80.56492 94.16349 44.94420 1.000 24.46411 84 ALA B N 1
ATOM 6244 C CA . ALA B 1 84 ? 79.46771 94.86158 44.28933 1.000 35.73185 84 ALA B CA 1
ATOM 6245 C C . ALA B 1 84 ? 79.23672 94.22435 42.92699 1.000 30.12027 84 ALA B C 1
ATOM 6246 O O . ALA B 1 84 ? 80.18763 94.02099 42.16609 1.000 30.91494 84 ALA B O 1
ATOM 6253 N N . ILE B 1 85 ? 77.97902 93.91389 42.62457 1.000 21.81140 85 ILE B N 1
ATOM 6254 C CA . ILE B 1 85 ? 77.59668 93.31271 41.34816 1.000 16.75931 85 ILE B CA 1
ATOM 6255 C C . ILE B 1 85 ? 76.47400 94.15795 40.74233 1.000 17.04857 85 ILE B C 1
ATOM 6256 O O . ILE B 1 85 ? 75.41962 94.32745 41.36413 1.000 15.94708 85 ILE B O 1
ATOM 6272 N N . LYS B 1 86 ? 76.70595 94.67953 39.53215 1.000 14.29076 86 LYS B N 1
ATOM 6273 C CA . LYS B 1 86 ? 75.70787 95.47284 38.81493 1.000 12.16638 86 LYS B CA 1
ATOM 6274 C C . LYS B 1 86 ? 74.73382 94.56216 38.06457 1.000 10.84213 86 LYS B C 1
ATOM 6275 O O . LYS B 1 86 ? 75.15779 93.65671 37.32975 1.000 11.17643 86 LYS B O 1
ATOM 6294 N N . LEU B 1 87 ? 73.44061 94.79146 38.25787 1.000 9.52263 87 LEU B N 1
ATOM 6295 C CA . LEU B 1 87 ? 72.38226 94.08606 37.55342 1.000 9.39904 87 LEU B CA 1
ATOM 6296 C C . LEU B 1 87 ? 71.61521 95.05312 36.66530 1.000 11.23611 87 LEU B C 1
ATOM 6297 O O . LEU B 1 87 ? 71.39502 96.21381 37.02966 1.000 11.31258 87 LEU B O 1
ATOM 6313 N N . LYS B 1 88 ? 71.19590 94.58158 35.50427 1.000 8.81853 88 LYS B N 1
ATOM 6314 C CA . LYS B 1 88 ? 70.26073 95.30668 34.66733 1.000 8.81748 88 LYS B CA 1
ATOM 6315 C C . LYS B 1 88 ? 69.01543 94.44495 34.56444 1.000 9.67931 88 LYS B C 1
ATOM 6316 O O . LYS B 1 88 ? 69.10652 93.26482 34.21568 1.000 10.46657 88 LYS B O 1
ATOM 6335 N N . ILE B 1 89 ? 67.85944 95.02408 34.85093 1.000 8.99421 89 ILE B N 1
ATOM 6336 C CA . ILE B 1 89 ? 66.60417 94.29185 34.97000 1.000 8.45884 89 ILE B CA 1
ATOM 6337 C C . ILE B 1 89 ? 65.68659 94.74386 33.85122 1.000 9.54535 89 ILE B C 1
ATOM 6338 O O . ILE B 1 89 ? 65.47418 95.95008 33.65614 1.000 10.08775 89 ILE B O 1
ATOM 6354 N N . VAL B 1 90 ? 65.18131 93.78836 33.08093 1.000 8.57879 90 VAL B N 1
ATOM 6355 C CA . VAL B 1 90 ? 64.37467 94.06941 31.90490 1.000 8.07972 90 VAL B CA 1
ATOM 6356 C C . VAL B 1 90 ? 63.03016 93.39684 32.08755 1.000 8.73628 90 VAL B C 1
ATOM 6357 O O . VAL B 1 90 ? 62.95980 92.18916 32.33479 1.000 8.46862 90 VAL B O 1
ATOM 6370 N N . LYS B 1 91 ? 61.96227 94.16441 31.95675 1.000 9.38494 91 LYS B N 1
ATOM 6371 C CA . LYS B 1 91 ? 60.62373 93.64220 32.15509 1.000 8.89037 91 LYS B CA 1
ATOM 6372 C C . LYS B 1 91 ? 59.73228 93.97032 30.97104 1.000 9.01441 91 LYS B C 1
ATOM 6373 O O . LYS B 1 91 ? 59.99756 94.92586 30.23069 1.000 10.26026 91 LYS B O 1
ATOM 6392 N N . PRO B 1 92 ? 58.65504 93.21083 30.76836 1.000 8.58455 92 PRO B N 1
ATOM 6393 C CA . PRO B 1 92 ? 57.71972 93.56056 29.69060 1.000 10.62615 92 PRO B CA 1
ATOM 6394 C C . PRO B 1 92 ? 57.15921 94.95904 29.88548 1.000 11.80543 92 PRO B C 1
ATOM 6395 O O . PRO B 1 92 ? 56.99518 95.43474 31.01276 1.000 14.78581 92 PRO B O 1
ATOM 6406 N N . GLU B 1 93 ? 56.81183 95.58926 28.75654 1.000 16.98108 93 GLU B N 1
ATOM 6407 C CA . GLU B 1 93 ? 56.49441 97.01477 28.76115 1.000 28.03432 93 GLU B CA 1
ATOM 6408 C C . GLU B 1 93 ? 55.32370 97.33557 29.68018 1.000 25.83622 93 GLU B C 1
ATOM 6409 O O . GLU B 1 93 ? 55.30346 98.39421 30.31711 1.000 36.28792 93 GLU B O 1
ATOM 6421 N N . ASN B 1 94 ? 54.33296 96.45748 29.75807 1.000 22.43060 94 ASN B N 1
ATOM 6422 C CA . ASN B 1 94 ? 53.15654 96.72597 30.58476 1.000 33.58974 94 ASN B CA 1
ATOM 6423 C C . ASN B 1 94 ? 53.08044 95.78185 31.78134 1.000 35.26650 94 ASN B C 1
ATOM 6424 O O . ASN B 1 94 ? 52.00246 95.36078 32.20397 1.000 30.82035 94 ASN B O 1
ATOM 6435 N N . ALA B 1 95 ? 54.24429 95.48058 32.35564 1.000 28.18670 95 ALA B N 1
ATOM 6436 C CA . ALA B 1 95 ? 54.32476 94.56094 33.47920 1.000 29.27766 95 ALA B CA 1
ATOM 6437 C C . ALA B 1 95 ? 53.56918 95.11053 34.67936 1.000 22.57252 95 ALA B C 1
ATOM 6438 O O . ALA B 1 95 ? 53.63225 96.30572 34.98341 1.000 28.36150 95 ALA B O 1
ATOM 6445 N N . SER B 1 96 ? 52.85338 94.22092 35.36058 1.000 26.98600 96 SER B N 1
ATOM 6446 C CA . SER B 1 96 ? 52.12852 94.54188 36.58022 1.000 25.98087 96 SER B CA 1
ATOM 6447 C C . SER B 1 96 ? 52.33170 93.40760 37.57060 1.000 23.64348 96 SER B C 1
ATOM 6448 O O . SER B 1 96 ? 52.32147 92.23430 37.18832 1.000 25.20405 96 SER B O 1
ATOM 6456 N N . GLY B 1 97 ? 52.50513 93.75855 38.84008 1.000 23.52782 97 GLY B N 1
ATOM 6457 C CA . GLY B 1 97 ? 52.62670 92.75987 39.87667 1.000 21.45471 97 GLY B CA 1
ATOM 6458 C C . GLY B 1 97 ? 53.98966 92.09120 39.86200 1.000 18.34657 97 GLY B C 1
ATOM 6459 O O . GLY B 1 97 ? 54.95077 92.57031 39.26324 1.000 22.89286 97 GLY B O 1
ATOM 6463 N N . THR B 1 98 ? 54.05134 90.95042 40.52769 1.000 13.58888 98 THR B N 1
A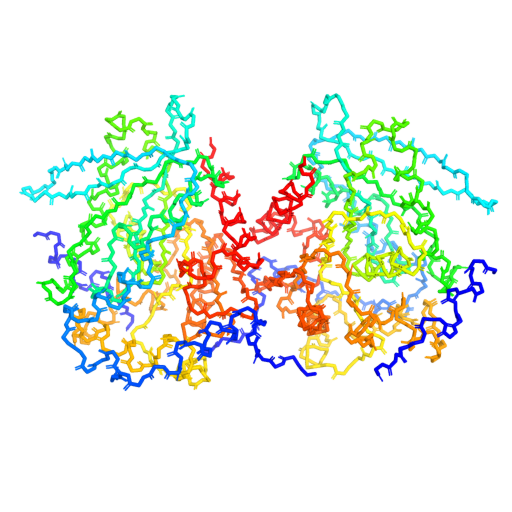TOM 6464 C CA . THR B 1 98 ? 55.29739 90.22031 40.69604 1.000 13.66188 98 THR B CA 1
ATOM 6465 C C . THR B 1 98 ? 55.45067 89.22980 39.54715 1.000 15.55732 98 THR B C 1
ATOM 6466 O O . THR B 1 98 ? 54.48526 88.57985 39.13332 1.000 19.66907 98 THR B O 1
ATOM 6477 N N . LEU B 1 99 ? 56.65725 89.16411 38.99546 1.000 10.52168 99 LEU B N 1
ATOM 6478 C CA . LEU B 1 99 ? 56.92549 88.33773 37.82771 1.000 10.13345 99 LEU B CA 1
ATOM 6479 C C . LEU B 1 99 ? 57.89807 87.22358 38.18032 1.000 8.20258 99 LEU B C 1
ATOM 6480 O O . LEU B 1 99 ? 58.76064 87.40190 39.03982 1.000 8.67203 99 LEU B O 1
ATOM 6496 N N . PRO B 1 100 ? 57.83501 86.08586 37.48361 1.000 8.81416 100 PRO B N 1
ATOM 6497 C CA . PRO B 1 100 ? 58.96646 85.15509 37.50799 1.000 8.77569 100 PRO B CA 1
ATOM 6498 C C . PRO B 1 100 ? 60.11954 85.78637 36.74351 1.000 8.28230 100 PRO B C 1
ATOM 6499 O O . PRO B 1 100 ? 59.96439 86.81541 36.07553 1.000 7.77719 100 PRO B O 1
ATOM 6510 N N . ALA B 1 101 ? 61.29783 85.18717 36.86480 1.000 7.77044 101 ALA B N 1
ATOM 6511 C CA . ALA B 1 101 ? 62.48590 85.81574 36.30781 1.000 7.67996 101 ALA B CA 1
ATOM 6512 C C . ALA B 1 101 ? 63.42605 84.77630 35.73397 1.000 7.86145 101 ALA B C 1
ATOM 6513 O O . ALA B 1 101 ? 63.35817 83.58309 36.05430 1.000 7.84408 101 ALA B O 1
ATOM 6520 N N . PHE B 1 102 ? 64.33527 85.26734 34.89792 1.000 7.53127 102 PHE B N 1
ATOM 6521 C CA . PHE B 1 102 ? 65.49664 84.49153 34.50184 1.000 6.93198 102 PHE B CA 1
ATOM 6522 C C . PHE B 1 102 ? 66.74614 85.33924 34.62288 1.000 6.39461 102 PHE B C 1
ATOM 6523 O O . PHE B 1 102 ? 66.74568 86.51645 34.25824 1.000 6.65862 102 PHE B O 1
ATOM 6540 N N . MET B 1 103 ? 67.81070 84.74875 35.14374 1.000 6.05449 103 MET B N 1
ATOM 6541 C CA . MET B 1 103 ? 69.12314 85.36789 35.04026 1.000 6.60075 103 MET B CA 1
ATOM 6542 C C . MET B 1 103 ? 69.55200 85.34655 33.58017 1.000 6.71210 103 MET B C 1
ATOM 6543 O O . MET B 1 103 ? 69.22619 84.41953 32.83643 1.000 6.72192 103 MET B O 1
ATOM 6557 N N . PHE B 1 104 ? 70.25524 86.38745 33.15976 1.000 6.55836 104 PHE B N 1
ATOM 6558 C CA . PHE B 1 104 ? 70.77030 86.45023 31.79874 1.000 6.48563 104 PHE B CA 1
ATOM 6559 C C . PHE B 1 104 ? 72.27924 86.65297 31.81949 1.000 6.70369 104 PHE B C 1
ATOM 6560 O O . PHE B 1 104 ? 72.77257 87.67083 32.32433 1.000 6.79788 104 PHE B O 1
ATOM 6577 N N . PHE B 1 105 ? 73.00109 85.69664 31.24036 1.000 6.43420 105 PHE B N 1
ATOM 6578 C CA . PHE B 1 105 ? 74.45540 85.66861 31.16855 1.000 7.32084 105 PHE B CA 1
ATOM 6579 C C . PHE B 1 105 ? 74.86462 85.91651 29.72245 1.000 6.57137 105 PHE B C 1
ATOM 6580 O O . PHE B 1 105 ? 74.57011 85.11028 28.83370 1.000 6.66653 105 PHE B O 1
ATOM 6597 N N . HIS B 1 106 ? 75.51817 87.04450 29.47705 1.000 6.81989 106 HIS B N 1
ATOM 6598 C CA . HIS B 1 106 ? 75.85075 87.43336 28.11729 1.000 6.28651 106 HIS B CA 1
ATOM 6599 C C . HIS B 1 106 ? 77.04678 86.65244 27.59138 1.000 7.02821 106 HIS B C 1
ATOM 6600 O O . HIS B 1 106 ? 77.86488 86.10884 28.34410 1.000 7.37637 106 HIS B O 1
ATOM 6614 N N . GLY B 1 107 ? 77.13121 86.60612 26.26466 1.000 6.20283 107 GLY B N 1
ATOM 6615 C CA . GLY B 1 107 ? 78.25969 86.02967 25.57438 1.000 7.17551 107 GLY B CA 1
ATOM 6616 C C . GLY B 1 107 ? 79.29012 87.05894 25.16225 1.000 8.49841 107 GLY B C 1
ATOM 6617 O O . GLY B 1 107 ? 79.22701 88.24545 25.50643 1.000 8.62666 107 GLY B O 1
ATOM 6621 N N . GLY B 1 108 ? 80.25777 86.58237 24.39071 1.000 8.48458 108 GLY B N 1
ATOM 6622 C CA . GLY B 1 108 ? 81.38457 87.40084 23.99489 1.000 8.92462 108 GLY B CA 1
ATOM 6623 C C . GLY B 1 108 ? 82.72857 86.79791 24.31269 1.000 7.70300 108 GLY B C 1
ATOM 6624 O O . GLY B 1 108 ? 83.73122 87.52523 24.34503 1.000 9.30623 108 GLY B O 1
ATOM 6628 N N . GLY B 1 109 ? 82.80589 85.48479 24.52681 1.000 8.67280 109 GLY B N 1
ATOM 6629 C CA . GLY B 1 109 ? 84.10480 84.85019 24.72906 1.000 8.29971 109 GLY B CA 1
ATOM 6630 C C . GLY B 1 109 ? 84.81007 85.25644 25.99219 1.000 9.36927 109 GLY B C 1
ATOM 6631 O O . GLY B 1 109 ? 86.05617 85.12997 26.06787 1.000 9.97637 109 GLY B O 1
ATOM 6635 N N . TRP B 1 110 ? 84.06389 85.75179 26.97468 1.000 7.93300 110 TRP B N 1
ATOM 6636 C CA . TRP B 1 110 ? 84.52791 86.29933 28.24695 1.000 9.18934 110 TRP B CA 1
ATOM 6637 C C . TRP B 1 110 ? 85.19991 87.65467 28.07469 1.000 10.38753 110 TRP B C 1
ATOM 6638 O O . TRP B 1 110 ? 85.17784 88.46083 29.00608 1.000 11.38406 110 TRP B O 1
ATOM 6659 N N . VAL B 1 111 ? 85.75675 87.92672 26.90039 1.000 9.17072 111 VAL B N 1
ATOM 6660 C CA . VAL B 1 111 ? 86.44011 89.19270 26.63244 1.000 9.73706 111 VAL B CA 1
ATOM 6661 C C . VAL B 1 111 ? 85.46447 90.29041 26.22633 1.000 10.64745 111 VAL B C 1
ATOM 6662 O O . VAL B 1 111 ? 85.58599 91.43973 26.68044 1.000 13.13808 111 VAL B O 1
ATOM 6675 N N . LEU B 1 112 ? 84.49572 89.96316 25.38394 1.000 9.17021 112 LEU B N 1
ATOM 6676 C CA . LEU B 1 112 ? 83.58779 90.91092 24.76452 1.000 10.02142 112 LEU B CA 1
ATOM 6677 C C . LEU B 1 112 ? 82.23891 90.88430 25.46910 1.000 8.03516 112 LEU B C 1
ATOM 6678 O O . LEU B 1 112 ? 81.95383 90.01749 26.29872 1.000 8.67307 112 LEU B O 1
ATOM 6694 N N . GLY B 1 113 ? 81.39538 91.82363 25.09406 1.000 8.54124 113 GLY B N 1
ATOM 6695 C CA . GLY B 1 113 ? 80.01775 91.81327 25.51075 1.000 8.05141 113 GLY B CA 1
ATOM 6696 C C . GLY B 1 113 ? 79.77408 92.64211 26.75950 1.000 10.98840 113 GLY B C 1
ATOM 6697 O O . GLY B 1 113 ? 80.67806 92.94506 27.53680 1.000 10.29480 113 GLY B O 1
ATOM 6701 N N . ASP B 1 114 ? 78.49586 92.98897 26.94457 1.000 9.16125 114 ASP B N 1
ATOM 6702 C CA . ASP B 1 114 ? 78.01834 93.87240 27.99335 1.000 8.54497 114 ASP B CA 1
ATOM 6703 C C . ASP B 1 114 ? 76.50329 93.92925 27.84052 1.000 8.88843 114 ASP B C 1
ATOM 6704 O O . ASP B 1 114 ? 75.92123 93.16679 27.05426 1.000 8.81184 114 ASP B O 1
ATOM 6713 N N . PHE B 1 115 ? 75.82720 94.79862 28.58800 1.000 8.83650 115 PHE B N 1
ATOM 6714 C CA . PHE B 1 115 ? 74.37702 94.88301 28.43817 1.000 8.15125 115 PHE B CA 1
ATOM 6715 C C . PHE B 1 115 ? 73.96397 95.54050 27.12433 1.000 8.97370 115 PHE B C 1
ATOM 6716 O O . PHE B 1 115 ? 73.12640 94.96591 26.40851 1.000 9.02889 115 PHE B O 1
ATOM 6733 N N . PRO B 1 116 ? 74.47658 96.71860 26.73957 1.000 9.63538 116 PRO B N 1
ATOM 6734 C CA . PRO B 1 116 ? 73.96942 97.32512 25.49629 1.000 9.89489 116 PRO B CA 1
ATOM 6735 C C . PRO B 1 116 ? 74.10921 96.43568 24.27156 1.000 8.65132 116 PRO B C 1
ATOM 6736 O O . PRO B 1 116 ? 73.20564 96.39614 23.42781 1.000 9.20389 116 PRO B O 1
ATOM 6747 N N . THR B 1 117 ? 75.22725 95.72391 24.14774 1.000 8.01155 117 THR B N 1
ATOM 6748 C CA . THR B 1 117 ? 75.38890 94.83525 23.00271 1.000 7.87565 117 THR B CA 1
ATOM 6749 C C . THR B 1 117 ? 74.32867 93.74703 22.97198 1.000 7.72415 117 THR B C 1
ATOM 6750 O O . THR B 1 117 ? 73.94130 93.29948 21.89321 1.000 8.88125 117 THR B O 1
ATOM 6761 N N . HIS B 1 118 ? 73.86060 93.31134 24.13714 1.000 7.52391 118 HIS B N 1
ATOM 6762 C CA . HIS B 1 118 ? 72.90411 92.21067 24.25413 1.000 6.90169 118 HIS B CA 1
ATOM 6763 C C . HIS B 1 118 ? 71.47038 92.68045 24.48218 1.000 7.00691 118 HIS B C 1
ATOM 6764 O O . HIS B 1 118 ? 70.57035 91.84603 24.59909 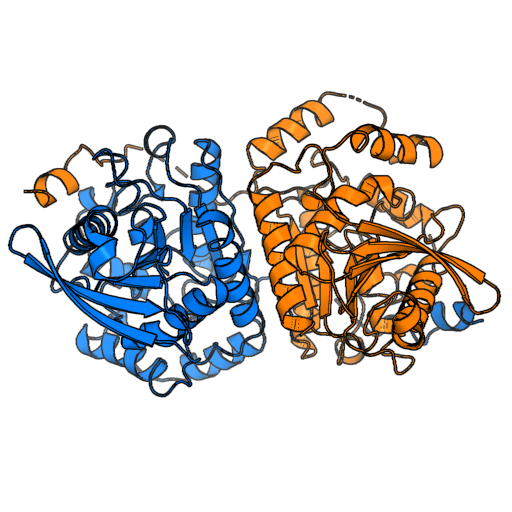1.000 7.38559 118 HIS B O 1
ATOM 6778 N N . GLU B 1 119 ? 71.23076 93.98717 24.51217 1.000 7.18905 119 GLU B N 1
ATOM 6779 C CA . GLU B 1 119 ? 69.93342 94.48569 24.96053 1.000 8.15624 119 GLU B CA 1
ATOM 6780 C C . GLU B 1 119 ? 68.79174 94.03931 24.04210 1.000 5.59510 119 GLU B C 1
ATOM 6781 O O . GLU B 1 119 ? 67.70089 93.69686 24.51643 1.000 7.07881 119 GLU B O 1
ATOM 6793 N N . ARG B 1 120 ? 68.99479 94.05600 22.72984 1.000 6.85312 120 ARG B N 1
ATOM 6794 C CA . ARG B 1 120 ? 67.90956 93.68472 21.82506 1.000 6.55930 120 ARG B CA 1
ATOM 6795 C C . ARG B 1 120 ? 67.51140 92.22825 22.04019 1.000 6.64469 120 ARG B C 1
ATOM 6796 O O . ARG B 1 120 ? 66.31854 91.89488 22.15380 1.000 7.27432 120 ARG B O 1
ATOM 6817 N N . LEU B 1 121 ? 68.50684 91.34539 22.13958 1.000 7.31174 121 LEU B N 1
ATOM 6818 C CA . LEU B 1 121 ? 68.25962 89.93462 22.43267 1.000 7.39776 121 LEU B CA 1
ATOM 6819 C C . LEU B 1 121 ? 67.53497 89.76485 23.75903 1.000 5.76252 121 LEU B C 1
ATOM 6820 O O . LEU B 1 121 ? 66.57044 88.99262 23.85741 1.000 6.51842 121 LEU B O 1
ATOM 6836 N N . ILE B 1 122 ? 68.00960 90.44608 24.80094 1.000 6.53900 122 ILE B N 1
ATOM 6837 C CA . ILE B 1 122 ? 67.37719 90.31285 26.11353 1.000 6.54662 122 ILE B CA 1
ATOM 6838 C C . ILE B 1 122 ? 65.92749 90.75574 26.04319 1.000 6.52678 122 ILE B C 1
ATOM 6839 O O . ILE B 1 122 ? 65.01877 90.07913 26.55012 1.000 7.49356 122 ILE B O 1
ATOM 6855 N N . ARG B 1 123 ? 65.68363 91.90367 25.41047 1.000 7.64092 123 ARG B N 1
ATOM 6856 C CA . ARG B 1 123 ? 64.31229 92.38744 25.28838 1.000 7.27667 123 ARG B CA 1
ATOM 6857 C C . ARG B 1 123 ? 63.44420 91.40523 24.51230 1.000 7.06683 123 ARG B C 1
ATOM 6858 O O . ARG B 1 123 ? 62.27800 91.18745 24.85510 1.000 7.79044 123 ARG B O 1
ATOM 6879 N N . ASP B 1 124 ? 63.98587 90.78735 23.46073 1.000 6.81191 124 ASP B N 1
ATOM 6880 C CA . ASP B 1 124 ? 63.20457 89.80477 22.72048 1.000 6.56276 124 ASP B CA 1
ATOM 6881 C C . ASP B 1 124 ? 62.80204 88.63432 23.61197 1.000 7.28503 124 ASP B C 1
ATOM 6882 O O . ASP B 1 124 ? 61.67933 88.12188 23.51312 1.000 8.06461 124 ASP B O 1
ATOM 6891 N N . LEU B 1 125 ? 63.71657 88.17333 24.46760 1.000 6.86156 125 LEU B N 1
ATOM 6892 C CA . LEU B 1 125 ? 63.42154 87.02456 25.32128 1.000 6.78855 125 LEU B CA 1
ATOM 6893 C C . LEU B 1 125 ? 62.42908 87.38584 26.41978 1.000 7.26032 125 LEU B C 1
ATOM 6894 O O . LEU B 1 125 ? 61.56067 86.57743 26.76704 1.000 6.89025 125 LEU B O 1
ATOM 6910 N N . VAL B 1 126 ? 62.53525 88.59868 26.95770 1.000 7.27653 126 VAL B N 1
ATOM 6911 C CA . VAL B 1 126 ? 61.56838 89.08089 27.94120 1.000 7.56281 126 VAL B CA 1
ATOM 6912 C C . VAL B 1 126 ? 60.18047 89.15476 27.31770 1.000 8.07996 126 VAL B C 1
ATOM 6913 O O . VAL B 1 126 ? 59.19560 88.68509 27.90072 1.000 8.35894 126 VAL B O 1
ATOM 6926 N N . ARG B 1 127 ? 60.08366 89.74050 26.12034 1.000 7.28793 127 ARG B N 1
ATOM 6927 C CA . ARG B 1 127 ? 58.77851 89.87798 25.47162 1.000 7.76261 127 ARG B CA 1
ATOM 6928 C C . ARG B 1 127 ? 58.16278 88.51978 25.16977 1.000 8.71293 127 ARG B C 1
ATOM 6929 O O . ARG B 1 127 ? 56.96005 88.31714 25.36107 1.000 10.27048 127 ARG B O 1
ATOM 6950 N N . ALA B 1 128 ? 58.96788 87.56743 24.69413 1.000 8.00066 128 ALA B N 1
ATOM 6951 C CA . ALA B 1 128 ? 58.43610 86.27414 24.31741 1.000 7.58319 128 ALA B CA 1
ATOM 6952 C C . ALA B 1 128 ? 58.09477 85.39277 25.50835 1.000 8.55056 128 ALA B C 1
ATOM 6953 O O . ALA B 1 128 ? 57.24536 84.50621 25.36951 1.000 11.49756 128 ALA B O 1
ATOM 6960 N N . SER B 1 129 ? 58.72686 85.60672 26.66060 1.000 7.15682 129 SER B N 1
ATOM 6961 C CA . SER B 1 129 ? 58.51214 84.79020 27.84861 1.000 7.38666 129 SER B CA 1
ATOM 6962 C C . SER B 1 129 ? 57.55825 85.41829 28.85693 1.000 8.19498 129 SER B C 1
ATOM 6963 O O . SER B 1 129 ? 56.99150 84.69179 29.68707 1.000 9.29344 129 SER B O 1
ATOM 6971 N N . GLY B 1 130 ? 57.40424 86.73620 28.83699 1.000 7.72383 130 GLY B N 1
ATOM 6972 C CA . GLY B 1 130 ? 56.65720 87.43113 29.87205 1.000 7.12538 130 GLY B CA 1
ATOM 6973 C C . GLY B 1 130 ? 57.35770 87.54550 31.20032 1.000 9.63600 130 GLY B C 1
ATOM 6974 O O . GLY B 1 130 ? 56.75594 88.04503 32.16260 1.000 10.56142 130 GLY B O 1
ATOM 6978 N N . ALA B 1 131 ? 58.59803 87.10080 31.30630 1.000 7.30910 131 ALA B N 1
ATOM 6979 C CA . ALA B 1 131 ? 59.35336 87.08040 32.54345 1.000 7.15390 131 ALA B CA 1
ATOM 6980 C C . ALA B 1 131 ? 60.37517 88.20623 32.56662 1.000 8.95568 131 ALA B C 1
ATOM 6981 O O . ALA B 1 131 ? 60.77328 88.73718 31.52724 1.000 9.23693 131 ALA B O 1
ATOM 6988 N N . ALA B 1 132 ? 60.80383 88.57321 33.76724 1.000 7.34287 132 ALA B N 1
ATOM 6989 C CA . ALA B 1 132 ? 61.85655 89.56028 33.92320 1.000 7.16651 132 ALA B CA 1
ATOM 6990 C C . ALA B 1 132 ? 63.20770 88.91876 33.69471 1.000 7.47311 132 ALA B C 1
ATOM 6991 O O . ALA B 1 132 ? 63.47249 87.81429 34.18033 1.000 10.11064 132 ALA B O 1
ATOM 6998 N N . ALA B 1 133 ? 64.07562 89.62175 32.97809 1.000 7.28255 133 ALA B N 1
ATOM 6999 C CA . ALA B 1 133 ? 65.47295 89.22960 32.84451 1.000 7.25559 133 ALA B CA 1
ATOM 7000 C C . ALA B 1 133 ? 66.33202 89.99016 33.83999 1.000 7.01229 133 ALA B C 1
ATOM 7001 O O . ALA B 1 133 ? 66.15660 91.20251 34.04303 1.000 8.44114 133 ALA B O 1
ATOM 7008 N N . VAL B 1 134 ? 67.29055 89.30007 34.42361 1.000 6.69498 134 VAL B N 1
ATOM 7009 C CA . VAL B 1 134 ? 68.25551 89.91509 35.33170 1.000 7.66871 134 VAL B CA 1
ATOM 7010 C C . VAL B 1 134 ? 69.64251 89.68380 34.74067 1.000 7.55382 134 VAL B C 1
ATOM 7011 O O . VAL B 1 134 ? 70.27674 88.63998 34.95359 1.000 7.47112 134 VAL B O 1
ATOM 7024 N N . TYR B 1 135 ? 70.11906 90.67228 33.98506 1.000 7.50661 135 TYR B N 1
ATOM 7025 C CA . TYR B 1 135 ? 71.46037 90.66344 33.41383 1.000 7.72198 135 TYR B CA 1
ATOM 7026 C C . TYR B 1 135 ? 72.48079 90.88375 34.51695 1.000 8.18196 135 TYR B C 1
ATOM 7027 O O . TYR B 1 135 ? 72.30678 91.77591 35.35767 1.000 8.34846 135 TYR B O 1
ATOM 7045 N N . VAL B 1 136 ? 73.54715 90.08379 34.52128 1.000 7.61418 136 VAL B N 1
ATOM 7046 C CA . VAL B 1 136 ? 74.62577 90.18125 35.50062 1.000 7.61870 136 VAL B CA 1
ATOM 7047 C C . VAL B 1 136 ? 75.86138 90.76919 34.81962 1.000 8.93688 136 VAL B C 1
ATOM 7048 O O . VAL B 1 136 ? 76.37013 90.20948 33.84155 1.000 8.60245 136 VAL B O 1
ATOM 7061 N N . ASP B 1 137 ? 76.37292 91.88385 35.34855 1.000 8.21151 137 ASP B N 1
ATOM 7062 C CA . ASP B 1 137 ? 77.54477 92.54356 34.76987 1.000 9.67292 137 ASP B CA 1
ATOM 7063 C C . ASP B 1 137 ? 78.83287 91.93091 35.32467 1.000 8.84895 137 ASP B C 1
ATOM 7064 O O . ASP B 1 137 ? 79.55468 92.51878 36.13966 1.000 12.01235 137 ASP B O 1
ATOM 7073 N N . TYR B 1 138 ? 79.13410 90.71372 34.87551 1.000 8.60987 138 TYR B N 1
ATOM 7074 C CA . TYR B 1 138 ? 80.30807 90.01659 35.37189 1.000 8.41501 138 TYR B CA 1
ATOM 7075 C C . TYR B 1 138 ? 81.60085 90.63654 34.84314 1.000 8.53997 138 TYR B C 1
ATOM 7076 O O . TYR B 1 138 ? 81.62399 91.33419 33.82733 1.000 9.78886 138 TYR B O 1
ATOM 7094 N N . THR B 1 139 ? 82.69563 90.39224 35.56405 1.000 9.59539 139 THR B N 1
ATOM 7095 C CA . THR B 1 139 ? 83.96758 91.00998 35.18469 1.000 8.32164 139 THR B CA 1
ATOM 7096 C C . THR B 1 139 ? 84.51479 90.31751 33.94770 1.000 9.19577 139 THR B C 1
ATOM 7097 O O . THR B 1 139 ? 84.58625 89.09012 33.92673 1.000 9.29975 139 THR B O 1
ATOM 7108 N N . PRO B 1 140 ? 84.90588 91.05934 32.91639 1.000 9.47571 140 PRO B N 1
ATOM 7109 C CA . PRO B 1 140 ? 85.43822 90.42150 31.70692 1.000 10.41868 140 PRO B CA 1
ATOM 7110 C C . PRO B 1 140 ? 86.82894 89.86783 31.91554 1.000 9.91425 140 PRO B C 1
ATOM 7111 O O . PRO B 1 140 ? 87.53570 90.20697 32.87009 1.000 10.53120 140 PRO B O 1
ATOM 7122 N N . SER B 1 141 ? 87.22612 88.99672 30.98417 1.000 9.80204 141 SER B N 1
ATOM 7123 C CA . SER B 1 141 ? 88.59459 88.54053 30.83680 1.000 10.06064 141 SER B CA 1
ATOM 7124 C C . SER B 1 141 ? 89.30215 89.39497 29.78943 1.000 9.08511 141 SER B C 1
ATOM 7125 O O . SER B 1 141 ? 88.66732 89.92645 28.87716 1.000 10.15150 141 SER B O 1
ATOM 7133 N N . PRO B 1 142 ? 90.63401 89.57050 29.89184 1.000 10.82526 142 PRO B N 1
ATOM 7134 C CA . PRO B 1 142 ? 91.52713 88.94822 30.87383 1.000 10.92037 142 PRO B CA 1
ATOM 7135 C C . PRO B 1 142 ? 91.67213 89.69400 32.19370 1.000 11.16934 142 PRO B C 1
ATOM 7136 O O . PRO B 1 142 ? 92.44701 89.22292 33.03121 1.000 14.62590 142 PRO B O 1
ATOM 7147 N N . GLU B 1 143 ? 90.94244 90.79662 32.38415 1.000 10.83241 143 GLU B N 1
ATOM 7148 C CA . GLU B 1 143 ? 90.98729 91.49970 33.66911 1.000 11.93779 143 GLU B CA 1
ATOM 7149 C C . GLU B 1 143 ? 90.73036 90.54245 34.82157 1.000 13.30866 143 GLU B C 1
ATOM 7150 O O . GLU B 1 143 ? 91.39968 90.60859 35.86192 1.000 14.95667 143 GLU B O 1
ATOM 7162 N N . ALA B 1 144 ? 89.75089 89.65061 34.66263 1.000 10.99963 144 ALA B N 1
ATOM 7163 C CA . ALA B 1 144 ? 89.52743 88.53337 35.55007 1.000 10.86901 144 ALA B CA 1
ATOM 7164 C C . ALA B 1 144 ? 89.66898 87.23843 34.76182 1.000 11.61598 144 ALA B C 1
ATOM 7165 O O . ALA B 1 144 ? 89.43236 87.20571 33.54463 1.000 12.52013 144 ALA B O 1
ATOM 7172 N N . HIS B 1 145 ? 90.07357 86.18239 35.45209 1.000 10.86096 145 HIS B N 1
ATOM 7173 C CA . HIS B 1 145 ? 90.14898 84.83217 34.91520 1.000 8.92869 145 HIS B CA 1
ATOM 7174 C C . HIS B 1 145 ? 89.12469 83.95320 35.62229 1.000 8.67958 145 HIS B C 1
ATOM 7175 O O . HIS B 1 145 ? 88.50407 84.35637 36.61284 1.000 10.41939 145 HIS B O 1
ATOM 7189 N N . PHE B 1 146 ? 88.94214 82.73659 35.10544 1.000 8.85254 146 PHE B N 1
ATOM 7190 C CA . PHE B 1 146 ? 88.15987 81.73341 35.81862 1.000 8.01558 146 PHE B CA 1
ATOM 7191 C C . PHE B 1 146 ? 88.65365 81.65279 37.26065 1.000 9.46393 146 PHE B C 1
ATOM 7192 O O . PHE B 1 146 ? 89.87077 81.67603 37.49330 1.000 11.59725 146 PHE B O 1
ATOM 7209 N N . PRO B 1 147 ? 87.75726 81.55132 38.25360 1.000 9.83989 147 PRO B N 1
ATOM 7210 C CA . PRO B 1 147 ? 86.29980 81.44560 38.19440 1.000 8.90915 147 PRO B CA 1
ATOM 7211 C C . PRO B 1 147 ? 85.57268 82.70759 38.66942 1.000 8.36192 147 PRO B C 1
ATOM 7212 O O . PRO B 1 147 ? 84.46218 82.60325 39.19702 1.000 8.94329 147 PRO B O 1
ATOM 7223 N N . VAL B 1 148 ? 86.17492 83.87994 38.47374 1.000 8.30359 148 VAL B N 1
ATOM 7224 C CA . VAL B 1 148 ? 85.59849 85.11460 39.01501 1.000 8.96682 148 VAL B CA 1
ATOM 7225 C C . VAL B 1 148 ? 84.18023 85.33530 38.49948 1.000 9.49124 148 VAL B C 1
ATOM 7226 O O . VAL B 1 148 ? 83.24476 85.55250 39.28042 1.000 9.85308 148 VAL B O 1
ATOM 7239 N N . ALA B 1 149 ? 83.99570 85.28702 37.17337 1.000 8.69380 149 ALA B N 1
ATOM 7240 C CA . ALA B 1 149 ? 82.69484 85.63212 36.60210 1.000 8.61802 149 ALA B CA 1
ATOM 7241 C C . ALA B 1 149 ? 81.62157 84.60984 36.95889 1.000 7.91199 149 ALA B C 1
ATOM 7242 O O . ALA B 1 149 ? 80.48193 84.98258 37.23885 1.000 8.06612 149 ALA B O 1
ATOM 7249 N N . ILE B 1 150 ? 81.95756 83.31741 36.96477 1.000 7.87061 150 ILE B N 1
ATOM 7250 C CA . ILE B 1 150 ? 80.95174 82.32027 37.31771 1.000 8.62968 150 ILE B CA 1
ATOM 7251 C C . ILE B 1 150 ? 80.58914 82.40257 38.79262 1.000 8.82231 150 ILE B C 1
ATOM 7252 O O . ILE B 1 150 ? 79.47073 82.04186 39.18050 1.000 8.29272 150 ILE B O 1
ATOM 7268 N N . ASN B 1 151 ? 81.51776 82.86295 39.63580 1.000 9.39088 151 ASN B N 1
ATOM 7269 C CA . ASN B 1 151 ? 81.17127 83.11779 41.02994 1.000 11.56893 151 ASN B CA 1
ATOM 7270 C C . ASN B 1 151 ? 80.21822 84.30272 41.15117 1.000 10.25804 151 ASN B C 1
ATOM 7271 O O . ASN B 1 151 ? 79.23058 84.23800 41.89828 1.000 9.82424 151 ASN B O 1
ATOM 7282 N N . GLN B 1 152 ? 80.49555 85.38710 40.42688 1.000 9.08820 152 GLN B N 1
ATOM 7283 C CA . GLN B 1 152 ? 79.58453 86.52611 40.42403 1.000 10.01407 152 GLN B CA 1
ATOM 7284 C C . GLN B 1 152 ? 78.20796 86.10880 39.93890 1.000 9.30434 152 GLN B C 1
ATOM 7285 O O . GLN B 1 152 ? 77.18385 86.50036 40.51270 1.000 9.84189 152 GLN B O 1
ATOM 7299 N N . ALA B 1 153 ? 78.17036 85.29310 38.88226 1.000 8.25794 153 ALA B N 1
ATOM 7300 C CA . ALA B 1 153 ? 76.90191 84.84142 38.33047 1.000 8.59518 153 ALA B CA 1
ATOM 7301 C C . ALA B 1 153 ? 76.10864 84.03661 39.34870 1.000 8.10646 153 ALA B C 1
ATOM 7302 O O . ALA B 1 153 ? 74.89638 84.23988 39.50287 1.000 8.35551 153 ALA B O 1
ATOM 7309 N N . TYR B 1 154 ? 76.77153 83.12371 40.05308 1.000 7.52548 154 TYR B N 1
ATOM 7310 C CA . TYR B 1 154 ? 76.09819 82.33119 41.07072 1.000 8.58896 154 TYR B CA 1
ATOM 7311 C C . TYR B 1 154 ? 75.61823 83.20997 42.22510 1.000 8.68145 154 TYR B C 1
ATOM 7312 O O . TYR B 1 154 ? 74.48145 83.06767 42.68958 1.000 7.94447 154 TYR B O 1
ATOM 7330 N N . GLU B 1 155 ? 76.47827 84.10915 42.71693 1.000 8.50642 155 GLU B N 1
ATOM 7331 C CA . GLU B 1 155 ? 76.06019 84.94305 43.84210 1.000 8.64389 155 GLU B CA 1
ATOM 7332 C C . GLU B 1 155 ? 74.87930 85.83154 43.46195 1.000 10.19670 155 GLU B C 1
ATOM 7333 O O . GLU B 1 155 ? 73.97459 86.06257 44.27066 1.000 10.09980 155 GLU B O 1
ATOM 7345 N N . ALA B 1 156 ? 74.87301 86.36628 42.24141 1.000 8.93158 156 ALA B N 1
ATOM 7346 C CA . ALA B 1 156 ? 73.72855 87.15597 41.80164 1.000 9.67210 156 ALA B CA 1
ATOM 7347 C C . ALA B 1 156 ? 72.46535 86.30957 41.69688 1.000 9.43464 156 ALA B C 1
ATOM 7348 O O . ALA B 1 156 ? 71.36505 86.78354 41.99737 1.000 8.77221 156 ALA B O 1
ATOM 7355 N N . THR B 1 157 ? 72.60147 85.06247 41.24213 1.000 8.09896 157 THR B N 1
ATOM 7356 C CA . THR B 1 157 ? 71.46840 84.15483 41.16116 1.000 8.32052 157 THR B CA 1
ATOM 7357 C C . THR B 1 157 ? 70.89217 83.86887 42.54264 1.000 8.29873 157 THR B C 1
ATOM 7358 O O . THR B 1 157 ? 69.66742 83.89865 42.74447 1.000 8.66176 157 THR B O 1
ATOM 7369 N N . LYS B 1 158 ? 71.76980 83.60575 43.50829 1.000 8.77783 158 LYS B N 1
ATOM 7370 C CA . LYS B 1 158 ? 71.36070 83.39980 44.89474 1.000 9.55131 158 LYS B CA 1
ATOM 7371 C C . LYS B 1 158 ? 70.66270 84.63520 45.43575 1.000 9.62286 158 LYS B C 1
ATOM 7372 O O . LYS B 1 158 ? 69.64968 84.52404 46.13974 1.000 10.53953 158 LYS B O 1
ATOM 7391 N N . TRP B 1 159 ? 71.17959 85.81804 45.10919 1.000 9.61796 159 TRP B N 1
ATOM 7392 C CA . TRP B 1 159 ? 70.55345 87.04596 45.58724 1.000 10.04509 159 TRP B CA 1
ATOM 7393 C C . TRP B 1 159 ? 69.13729 87.18320 45.03745 1.000 9.80755 159 TRP B C 1
ATOM 7394 O O . TRP B 1 159 ? 68.20115 87.50009 45.77450 1.000 10.65115 159 TRP B O 1
ATOM 7415 N N . VAL B 1 160 ? 68.94205 86.93324 43.74221 1.000 8.73219 160 VAL B N 1
ATOM 7416 C CA . VAL B 1 160 ? 67.60088 87.03386 43.18294 1.000 8.50911 160 VAL B CA 1
ATOM 7417 C C . VAL B 1 160 ? 66.67578 85.99515 43.80953 1.000 8.35238 160 VAL B C 1
ATOM 7418 O O . VAL B 1 160 ? 65.51564 86.28498 44.12165 1.000 9.36473 160 VAL B O 1
ATOM 7431 N N . ALA B 1 161 ? 67.16210 84.76294 44.00254 1.000 9.01284 161 ALA B N 1
ATOM 7432 C CA . ALA B 1 161 ? 66.32901 83.73591 44.61890 1.000 8.89134 161 ALA B CA 1
ATOM 7433 C C . ALA B 1 161 ? 65.85296 84.14723 46.00751 1.000 9.21441 161 ALA B C 1
ATOM 7434 O O . ALA B 1 161 ? 64.69977 83.89151 46.37396 1.000 13.03067 161 ALA B O 1
ATOM 7441 N N . GLU B 1 162 ? 66.72405 84.78836 46.77808 1.000 10.06761 162 GLU B N 1
ATOM 7442 C CA . GLU B 1 162 ? 66.43482 85.10288 48.17734 1.000 12.67754 162 GLU B CA 1
ATOM 7443 C C . GLU B 1 162 ? 65.83436 86.49143 48.36208 1.000 16.76170 162 GLU B C 1
ATOM 7444 O O . GLU B 1 162 ? 65.01217 86.67778 49.27022 1.000 19.84443 162 GLU B O 1
ATOM 7456 N N . HIS B 1 163 ? 66.20485 87.46000 47.52847 1.000 11.34386 163 HIS B N 1
ATOM 7457 C CA . HIS B 1 163 ? 65.81723 88.85415 47.70049 1.000 10.79367 163 HIS B CA 1
ATOM 7458 C C . HIS B 1 163 ? 65.01938 89.38493 46.52233 1.000 10.55437 163 HIS B C 1
ATOM 7459 O O . HIS B 1 163 ? 64.77395 90.59076 46.44779 1.000 10.72666 163 HIS B O 1
ATOM 7473 N N . GLY B 1 164 ? 64.62443 88.52785 45.58088 1.000 10.31039 164 GLY B N 1
ATOM 7474 C CA . GLY B 1 164 ? 64.02721 88.98433 44.34125 1.000 10.54802 164 GLY B CA 1
ATOM 7475 C C . GLY B 1 164 ? 62.78046 89.83496 44.51348 1.000 10.40427 164 GLY B C 1
ATOM 7476 O O . GLY B 1 164 ? 62.46512 90.63632 43.62668 1.000 9.64059 164 GLY B O 1
ATOM 7480 N N . GLN B 1 165 ? 62.06818 89.69566 45.62345 1.000 10.30625 165 GLN B N 1
ATOM 7481 C CA . GLN B 1 165 ? 60.91664 90.56562 45.83165 1.000 10.02973 165 GLN B CA 1
ATOM 7482 C C . GLN B 1 165 ? 61.32062 92.03603 45.75548 1.000 10.26596 165 GLN B C 1
ATOM 7483 O O . GLN B 1 165 ? 60.52765 92.87629 45.31127 1.000 10.17154 165 GLN B O 1
ATOM 7497 N N . GLU B 1 166 ? 62.56318 92.34647 46.12181 1.000 10.21056 166 GLU B N 1
ATOM 7498 C CA . GLU B 1 166 ? 63.03361 93.72765 46.07525 1.000 9.40976 166 GLU B CA 1
ATOM 7499 C C . GLU B 1 166 ? 63.07236 94.30078 44.66714 1.000 11.11929 166 GLU B C 1
ATOM 7500 O O . GLU B 1 166 ? 63.09839 95.53250 44.50927 1.000 10.69163 166 GLU B O 1
ATOM 7512 N N . ILE B 1 167 ? 63.11011 93.45262 43.63507 1.000 10.68557 167 ILE B N 1
ATOM 7513 C CA . ILE B 1 167 ? 63.04498 93.91133 42.24820 1.000 10.94598 167 ILE B CA 1
ATOM 7514 C C . ILE B 1 167 ? 61.75281 93.44758 41.57661 1.000 9.81111 167 ILE B C 1
ATOM 7515 O O . ILE B 1 167 ? 61.68476 93.35581 40.35053 1.000 10.16451 167 ILE B O 1
ATOM 7531 N N . GLY B 1 168 ? 60.71710 93.14871 42.36033 1.000 9.04049 168 GLY B N 1
ATOM 7532 C CA . GLY B 1 168 ? 59.44335 92.76693 41.80195 1.000 9.79679 168 GLY B CA 1
ATOM 7533 C C . GLY B 1 168 ? 59.39260 91.38819 41.17582 1.000 9.83515 168 GLY B C 1
ATOM 7534 O O . GLY B 1 168 ? 58.54321 91.13411 40.30910 1.000 10.36122 168 GLY B O 1
ATOM 7538 N N . VAL B 1 169 ? 60.24735 90.47152 41.61804 1.000 9.91889 169 VAL B N 1
ATOM 7539 C CA . VAL B 1 169 ? 60.26777 89.13155 41.04509 1.000 10.10968 169 VAL B CA 1
ATOM 7540 C C . VAL B 1 169 ? 60.06990 88.08344 42.13301 1.000 9.50798 169 VAL B C 1
ATOM 7541 O O . VAL B 1 169 ? 60.39407 88.29219 43.30946 1.000 10.88553 169 VAL B O 1
ATOM 7554 N N . ASP B 1 170 ? 59.48671 86.95930 41.72953 1.000 9.77449 170 ASP B N 1
ATOM 7555 C CA . ASP B 1 170 ? 59.33568 85.77796 42.56558 1.000 9.77018 170 ASP B CA 1
ATOM 7556 C C . ASP B 1 170 ? 60.58347 84.93335 42.36162 1.000 10.08465 170 ASP B C 1
ATOM 7557 O O . ASP B 1 170 ? 60.69143 84.19488 41.37348 1.000 10.95792 170 ASP B O 1
ATOM 7566 N N . GLY B 1 171 ? 61.52538 85.05040 43.28555 1.000 10.85872 171 GLY B N 1
ATOM 7567 C CA . GLY B 1 171 ? 62.78656 84.35897 43.16580 1.000 11.51205 171 GLY B CA 1
ATOM 7568 C C . GLY B 1 171 ? 62.67914 82.85944 43.25234 1.000 10.98231 171 GLY B C 1
ATOM 7569 O O . GLY B 1 171 ? 63.65559 82.17400 42.93890 1.000 11.13254 171 GLY B O 1
ATOM 7573 N N . SER B 1 172 ? 61.52886 82.33702 43.66613 1.000 9.79876 172 SER B N 1
ATOM 7574 C CA . SER B 1 172 ? 61.31021 80.90188 43.66274 1.000 10.85895 172 SER B CA 1
ATOM 7575 C C . SER B 1 172 ? 60.99212 80.35222 42.28206 1.000 10.90248 172 SER B C 1
ATOM 7576 O O . SER B 1 172 ? 60.99740 79.12901 42.11468 1.000 12.18539 172 SER B O 1
ATOM 7584 N N . ARG B 1 173 ? 60.68944 81.20763 41.30587 1.000 8.88316 173 ARG B N 1
ATOM 7585 C CA . ARG B 1 173 ? 60.41668 80.80968 39.91601 1.000 8.18792 173 ARG B CA 1
ATOM 7586 C C . ARG B 1 173 ? 61.48732 81.46464 39.04619 1.000 7.57099 173 ARG B C 1
ATOM 7587 O O . ARG B 1 173 ? 61.28872 82.53965 38.47818 1.000 8.50225 173 ARG B O 1
ATOM 7608 N N . LEU B 1 174 ? 62.63053 80.79479 38.94757 1.000 8.41093 174 LEU B N 1
ATOM 7609 C CA . LEU B 1 174 ? 63.86006 81.40207 38.45702 1.000 7.76645 174 LEU B CA 1
ATOM 7610 C C . LEU B 1 174 ? 64.48974 80.51315 37.40187 1.000 8.50781 174 LEU B C 1
ATOM 7611 O O . LEU B 1 174 ? 64.77657 79.33555 37.65270 1.000 9.77317 174 LEU B O 1
ATOM 7627 N N . GLY B 1 175 ? 64.73337 81.08530 36.23379 1.000 6.77422 175 GLY B N 1
ATOM 7628 C CA . GLY B 1 175 ? 65.44266 80.41498 35.16791 1.000 6.81336 175 GLY B CA 1
ATOM 7629 C C . GLY B 1 175 ? 66.84436 80.98375 34.99060 1.000 7.12068 175 GLY B C 1
ATOM 7630 O O . GLY B 1 175 ? 67.22384 81.97779 35.60711 1.000 7.50188 175 GLY B O 1
ATOM 7634 N N . LEU B 1 176 ? 67.62579 80.30539 34.13546 1.000 6.86992 176 LEU B N 1
ATOM 7635 C CA . LEU B 1 176 ? 68.98522 80.70175 33.77342 1.000 6.00494 176 LEU B CA 1
ATOM 7636 C C . LEU B 1 176 ? 69.07439 80.67362 32.25772 1.000 6.80067 176 LEU B C 1
ATOM 7637 O O . LEU B 1 176 ? 68.79337 79.63932 31.64708 1.000 7.64599 176 LEU B O 1
ATOM 7653 N N . VAL B 1 177 ? 69.42571 81.80486 31.65584 1.000 6.14052 177 VAL B N 1
ATOM 7654 C CA . VAL B 1 177 ? 69.48632 81.94322 30.20239 1.000 6.29520 177 VAL B CA 1
ATOM 7655 C C . VAL B 1 177 ? 70.80072 82.59479 29.82521 1.000 5.71036 177 VAL B C 1
ATOM 7656 O O . VAL B 1 177 ? 71.26042 83.52204 30.49505 1.000 6.02202 177 VAL B O 1
ATOM 7669 N N . GLY B 1 178 ? 71.39202 82.15622 28.71485 1.000 5.46088 178 GLY B N 1
ATOM 7670 C CA . GLY B 1 178 ? 72.60479 82.79794 28.25643 1.000 5.77190 178 GLY B CA 1
ATOM 7671 C C . GLY B 1 178 ? 73.02685 82.31225 26.89049 1.000 5.25381 178 GLY B C 1
ATOM 7672 O O . GLY B 1 178 ? 72.71735 81.17890 26.52281 1.000 5.71964 178 GLY B O 1
ATOM 7676 N N . ASN B 1 179 ? 73.74632 83.14608 26.15551 1.000 6.82097 179 ASN B N 1
ATOM 7677 C CA . ASN B 1 179 ? 74.25040 82.82798 24.82566 1.000 5.49807 179 ASN B CA 1
ATOM 7678 C C . ASN B 1 179 ? 75.75756 82.61794 24.82802 1.000 6.27452 179 ASN B C 1
ATOM 7679 O O . ASN B 1 179 ? 76.50395 83.40831 25.41120 1.000 6.48419 179 ASN B O 1
ATOM 7690 N N A SER B 1 180 ? 76.19223 81.53468 24.17859 0.695 6.32323 180 SER B N 1
ATOM 7691 N N B SER B 1 180 ? 76.19808 81.56174 24.13854 0.305 6.37888 180 SER B N 1
ATOM 7692 C CA A SER B 1 180 ? 77.61703 81.29259 23.92166 0.695 6.04436 180 SER B CA 1
ATOM 7693 C CA B SER B 1 180 ? 77.62434 81.31334 23.91489 0.305 6.07877 180 SER B CA 1
ATOM 7694 C C A SER B 1 180 ? 78.33578 81.00524 25.23753 0.695 6.76153 180 SER B C 1
ATOM 7695 C C B SER B 1 180 ? 78.31557 81.02527 25.24534 0.305 6.76100 180 SER B C 1
ATOM 7696 O O A SER B 1 180 ? 77.99137 80.03295 25.92067 0.695 7.31126 180 SER B O 1
ATOM 7697 O O B SER B 1 180 ? 77.93363 80.07517 25.93824 0.305 7.29152 180 SER B O 1
ATOM 7712 N N . VAL B 1 181 ? 79.33000 81.81284 25.62317 1.000 6.42756 181 VAL B N 1
ATOM 7713 C CA . VAL B 1 181 ? 79.92852 81.62097 26.94327 1.000 6.33357 181 VAL B CA 1
ATOM 7714 C C . VAL B 1 181 ? 78.89757 81.89201 28.03674 1.000 6.93487 181 VAL B C 1
ATOM 7715 O O . VAL B 1 181 ? 79.05196 81.41304 29.15912 1.000 6.77366 181 VAL B O 1
ATOM 7729 N N . GLY B 1 182 ? 77.84756 82.66384 27.73100 1.000 6.08252 182 GLY B N 1
ATOM 7730 C CA . GLY B 1 182 ? 76.74701 82.83043 28.67384 1.000 6.95489 182 GLY B CA 1
ATOM 7731 C C . GLY B 1 182 ? 75.94943 81.55193 28.85427 1.000 6.01802 182 GLY B C 1
ATOM 7732 O O . GLY B 1 182 ? 75.45101 81.26728 29.94732 1.000 6.26781 182 GLY B O 1
ATOM 7736 N N . GLY B 1 183 ? 75.83521 80.75013 27.79195 1.000 6.15416 183 GLY B N 1
ATOM 7737 C CA . GLY B 1 183 ? 75.25178 79.42644 27.93941 1.000 6.27980 183 GLY B CA 1
ATOM 7738 C C . GLY B 1 183 ? 76.13368 78.48828 28.75096 1.000 5.61751 183 GLY B C 1
ATOM 7739 O O . GLY B 1 183 ? 75.63030 77.67851 29.53808 1.000 6.37290 183 GLY B O 1
ATOM 7743 N N . ASN B 1 184 ? 77.45182 78.58961 28.57732 1.000 6.25355 184 ASN B N 1
ATOM 7744 C CA . ASN B 1 184 ? 78.38891 77.93095 29.48510 1.000 5.92557 184 ASN B CA 1
ATOM 7745 C C . ASN B 1 184 ? 78.12034 78.34867 30.92612 1.000 6.60689 184 ASN B C 1
ATOM 7746 O O . ASN B 1 184 ? 78.07990 77.50709 31.83113 1.000 7.13320 184 ASN B O 1
ATOM 7757 N N . MET B 1 185 ? 77.91851 79.64980 31.13917 1.000 6.20507 185 MET B N 1
ATOM 7758 C CA . MET B 1 185 ? 77.68634 80.20238 32.47336 1.000 6.08259 185 MET B CA 1
ATOM 7759 C C . MET B 1 185 ? 76.40139 79.66416 33.08812 1.000 7.04235 185 MET B C 1
ATOM 7760 O O . MET B 1 185 ? 76.33465 79.42281 34.29690 1.000 7.17542 185 MET B O 1
ATOM 7774 N N . VAL B 1 186 ? 75.36556 79.45975 32.27368 1.000 6.04067 186 VAL B N 1
ATOM 7775 C CA . VAL B 1 186 ? 74.15244 78.78351 32.74246 1.000 6.06378 186 VAL B CA 1
ATOM 7776 C C . VAL B 1 186 ? 74.50451 77.44372 33.37618 1.000 6.49373 186 VAL B C 1
ATOM 7777 O O . VAL B 1 186 ? 74.08242 77.12188 34.49664 1.000 6.91854 186 VAL B O 1
ATOM 7790 N N . ALA B 1 187 ? 75.24112 76.61635 32.63853 1.000 6.73576 187 ALA B N 1
ATOM 7791 C CA . ALA B 1 187 ? 75.59216 75.30564 33.16133 1.000 7.10462 187 ALA B CA 1
ATOM 7792 C C . ALA B 1 187 ? 76.45187 75.43356 34.41495 1.000 7.73269 187 ALA B C 1
ATOM 7793 O O . ALA B 1 187 ? 76.25837 74.68310 35.38070 1.000 7.88550 187 ALA B O 1
ATOM 7800 N N A SER B 1 188 ? 77.36750 76.40238 34.43215 0.691 6.31754 188 SER B N 1
ATOM 7801 N N B SER B 1 188 ? 77.39850 76.37604 34.41821 0.309 6.44451 188 SER B N 1
ATOM 7802 C CA A SER B 1 188 ? 78.26844 76.58667 35.56467 0.691 7.15886 188 SER B CA 1
ATOM 7803 C CA B SER B 1 188 ? 78.25964 76.56987 35.58024 0.309 7.20199 188 SER B CA 1
ATOM 7804 C C A SER B 1 188 ? 77.50252 76.99299 36.81304 0.691 7.87775 188 SER B C 1
ATOM 7805 C C B SER B 1 188 ? 77.43527 76.92151 36.80773 0.309 7.87429 188 SER B C 1
ATOM 7806 O O A SER B 1 188 ? 77.78149 76.49736 37.91382 0.691 8.78673 188 SER B O 1
ATOM 7807 O O B SER B 1 188 ? 77.60682 76.33087 37.88290 0.309 8.66879 188 SER B O 1
ATOM 7822 N N . VAL B 1 189 ? 76.52872 77.88970 36.66842 1.000 6.54993 189 VAL B N 1
ATOM 7823 C CA . VAL B 1 189 ? 75.69935 78.28629 37.80613 1.000 6.91233 189 VAL B CA 1
ATOM 7824 C C . VAL B 1 189 ? 74.81768 77.13072 38.26150 1.000 8.60276 189 VAL B C 1
ATOM 7825 O O . VAL B 1 189 ? 74.66362 76.88956 39.46793 1.000 8.18700 189 VAL B O 1
ATOM 7839 N N . ALA B 1 190 ? 74.24065 76.37564 37.31947 1.000 7.00004 190 ALA B N 1
ATOM 7840 C CA . ALA B 1 190 ? 73.40556 75.24814 37.71235 1.000 8.08635 190 ALA B CA 1
ATOM 7841 C C . ALA B 1 190 ? 74.20943 74.20844 38.47940 1.000 7.97698 190 ALA B C 1
ATOM 7842 O O . ALA B 1 190 ? 73.70756 73.61980 39.44627 1.000 8.37717 190 ALA B O 1
ATOM 7849 N N . LEU B 1 191 ? 75.44664 73.95905 38.05656 1.000 7.42507 191 LEU B N 1
ATOM 7850 C CA . LEU B 1 191 ? 76.27102 72.96366 38.74392 1.000 8.51013 191 LEU B CA 1
ATOM 7851 C C . LEU B 1 191 ? 76.70267 73.46030 40.12211 1.000 8.33360 191 LEU B C 1
ATOM 7852 O O . LEU B 1 191 ? 76.76409 72.66818 41.07518 1.000 8.79334 191 LEU B O 1
ATOM 7868 N N . GLN B 1 192 ? 76.98577 74.75554 40.26560 1.000 8.09239 192 GLN B N 1
ATOM 7869 C CA . GLN B 1 192 ? 77.25263 75.30770 41.59545 1.000 8.05151 192 GLN B CA 1
ATOM 7870 C C . GLN B 1 192 ? 76.02502 75.16192 42.48561 1.000 9.87901 192 GLN B C 1
ATOM 7871 O O . GLN B 1 192 ? 76.12390 74.73713 43.64251 1.000 9.35741 192 GLN B O 1
ATOM 7885 N N . ALA B 1 193 ? 74.84520 75.49175 41.95852 1.000 8.78795 193 ALA B N 1
ATOM 7886 C CA . ALA B 1 193 ? 73.63373 75.39689 42.76032 1.000 8.69096 193 ALA B CA 1
ATOM 7887 C C . ALA B 1 193 ? 73.38372 73.96896 43.21445 1.000 9.61428 193 ALA B C 1
ATOM 7888 O O . ALA B 1 193 ? 72.93959 73.73475 44.34500 1.000 10.49729 193 ALA B O 1
ATOM 7895 N N A LYS B 1 194 ? 73.66057 72.99088 42.35453 0.613 9.97614 194 LYS B N 1
ATOM 7896 N N B LYS B 1 194 ? 73.65105 72.99252 42.35579 0.387 9.96404 194 LYS B N 1
ATOM 7897 C CA A LYS B 1 194 ? 73.50445 71.60120 42.76418 0.613 10.91588 194 LYS B CA 1
ATOM 7898 C CA B LYS B 1 194 ? 73.50262 71.60926 42.78334 0.387 11.02094 194 LYS B CA 1
ATOM 7899 C C A LYS B 1 194 ? 74.46441 71.25216 43.89379 0.613 12.89039 194 LYS B C 1
ATOM 7900 C C B LYS B 1 194 ? 74.45745 71.29294 43.92503 0.387 12.96940 194 LYS B C 1
ATOM 7901 O O A LYS B 1 194 ? 74.07320 70.62605 44.88481 0.613 13.20621 194 LYS B O 1
ATOM 7902 O O B LYS B 1 194 ? 74.05894 70.72691 44.94920 0.387 13.26228 194 LYS B O 1
ATOM 7939 N N . GLN B 1 195 ? 75.72713 71.65781 43.76667 1.000 10.89336 195 GLN B N 1
ATOM 7940 C CA . GLN B 1 195 ? 76.71827 71.31860 44.78080 1.000 13.02892 195 GLN B CA 1
ATOM 7941 C C . GLN B 1 195 ? 76.41535 72.00553 46.10109 1.000 15.23075 195 GLN B C 1
ATOM 7942 O O . GLN B 1 195 ? 76.66381 71.42351 47.16683 1.000 19.92154 195 GLN B O 1
ATOM 7957 N N . PHE B 1 196 ? 75.87893 73.22202 46.06022 1.000 13.56939 196 PHE B N 1
ATOM 7958 C CA . PHE B 1 196 ? 75.67239 74.04959 47.24616 1.000 12.49751 196 PHE B CA 1
ATOM 7959 C C . PHE B 1 196 ? 74.24073 73.98472 47.77909 1.000 18.80210 196 PHE B C 1
ATOM 7960 O O . PHE B 1 196 ? 73.88857 74.74282 48.69090 1.000 20.75445 196 PHE B O 1
ATOM 7977 N N . ASN B 1 197 ? 73.41032 73.09623 47.24038 1.000 13.60649 197 ASN B N 1
ATOM 7978 C CA . ASN B 1 197 ? 72.03677 72.88536 47.70561 1.000 14.11220 197 ASN B CA 1
ATOM 7979 C C . ASN B 1 197 ? 71.13959 74.10691 47.53311 1.000 22.72117 197 ASN B C 1
ATOM 7980 O O . ASN B 1 197 ? 70.29178 74.40089 48.37655 1.000 24.36790 197 ASN B O 1
ATOM 7991 N N . GLY B 1 198 ? 71.28099 74.79597 46.41157 1.000 17.01613 198 GLY B N 1
ATOM 7992 C CA . GLY B 1 198 ? 70.31548 75.80868 46.03841 1.000 14.60362 198 GLY B CA 1
ATOM 7993 C C . GLY B 1 198 ? 71.02451 76.97377 45.39744 1.000 17.75784 198 GLY B C 1
ATOM 7994 O O . GLY B 1 198 ? 72.25896 77.03524 45.33773 1.000 15.86467 198 GLY B O 1
ATOM 7998 N N . PRO B 1 199 ? 70.25704 77.92277 44.88023 1.000 11.77652 199 PRO B N 1
ATOM 7999 C CA . PRO B 1 199 ? 68.80100 77.93495 44.81141 1.000 9.76679 199 PRO B CA 1
ATOM 8000 C C . PRO B 1 199 ? 68.19844 77.02392 43.74768 1.000 9.64474 199 PRO B C 1
ATOM 8001 O O . PRO B 1 199 ? 68.88666 76.59809 42.80376 1.000 11.65966 199 PRO B O 1
ATOM 8012 N N . LYS B 1 200 ? 66.91325 76.73211 43.89967 1.000 11.49051 200 LYS B N 1
ATOM 8013 C CA . LYS B 1 200 ? 66.18264 75.95081 42.91410 1.000 10.02822 200 LYS B CA 1
ATOM 8014 C C . LYS B 1 200 ? 66.04398 76.73186 41.61424 1.000 9.55115 200 LYS B C 1
ATOM 8015 O O . LYS B 1 200 ? 65.78992 77.94194 41.61354 1.000 10.16067 200 LYS B O 1
ATOM 8034 N N . ILE B 1 201 ? 66.18495 76.01535 40.49997 1.000 9.40049 201 ILE B N 1
ATOM 8035 C CA . ILE B 1 201 ? 66.14421 76.57271 39.15593 1.000 8.37481 201 ILE B CA 1
ATOM 8036 C C . ILE B 1 201 ? 65.06433 75.84619 38.37220 1.000 7.89529 201 ILE B C 1
ATOM 8037 O O . ILE B 1 201 ? 65.09562 74.61253 38.24917 1.000 8.98329 201 ILE B O 1
ATOM 8053 N N . ARG B 1 202 ? 64.12701 76.60801 37.80638 1.000 7.26198 202 ARG B N 1
ATOM 8054 C CA . ARG B 1 202 ? 63.03092 76.02507 37.04816 1.000 8.55279 202 ARG B CA 1
ATOM 8055 C C . ARG B 1 202 ? 63.46682 75.54087 35.66948 1.000 8.38754 202 ARG B C 1
ATOM 8056 O O . ARG B 1 202 ? 62.95249 74.52794 35.17971 1.000 10.41316 202 ARG B O 1
ATOM 8077 N N . TYR B 1 203 ? 64.36157 76.27489 35.00052 1.000 7.46578 203 TYR B N 1
ATOM 8078 C CA . TYR B 1 203 ? 64.64021 75.99792 33.59963 1.000 7.27702 203 TYR B CA 1
ATOM 8079 C C . TYR B 1 203 ? 65.92234 76.69281 33.18336 1.000 6.99759 203 TYR B C 1
ATOM 8080 O O . TYR B 1 203 ? 66.17692 77.83078 33.59376 1.000 7.06929 203 TYR B O 1
ATOM 8098 N N . ASN B 1 204 ? 66.69973 76.00841 32.33961 1.000 6.55578 204 ASN B N 1
ATOM 8099 C CA . ASN B 1 204 ? 67.89804 76.54372 31.72248 1.000 6.35116 204 ASN B CA 1
ATOM 8100 C C . ASN B 1 204 ? 67.64073 76.69225 30.23153 1.000 5.73818 204 ASN B C 1
ATOM 8101 O O . ASN B 1 204 ? 67.10640 75.77659 29.60430 1.000 7.49625 204 ASN B O 1
ATOM 8112 N N . VAL B 1 205 ? 68.05301 77.81754 29.65427 1.000 6.67775 205 VAL B N 1
ATOM 8113 C CA . VAL B 1 205 ? 68.10243 77.98023 28.20241 1.000 5.94361 205 VAL B CA 1
ATOM 8114 C C . VAL B 1 205 ? 69.54054 78.29065 27.82887 1.000 6.16134 205 VAL B C 1
ATOM 8115 O O . VAL B 1 205 ? 70.06288 79.37189 28.13629 1.000 6.59175 205 VAL B O 1
ATOM 8128 N N . MET B 1 206 ? 70.18370 77.34165 27.17645 1.000 5.59078 206 MET B N 1
ATOM 8129 C CA . MET B 1 206 ? 71.56290 77.46591 26.72363 1.000 5.60167 206 MET B CA 1
ATOM 8130 C C . MET B 1 206 ? 71.51521 77.74199 25.22709 1.000 5.34115 206 MET B C 1
ATOM 8131 O O . MET B 1 206 ? 71.21183 76.83876 24.43420 1.000 6.14167 206 MET B O 1
ATOM 8145 N N . LEU B 1 207 ? 71.77204 78.98532 24.84897 1.000 4.85583 207 LEU B N 1
ATOM 8146 C CA . LEU B 1 207 ? 71.71328 79.41590 23.45782 1.000 5.66891 207 LEU B CA 1
ATOM 8147 C C . LEU B 1 207 ? 73.09777 79.28190 22.85228 1.000 5.28228 207 LEU B C 1
ATOM 8148 O O . LEU B 1 207 ? 74.02274 79.99009 23.25969 1.000 6.27025 207 LEU B O 1
ATOM 8164 N N . TRP B 1 208 ? 73.23253 78.35099 21.90295 1.000 5.82086 208 TRP B N 1
ATOM 8165 C CA . TRP B 1 208 ? 74.46639 78.05442 21.17172 1.000 5.35424 208 TRP B CA 1
ATOM 8166 C C . TRP B 1 208 ? 75.66497 78.08871 22.12415 1.000 6.45271 208 TRP B C 1
ATOM 8167 O O . TRP B 1 208 ? 76.61138 78.88244 21.93763 1.000 6.30607 208 TRP B O 1
ATOM 8188 N N . PRO B 1 209 ? 75.67956 77.23112 23.14159 1.000 5.27814 209 PRO B N 1
ATOM 8189 C CA . PRO B 1 209 ? 76.65080 77.35054 24.22634 1.000 5.47897 209 PRO B CA 1
ATOM 8190 C C . PRO B 1 209 ? 78.04044 76.83335 23.87507 1.000 6.03316 209 PRO B C 1
ATOM 8191 O O . PRO B 1 209 ? 78.21576 75.94719 23.04214 1.000 7.51047 209 PRO B O 1
ATOM 8202 N N . VAL B 1 210 ? 79.01827 77.35767 24.61597 1.000 5.98367 210 VAL B N 1
ATOM 8203 C CA . VAL B 1 210 ? 80.33439 76.73802 24.76408 1.000 7.19848 210 VAL B CA 1
ATOM 8204 C C . VAL B 1 210 ? 80.22916 75.68867 25.86409 1.000 6.59605 210 VAL B C 1
ATOM 8205 O O . VAL B 1 210 ? 79.76701 75.99503 26.96692 1.000 6.82798 210 VAL B O 1
ATOM 8218 N N . THR B 1 211 ? 80.67248 74.45098 25.60194 1.000 7.12659 211 THR B N 1
ATOM 8219 C CA . THR B 1 211 ? 80.64673 73.44315 26.65300 1.000 6.61955 211 THR B CA 1
ATOM 8220 C C . THR B 1 211 ? 81.96682 72.71912 26.91589 1.000 7.82992 211 THR B C 1
ATOM 8221 O O . THR B 1 211 ? 82.02441 71.91941 27.85692 1.000 7.39387 211 THR B O 1
ATOM 8232 N N . ASP B 1 212 ? 83.02040 72.96361 26.13803 1.000 6.88670 212 ASP B N 1
ATOM 8233 C CA . ASP B 1 212 ? 84.28046 72.23218 26.33393 1.000 7.90365 212 ASP B CA 1
ATOM 8234 C C . ASP B 1 212 ? 85.44937 73.04574 25.81447 1.000 9.05994 212 ASP B C 1
ATOM 8235 O O . ASP B 1 212 ? 85.39889 73.60684 24.71555 1.000 10.41700 212 ASP B O 1
ATOM 8244 N N . ALA B 1 213 ? 86.54431 73.05581 26.58345 1.000 8.25933 213 ALA B N 1
ATOM 8245 C CA . ALA B 1 213 ? 87.80177 73.66200 26.13586 1.000 9.85909 213 ALA B CA 1
ATOM 8246 C C . ALA B 1 213 ? 88.57774 72.67128 25.26003 1.000 11.78102 213 ALA B C 1
ATOM 8247 O O . ALA B 1 213 ? 89.63965 72.15923 25.61986 1.000 12.78768 213 ALA B O 1
ATOM 8254 N N . ASN B 1 214 ? 88.01017 72.38450 24.09254 1.000 10.31248 214 ASN B N 1
ATOM 8255 C CA . ASN B 1 214 ? 88.62053 71.53330 23.07883 1.000 10.92933 214 ASN B CA 1
ATOM 8256 C C . ASN B 1 214 ? 88.17718 72.08992 21.73741 1.000 11.85485 214 ASN B C 1
ATOM 8257 O O . ASN B 1 214 ? 87.13216 72.73428 21.63673 1.000 11.27861 214 ASN B O 1
ATOM 8268 N N . PHE B 1 215 ? 88.96667 71.83094 20.68960 1.000 10.86268 215 PHE B N 1
ATOM 8269 C CA . PHE B 1 215 ? 88.82998 72.53676 19.41702 1.000 10.19894 215 PHE B CA 1
ATOM 8270 C C . PHE B 1 215 ? 88.85283 71.57897 18.23254 1.000 9.31755 215 PHE B C 1
ATOM 8271 O O . PHE B 1 215 ? 89.23851 71.97118 17.13025 1.000 12.26743 215 PHE B O 1
ATOM 8288 N N . ASP B 1 216 ? 88.40941 70.33876 18.44204 1.000 11.29155 216 ASP B N 1
ATOM 8289 C CA . ASP B 1 216 ? 88.62214 69.26638 17.47551 1.000 13.26142 216 ASP B CA 1
ATOM 8290 C C . ASP B 1 216 ? 87.36516 68.46701 17.17674 1.000 12.41108 216 ASP B C 1
ATOM 8291 O O . ASP B 1 216 ? 87.45407 67.35948 16.63582 1.000 13.10100 216 ASP B O 1
ATOM 8300 N N . THR B 1 217 ? 86.18817 68.97569 17.53686 1.000 9.13357 217 THR B N 1
ATOM 8301 C CA . THR B 1 217 ? 84.96818 68.31578 17.11318 1.000 8.77609 217 THR B CA 1
ATOM 8302 C C . THR B 1 217 ? 84.79526 68.45441 15.59587 1.000 7.95322 217 THR B C 1
ATOM 8303 O O . THR B 1 217 ? 85.40207 69.30365 14.94527 1.000 8.46319 217 THR B O 1
ATOM 8314 N N . ALA B 1 218 ? 83.91773 67.62370 15.04211 1.000 9.36165 218 ALA B N 1
ATOM 8315 C CA . ALA B 1 218 ? 83.67089 67.69056 13.60956 1.000 9.10004 218 ALA B CA 1
ATOM 8316 C C . ALA B 1 218 ? 83.19692 69.08077 13.19576 1.000 8.71633 218 ALA B C 1
ATOM 8317 O O . ALA B 1 218 ? 83.62198 69.60355 12.16032 1.000 9.98824 218 ALA B O 1
ATOM 8324 N N . SER B 1 219 ? 82.30846 69.70180 13.98062 1.000 7.75567 219 SER B N 1
ATOM 8325 C CA . SER B 1 219 ? 81.85354 71.04201 13.62394 1.000 8.55938 219 SER B CA 1
ATOM 8326 C C . SER B 1 219 ? 82.96148 72.08753 13.75403 1.000 6.79792 219 SER B C 1
ATOM 8327 O O . SER B 1 219 ? 82.99613 73.03447 12.96590 1.000 7.46688 219 SER B O 1
ATOM 8335 N N . TYR B 1 220 ? 83.87692 71.93370 14.71802 1.000 6.41384 220 TYR B N 1
ATOM 8336 C CA . TYR B 1 220 ? 85.02699 72.83118 14.77141 1.000 7.27968 220 TYR B CA 1
ATOM 8337 C C . TYR B 1 220 ? 85.81456 72.77654 13.47514 1.000 9.22828 220 TYR B C 1
ATOM 8338 O O . TYR B 1 220 ? 86.29556 73.80588 12.98610 1.000 10.49221 220 TYR B O 1
ATOM 8356 N N . ASN B 1 221 ? 85.95763 71.58153 12.91136 1.000 8.94052 221 ASN B N 1
ATOM 8357 C CA . ASN B 1 221 ? 86.71594 71.42349 11.67740 1.000 11.62884 221 ASN B CA 1
ATOM 8358 C C . ASN B 1 221 ? 85.92330 71.90876 10.47313 1.000 9.65352 221 ASN B C 1
ATOM 8359 O O . ASN B 1 221 ? 86.48344 72.56222 9.58241 1.000 12.83300 221 ASN B O 1
ATOM 8370 N N . GLN B 1 222 ? 84.62281 71.62027 10.42902 1.000 8.99753 222 GLN B N 1
ATOM 8371 C CA . GLN B 1 222 ? 83.83174 71.97763 9.25262 1.000 9.23285 222 GLN B CA 1
ATOM 8372 C C . GLN B 1 222 ? 83.64345 73.48505 9.12580 1.000 9.67875 222 GLN B C 1
ATOM 8373 O O . GLN B 1 222 ? 83.58446 74.00610 8.00411 1.000 11.27508 222 GLN B O 1
ATOM 8387 N N . PHE B 1 223 ? 83.51265 74.20177 10.24458 1.000 8.16818 223 PHE B N 1
ATOM 8388 C CA . PHE B 1 223 ? 83.19825 75.62733 10.25053 1.000 7.33540 223 PHE B CA 1
ATOM 8389 C C . PHE B 1 223 ? 84.34712 76.45575 10.80321 1.000 8.32131 223 PHE B C 1
ATOM 8390 O O . PHE B 1 223 ? 84.15301 77.58283 11.24448 1.000 8.00929 223 PHE B O 1
ATOM 8407 N N . G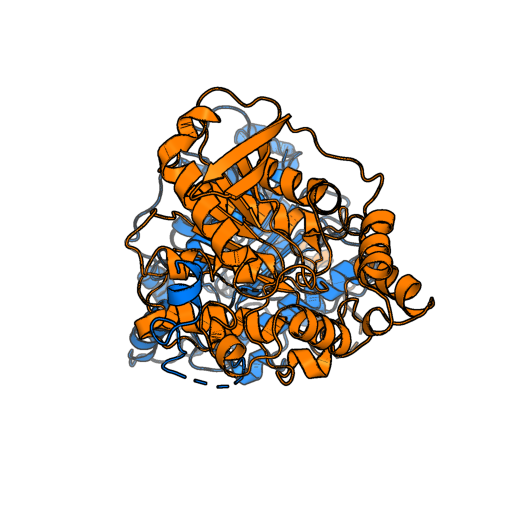LU B 1 224 ? 85.56815 75.91803 10.66557 1.000 8.15885 224 GLU B N 1
ATOM 8408 C CA . GLU B 1 224 ? 86.77115 76.48762 11.26665 1.000 8.30778 224 GLU B CA 1
ATOM 8409 C C . GLU B 1 224 ? 86.97769 77.96948 10.95670 1.000 7.33194 224 GLU B C 1
ATOM 8410 O O . GLU B 1 224 ? 87.37043 78.74110 11.83963 1.000 8.20120 224 GLU B O 1
ATOM 8422 N N . ASN B 1 225 ? 86.76191 78.37795 9.70675 1.000 7.90128 225 ASN B N 1
ATOM 8423 C CA . ASN B 1 225 ? 86.88935 79.76171 9.29448 1.000 8.17633 225 ASN B CA 1
ATOM 8424 C C . ASN B 1 225 ? 85.77365 80.11152 8.31979 1.000 8.47132 225 ASN B C 1
ATOM 8425 O O . ASN B 1 225 ? 85.27285 79.24552 7.60167 1.000 10.01906 225 ASN B O 1
ATOM 8436 N N . GLY B 1 226 ? 85.39909 81.39150 8.29754 1.000 8.44769 226 GLY B N 1
ATOM 8437 C CA . GLY B 1 226 ? 84.43958 81.89859 7.34123 1.000 8.70763 226 GLY B CA 1
ATOM 8438 C C . GLY B 1 226 ? 83.01937 82.00859 7.84608 1.000 9.16795 226 GLY B C 1
ATOM 8439 O O . GLY B 1 226 ? 82.15118 82.48070 7.08962 1.000 8.62647 226 GLY B O 1
ATOM 8443 N N . TYR B 1 227 ? 82.74811 81.58137 9.07828 1.000 7.70178 227 TYR B N 1
ATOM 8444 C CA . TYR B 1 227 ? 81.38860 81.53454 9.62123 1.000 7.16643 227 TYR B CA 1
ATOM 8445 C C . TYR B 1 227 ? 81.24846 82.42193 10.85403 1.000 7.38521 227 TYR B C 1
ATOM 8446 O O . TYR B 1 227 ? 80.55485 82.08758 11.81521 1.000 7.34970 227 TYR B O 1
ATOM 8464 N N . PHE B 1 228 ? 81.91939 83.58031 10.83267 1.000 7.76175 228 PHE B N 1
ATOM 8465 C CA . PHE B 1 228 ? 81.82641 84.63576 11.84045 1.000 8.18474 228 PHE B CA 1
ATOM 8466 C C . PHE B 1 228 ? 82.62285 84.32820 13.09954 1.000 10.33222 228 PHE B C 1
ATOM 8467 O O . PHE B 1 228 ? 83.50574 85.11063 13.47829 1.000 11.73728 228 PHE B O 1
ATOM 8484 N N . LEU B 1 229 ? 82.30606 83.22980 13.78472 1.000 7.13955 229 LEU B N 1
ATOM 8485 C CA . LEU B 1 229 ? 83.11111 82.73844 14.89491 1.000 7.21652 229 LEU B CA 1
ATOM 8486 C C . LEU B 1 229 ? 84.08561 81.69937 14.34944 1.000 7.48539 229 LEU B C 1
ATOM 8487 O O . LEU B 1 229 ? 83.67068 80.66606 13.82727 1.000 7.75163 229 LEU B O 1
ATOM 8503 N N . SER B 1 230 ? 85.38120 81.96767 14.48715 1.000 8.21439 230 SER B N 1
ATOM 8504 C CA . SER B 1 230 ? 86.40815 81.04561 14.03209 1.000 8.37863 230 SER B CA 1
ATOM 8505 C C . SER B 1 230 ? 86.95712 80.18564 15.15704 1.000 6.87664 230 SER B C 1
ATOM 8506 O O . SER B 1 230 ? 86.83776 80.50552 16.33272 1.000 7.69133 230 SER B O 1
ATOM 8514 N N . LYS B 1 231 ? 87.60566 79.07935 14.76883 1.000 7.50093 231 LYS B N 1
ATOM 8515 C CA . LYS B 1 231 ? 88.32318 78.26936 15.74387 1.000 7.58660 231 LYS B CA 1
ATOM 8516 C C . LYS B 1 231 ? 89.37751 79.09845 16.47477 1.000 8.08836 231 LYS B C 1
ATOM 8517 O O . LYS B 1 231 ? 89.52199 78.99715 17.70061 1.000 7.99180 231 LYS B O 1
ATOM 8536 N N . ASN B 1 232 ? 90.10146 79.94497 15.74716 1.000 8.11656 232 ASN B N 1
ATOM 8537 C CA . ASN B 1 232 ? 91.15885 80.72306 16.39007 1.000 8.86988 232 ASN B CA 1
ATOM 8538 C C . ASN B 1 232 ? 90.59455 81.75829 17.35692 1.000 8.81379 232 ASN B C 1
ATOM 8539 O O . ASN B 1 232 ? 91.22569 82.05887 18.37087 1.000 8.96019 232 ASN B O 1
ATOM 8550 N N . MET B 1 233 ? 89.41967 82.32030 17.07032 1.000 7.70053 233 MET B N 1
ATOM 8551 C CA . MET B 1 233 ? 88.76580 83.18111 18.05237 1.000 8.09725 233 MET B CA 1
ATOM 8552 C C . MET B 1 233 ? 88.45706 82.40463 19.32598 1.000 7.13768 233 MET B C 1
ATOM 8553 O O . MET B 1 233 ? 88.69514 82.88985 20.43480 1.000 8.12400 233 MET B O 1
ATOM 8567 N N . MET B 1 234 ? 87.89647 81.20451 19.19135 1.000 6.61561 234 MET B N 1
ATOM 8568 C CA . MET B 1 234 ? 87.60377 80.39131 20.36234 1.000 5.90244 234 MET B CA 1
ATOM 8569 C C . MET B 1 234 ? 88.84740 80.09359 21.18551 1.000 8.38179 234 MET B C 1
ATOM 8570 O O . MET B 1 234 ? 88.80393 80.11703 22.41984 1.000 8.49623 234 MET B O 1
ATOM 8584 N N . LYS B 1 235 ? 89.95828 79.79240 20.52798 1.000 8.25439 235 LYS B N 1
ATOM 8585 C CA . LYS B 1 235 ? 91.18250 79.52291 21.27944 1.000 8.38346 235 LYS B CA 1
ATOM 8586 C C . LYS B 1 235 ? 91.63361 80.76187 22.03171 1.000 9.25014 235 LYS B C 1
ATOM 8587 O O . LYS B 1 235 ? 92.07231 80.66847 23.18175 1.000 9.02215 235 LYS B O 1
ATOM 8606 N N . TRP B 1 236 ? 91.53088 81.92899 21.38995 1.000 7.83277 236 TRP B N 1
ATOM 8607 C CA . TRP B 1 236 ? 91.89239 83.19166 22.01850 1.000 6.64469 236 TRP B CA 1
ATOM 8608 C C . TRP B 1 236 ? 91.00459 83.48219 23.22007 1.000 9.33090 236 TRP B C 1
ATOM 8609 O O . TRP B 1 236 ? 91.48091 83.88364 24.28538 1.000 9.67599 236 TRP B O 1
ATOM 8630 N N . PHE B 1 237 ? 89.69957 83.29878 23.06023 1.000 8.51392 237 PHE B N 1
ATOM 8631 C CA . PHE B 1 237 ? 88.77669 83.51085 24.16297 1.000 9.36995 237 PHE B CA 1
ATOM 8632 C C . PHE B 1 237 ? 89.14300 82.62177 25.34512 1.000 9.36098 237 PHE B C 1
ATOM 8633 O O . PHE B 1 237 ? 89.27991 83.09734 26.47623 1.000 8.24804 237 PHE B O 1
ATOM 8650 N N . TRP B 1 238 ? 89.32765 81.32092 25.10003 1.000 7.92765 238 TRP B N 1
ATOM 8651 C CA . TRP B 1 238 ? 89.69189 80.42090 26.18656 1.000 8.13002 238 TRP B CA 1
ATOM 8652 C C . TRP B 1 238 ? 91.02811 80.81730 26.81503 1.000 9.61390 238 TRP B C 1
ATOM 8653 O O . TRP B 1 238 ? 91.19025 80.73908 28.03616 1.000 9.64077 238 TRP B O 1
ATOM 8674 N N . ASP B 1 239 ? 91.98926 81.25986 26.00346 1.000 9.38953 239 ASP B N 1
ATOM 8675 C CA . ASP B 1 239 ? 93.29171 81.64281 26.55520 1.000 9.73813 239 ASP B CA 1
ATOM 8676 C C . ASP B 1 239 ? 93.17579 82.86580 27.45471 1.000 11.36877 239 ASP B C 1
ATOM 8677 O O . ASP B 1 239 ? 93.90283 82.98283 28.44890 1.000 13.05723 239 ASP B O 1
ATOM 8686 N N . ASN B 1 240 ? 92.29278 83.80705 27.11205 1.000 9.89869 240 ASN B N 1
ATOM 8687 C CA . ASN B 1 240 ? 92.06906 84.95790 27.98756 1.000 9.79673 240 ASN B CA 1
ATOM 8688 C C . ASN B 1 240 ? 91.34438 84.57120 29.27295 1.000 11.39829 240 ASN B C 1
ATOM 8689 O O . ASN B 1 240 ? 91.52920 85.21944 30.30779 1.000 10.80537 240 ASN B O 1
ATOM 8700 N N . TYR B 1 241 ? 90.52671 83.52504 29.22599 1.000 9.53128 241 TYR B N 1
ATOM 8701 C CA . TYR B 1 241 ? 89.73777 83.09450 30.37171 1.000 9.82339 241 TYR B CA 1
ATOM 8702 C C . TYR B 1 241 ? 90.58468 82.31727 31.36664 1.000 9.51353 241 TYR B C 1
ATOM 8703 O O . TYR B 1 241 ? 90.60588 82.63388 32.55728 1.000 10.23373 241 TYR B O 1
ATOM 8721 N N . THR B 1 242 ? 91.23851 81.25334 30.90949 1.000 9.08922 242 THR B N 1
ATOM 8722 C CA . THR B 1 242 ? 92.18037 80.51594 31.74671 1.000 9.90787 242 THR B CA 1
ATOM 8723 C C . THR B 1 242 ? 93.00697 79.58635 30.87807 1.000 11.81163 242 THR B C 1
ATOM 8724 O O . THR B 1 242 ? 92.46856 78.85997 30.03630 1.000 11.32466 242 THR B O 1
ATOM 8735 N N . THR B 1 243 ? 94.32025 79.58207 31.07112 1.000 12.64257 243 THR B N 1
ATOM 8736 C CA . THR B 1 243 ? 95.18812 78.64946 30.36654 1.000 15.03300 243 THR B CA 1
ATOM 8737 C C . THR B 1 243 ? 95.50647 77.41369 31.19986 1.000 15.16233 243 THR B C 1
ATOM 8738 O O . THR B 1 243 ? 96.30067 76.56833 30.76430 1.000 17.71925 243 THR B O 1
ATOM 8749 N N . SER B 1 244 ? 94.88506 77.26816 32.36779 1.000 13.25037 244 SER B N 1
ATOM 8750 C CA . SER B 1 244 ? 95.16074 76.14199 33.24197 1.000 12.92949 244 SER B CA 1
ATOM 8751 C C . SER B 1 244 ? 94.48612 74.87573 32.73837 1.000 14.98195 244 SER B C 1
ATOM 8752 O O . SER B 1 244 ? 93.26194 74.84466 32.55219 1.000 12.92116 244 SER B O 1
ATOM 8760 N N . ALA B 1 245 ? 95.27242 73.81253 32.55687 1.000 13.96524 245 ALA B N 1
ATOM 8761 C CA . ALA B 1 245 ? 94.69599 72.52683 32.18714 1.000 14.59701 245 ALA B CA 1
ATOM 8762 C C . ALA B 1 245 ? 93.71531 72.03650 33.24348 1.000 13.47482 245 ALA B C 1
ATOM 8763 O O . ALA B 1 245 ? 92.68883 71.43004 32.91874 1.000 13.41878 245 ALA B O 1
ATOM 8770 N N . ALA B 1 246 ? 93.99773 72.29273 34.51719 1.000 12.74162 246 ALA B N 1
ATOM 8771 C CA . ALA B 1 246 ? 93.09102 71.84453 35.55932 1.000 11.29433 246 ALA B CA 1
ATOM 8772 C C . ALA B 1 246 ? 91.76707 72.58617 35.48111 1.000 11.90100 246 ALA B C 1
ATOM 8773 O O . ALA B 1 246 ? 90.70107 71.97401 35.60091 1.000 12.04748 246 ALA B O 1
ATOM 8780 N N . ASP B 1 247 ? 91.82174 73.90666 35.28954 1.000 12.05025 247 ASP B N 1
ATOM 8781 C CA . ASP B 1 247 ? 90.59315 74.67553 35.10489 1.000 12.26216 247 ASP B CA 1
ATOM 8782 C C . ASP B 1 247 ? 89.81754 74.14926 33.90211 1.000 10.87709 247 ASP B C 1
ATOM 8783 O O . ASP B 1 247 ? 88.58706 74.01383 33.95088 1.000 9.20444 247 ASP B O 1
ATOM 8792 N N . ARG B 1 248 ? 90.51364 73.87363 32.80219 1.000 10.05691 248 ARG B N 1
ATOM 8793 C CA . ARG B 1 248 ? 89.81173 73.39927 31.61040 1.000 9.08905 248 ARG B CA 1
ATOM 8794 C C . ARG B 1 248 ? 89.19869 72.02291 31.82146 1.000 10.62576 248 ARG B C 1
ATOM 8795 O O . ARG B 1 248 ? 88.25663 71.66730 31.11499 1.000 10.98878 248 ARG B O 1
ATOM 8816 N N . ASN B 1 249 ? 89.68490 71.25114 32.79070 1.000 9.33230 249 ASN B N 1
ATOM 8817 C CA . ASN B 1 249 ? 89.13311 69.95432 33.14180 1.000 10.45303 249 ASN B CA 1
ATOM 8818 C C . ASN B 1 249 ? 88.10728 70.04093 34.26411 1.000 8.46494 249 ASN B C 1
ATOM 8819 O O . ASN B 1 249 ? 87.60366 69.00914 34.70818 1.000 10.86141 249 ASN B O 1
ATOM 8830 N N . ASN B 1 250 ? 87.78394 71.25238 34.70924 1.000 9.46005 250 ASN B N 1
ATOM 8831 C CA . ASN B 1 250 ? 86.81175 71.51516 35.77205 1.000 9.65980 250 ASN B CA 1
ATOM 8832 C C . ASN B 1 250 ? 85.43800 71.62175 35.11844 1.000 8.52105 250 ASN B C 1
ATOM 8833 O O . ASN B 1 250 ? 85.29341 72.31030 34.10278 1.000 9.57030 250 ASN B O 1
ATOM 8844 N N . ILE B 1 251 ? 84.44371 70.93033 35.67754 1.000 8.40910 251 ILE B N 1
ATOM 8845 C CA . ILE B 1 251 ? 83.10937 70.91313 35.06978 1.000 8.36459 251 ILE B CA 1
ATOM 8846 C C . ILE B 1 251 ? 82.45443 72.29040 35.04887 1.000 9.69547 251 ILE B C 1
ATOM 8847 O O . ILE B 1 251 ? 81.49675 72.50373 34.28438 1.000 9.22790 251 ILE B O 1
ATOM 8863 N N . LEU B 1 252 ? 82.90288 73.22171 35.87912 1.000 8.40378 252 LEU B N 1
ATOM 8864 C CA . LEU B 1 252 ? 82.37901 74.57795 35.87784 1.000 8.28381 252 LEU B CA 1
ATOM 8865 C C . LEU B 1 252 ? 82.92095 75.40950 34.72438 1.000 9.50504 252 LEU B C 1
ATOM 8866 O O . LEU B 1 252 ? 82.45655 76.53954 34.51852 1.000 8.96185 252 LEU B O 1
ATOM 8882 N N . ALA B 1 253 ? 83.90308 74.88448 33.99545 1.000 8.44857 253 ALA B N 1
ATOM 8883 C CA . ALA B 1 253 ? 84.43666 75.47295 32.77480 1.000 8.18954 253 ALA B CA 1
ATOM 8884 C C . ALA B 1 253 ? 84.10688 74.64184 31.54535 1.000 7.95222 253 ALA B C 1
ATOM 8885 O O . ALA B 1 253 ? 83.65315 75.19269 30.52612 1.000 9.01001 253 ALA B O 1
ATOM 8892 N N . SER B 1 254 ? 84.30055 73.32551 31.61567 1.000 8.62320 254 SER B N 1
ATOM 8893 C CA . SER B 1 254 ? 84.00975 72.40402 30.51767 1.000 7.82338 254 SER B CA 1
ATOM 8894 C C . SER B 1 254 ? 82.95299 71.41534 30.98077 1.000 7.93145 254 SER B C 1
ATOM 8895 O O . SER B 1 254 ? 83.26017 70.24637 31.25198 1.000 8.63690 254 SER B O 1
ATOM 8903 N N . PRO B 1 255 ? 81.68247 71.83729 31.04765 1.000 7.97593 255 PRO B N 1
ATOM 8904 C CA . PRO B 1 255 ? 80.63757 70.93841 31.55756 1.000 8.31478 255 PRO B CA 1
ATOM 8905 C C . PRO B 1 255 ? 80.43942 69.69497 30.72111 1.000 7.34749 255 PRO B C 1
ATOM 8906 O O . PRO B 1 255 ? 79.91400 68.70222 31.23538 1.000 8.78357 255 PRO B O 1
ATOM 8917 N N . LEU B 1 256 ? 80.86322 69.70218 29.45313 1.000 7.64775 256 LEU B N 1
ATOM 8918 C CA . LEU B 1 256 ? 80.80680 68.47124 28.66598 1.000 8.78624 256 LEU B CA 1
ATOM 8919 C C . LEU B 1 256 ? 81.61733 67.34568 29.29945 1.000 9.86220 256 LEU B C 1
ATOM 8920 O O . LEU B 1 256 ? 81.33565 66.16554 29.05089 1.000 11.10469 256 LEU B O 1
ATOM 8936 N N . ARG B 1 257 ? 82.60600 67.67896 30.11927 1.000 9.08026 257 ARG B N 1
ATOM 8937 C CA . ARG B 1 257 ? 83.45564 66.66196 30.73943 1.000 10.07569 257 ARG B CA 1
ATOM 8938 C C . ARG B 1 257 ? 82.85157 66.06620 31.99749 1.000 10.73881 257 ARG B C 1
ATOM 8939 O O . ARG B 1 257 ? 83.44950 65.15642 32.59116 1.000 12.88302 257 ARG B O 1
ATOM 8960 N N . ALA B 1 258 ? 81.68468 66.52669 32.41865 1.000 9.11238 258 ALA B N 1
ATOM 8961 C CA . ALA B 1 258 ? 81.04203 65.97231 33.60177 1.000 9.35402 258 ALA B CA 1
ATOM 8962 C C . ALA B 1 258 ? 80.54398 64.55908 33.33017 1.000 12.06499 258 ALA B C 1
ATOM 8963 O O . ALA B 1 258 ? 80.10268 64.23144 32.22061 1.000 12.61285 258 ALA B O 1
ATOM 8970 N N . SER B 1 259 ? 80.61800 63.71368 34.34961 1.000 10.06732 259 SER B N 1
ATOM 8971 C CA . SER B 1 259 ? 80.08006 62.37321 34.26452 1.000 9.81548 259 SER B CA 1
ATOM 8972 C C . SER B 1 259 ? 78.56507 62.40113 34.39685 1.000 9.84552 259 SER B C 1
ATOM 8973 O O . SER B 1 259 ? 77.95794 63.40809 34.77986 1.000 10.63784 259 SER B O 1
ATOM 8981 N N . THR B 1 260 ? 77.94059 61.26599 34.07881 1.000 10.62117 260 THR B N 1
ATOM 8982 C CA . THR B 1 260 ? 76.50965 61.13421 34.29944 1.000 11.40167 260 THR B CA 1
ATOM 8983 C C . THR B 1 260 ? 76.14439 61.45607 35.74275 1.000 10.75838 260 THR B C 1
ATOM 8984 O O . THR B 1 260 ? 75.16457 62.16147 36.00275 1.000 11.49923 260 THR B O 1
ATOM 8995 N N . ALA B 1 261 ? 76.91735 60.94974 36.70643 1.000 12.16126 261 ALA B N 1
ATOM 8996 C CA . ALA B 1 261 ? 76.58671 61.20732 38.10114 1.000 11.90790 261 ALA B CA 1
ATOM 8997 C C . ALA B 1 261 ? 76.71362 62.68298 38.45130 1.000 10.66182 261 ALA B C 1
ATOM 8998 O O . ALA B 1 261 ? 75.93811 63.19675 39.26297 1.000 13.26368 261 ALA B O 1
ATOM 9005 N N . GLN B 1 262 ? 77.67121 63.37893 37.83227 1.000 11.36237 262 GLN B N 1
ATOM 9006 C CA . GLN B 1 262 ? 77.82029 64.80857 38.06942 1.000 10.34890 262 GLN B CA 1
ATOM 9007 C C . GLN B 1 262 ? 76.69721 65.62168 37.44275 1.000 11.31741 262 GLN B C 1
ATOM 9008 O O . GLN B 1 262 ? 76.43244 66.73291 37.90866 1.000 12.58502 262 GLN B O 1
ATOM 9022 N N . LEU B 1 263 ? 76.04276 65.10364 36.41241 1.000 10.34522 263 LEU B N 1
ATOM 9023 C CA . LEU B 1 263 ? 74.93629 65.81289 35.77104 1.000 9.90827 263 LEU B CA 1
ATOM 9024 C C . LEU B 1 263 ? 73.56910 65.44670 36.32083 1.000 9.78021 263 LEU B C 1
ATOM 9025 O O . LEU B 1 263 ? 72.59878 66.17553 36.07562 1.000 10.55078 263 LEU B O 1
ATOM 9041 N N . LYS B 1 264 ? 73.44354 64.34697 37.07306 1.000 10.23900 264 LYS B N 1
ATOM 9042 C CA . LYS B 1 264 ? 72.14782 63.97593 37.62299 1.000 10.85463 264 LYS B CA 1
ATOM 9043 C C . LYS B 1 264 ? 71.59742 65.12047 38.46835 1.000 9.10098 264 LYS B C 1
ATOM 9044 O O . LYS B 1 264 ? 72.31592 65.71995 39.27162 1.000 12.85369 264 LYS B O 1
ATOM 9063 N N . GLY B 1 265 ? 70.32387 65.44889 38.26293 1.000 10.08015 265 GLY B N 1
ATOM 9064 C CA . GLY B 1 265 ? 69.69393 66.52398 38.99002 1.000 10.23613 265 GLY B CA 1
ATOM 9065 C C . GLY B 1 265 ? 69.84027 67.90899 38.39012 1.000 9.98959 265 GLY B C 1
ATOM 9066 O O . GLY B 1 265 ? 69.30607 68.86596 38.95282 1.000 11.46265 265 GLY B O 1
ATOM 9070 N N . PHE B 1 266 ? 70.53828 68.04378 37.26480 1.000 9.10695 266 PHE B N 1
ATOM 9071 C CA . PHE B 1 266 ? 70.62064 69.32107 36.56276 1.000 8.16562 266 PHE B CA 1
ATOM 9072 C C . PHE B 1 266 ? 69.20374 69.79495 36.23544 1.000 7.98237 266 PHE B C 1
ATOM 9073 O O . PHE B 1 266 ? 68.30674 68.98977 35.97811 1.000 8.51190 266 PHE B O 1
ATOM 9090 N N . PRO B 1 267 ? 68.97553 71.10362 36.20913 1.000 7.93299 267 PRO B N 1
ATOM 9091 C CA . PRO B 1 267 ? 67.63761 71.60505 35.88638 1.000 7.02728 267 PRO B CA 1
ATOM 9092 C C . PRO B 1 267 ? 67.18526 71.21764 34.48477 1.000 6.66058 267 PRO B C 1
ATOM 9093 O O . PRO B 1 267 ? 67.98801 70.95210 33.58294 1.000 7.54666 267 PRO B O 1
ATOM 9104 N N . GLU B 1 268 ? 65.86238 71.19882 34.30783 1.000 7.03741 268 GLU B N 1
ATOM 9105 C CA . GLU B 1 268 ? 65.28894 71.02806 32.97282 1.000 6.18705 268 GLU B CA 1
ATOM 9106 C C . GLU B 1 268 ? 65.86305 72.07707 32.03735 1.000 6.98739 268 GLU B C 1
ATOM 9107 O O . GLU B 1 268 ? 66.04530 73.23088 32.42099 1.000 6.83709 268 GLU B O 1
ATOM 9119 N N . THR B 1 269 ? 66.17600 71.67496 30.80208 1.000 6.45287 269 THR B N 1
ATOM 9120 C CA . THR B 1 269 ? 67.02883 72.47645 29.93779 1.000 5.96106 269 THR B CA 1
ATOM 9121 C C . THR B 1 269 ? 66.53590 72.46161 28.50244 1.000 4.69667 269 THR B C 1
ATOM 9122 O O . THR B 1 269 ? 66.10050 71.42442 27.98583 1.000 6.20639 269 THR B O 1
ATOM 9133 N N . LEU B 1 270 ? 66.67425 73.61654 27.85869 1.000 6.45892 270 LEU B N 1
ATOM 9134 C CA . LEU B 1 270 ? 66.58638 73.76424 26.41519 1.000 4.97504 270 LEU B CA 1
ATOM 9135 C C . LEU B 1 270 ? 67.95312 74.20316 25.91212 1.000 5.54253 270 LEU B C 1
ATOM 9136 O O . LEU B 1 270 ? 68.51488 75.18145 26.41906 1.000 5.91200 270 LEU B O 1
ATOM 9152 N N . ILE B 1 271 ? 68.46588 73.52134 24.88443 1.000 4.92209 271 ILE B N 1
ATOM 9153 C CA . ILE B 1 271 ? 69.68454 73.91732 24.18256 1.000 5.22360 271 ILE B CA 1
ATOM 9154 C C . ILE B 1 271 ? 69.30431 74.23295 22.75169 1.000 5.46662 271 ILE B C 1
ATOM 9155 O O . ILE B 1 271 ? 68.68100 73.40097 22.08033 1.000 6.21095 271 ILE B O 1
ATOM 9171 N N . GLN B 1 272 ? 69.64892 75.43258 22.28541 1.000 5.63715 272 GLN B N 1
ATOM 9172 C CA . GLN B 1 272 ? 69.58242 75.73126 20.85960 1.000 5.34686 272 GLN B CA 1
ATOM 9173 C C . GLN B 1 272 ? 70.98576 75.68164 20.29014 1.000 5.39295 272 GLN B C 1
ATOM 9174 O O . GLN B 1 272 ? 71.92607 76.20208 20.89780 1.000 5.84811 272 GLN B O 1
ATOM 9188 N N . THR B 1 273 ? 71.13385 75.05894 19.12775 1.000 5.15997 273 THR B N 1
ATOM 9189 C CA . THR B 1 273 ? 72.39692 75.12039 18.41682 1.000 5.49995 273 THR B CA 1
ATOM 9190 C C . THR B 1 273 ? 72.19353 75.67431 17.01306 1.000 5.39861 273 THR B C 1
ATOM 9191 O O . THR B 1 273 ? 71.07930 75.65686 16.45805 1.000 6.01407 273 THR B O 1
ATOM 9202 N N . ALA B 1 274 ? 73.26965 76.22965 16.46981 1.000 5.45730 274 ALA B N 1
ATOM 9203 C CA . ALA B 1 274 ? 73.31639 76.71219 15.09337 1.000 4.58591 274 ALA B CA 1
ATOM 9204 C C . ALA B 1 274 ? 73.95269 75.66260 14.19959 1.000 6.87054 274 ALA B C 1
ATOM 9205 O O . ALA B 1 274 ? 74.99770 75.10740 14.53176 1.000 6.75163 274 ALA B O 1
ATOM 9212 N N . GLU B 1 275 ? 73.34592 75.42734 13.03027 1.000 4.93245 275 GLU B N 1
ATOM 9213 C CA . GLU B 1 275 ? 73.85253 74.38405 12.14644 1.000 6.10621 275 GLU B CA 1
ATOM 9214 C C . GLU B 1 275 ? 75.29870 74.64162 11.72922 1.000 5.83402 275 GLU B C 1
ATOM 9215 O O . GLU B 1 275 ? 76.08188 73.69206 11.61516 1.000 6.57697 275 GLU B O 1
ATOM 9227 N N . LEU B 1 276 ? 75.67754 75.88980 11.47980 1.000 5.51418 276 LEU B N 1
ATOM 9228 C CA . LEU B 1 276 ? 77.01152 76.21760 10.93659 1.000 5.61968 276 LEU B CA 1
ATOM 9229 C C . LEU B 1 276 ? 77.81152 76.98770 11.98053 1.000 7.44885 276 LEU B C 1
ATOM 9230 O O . LEU B 1 276 ? 78.12802 78.15215 11.81041 1.000 10.95161 276 LEU B O 1
ATOM 9246 N N . ASP B 1 277 ? 78.12002 76.30724 13.08277 1.000 7.59280 277 ASP B N 1
ATOM 9247 C CA . ASP B 1 277 ? 78.77108 76.86940 14.27025 1.000 6.54254 277 ASP B CA 1
ATOM 9248 C C . ASP B 1 277 ? 79.80314 75.85388 14.73162 1.000 6.51740 277 ASP B C 1
ATOM 9249 O O . ASP B 1 277 ? 79.48940 74.66949 14.89288 1.000 6.88539 277 ASP B O 1
ATOM 9258 N N . VAL B 1 278 ? 81.03977 76.31192 14.94009 1.000 7.01753 278 VAL B N 1
ATOM 9259 C CA . VAL B 1 278 ? 82.05822 75.40766 15.47501 1.000 5.59319 278 VAL B CA 1
ATOM 9260 C C . VAL B 1 278 ? 81.58966 74.74229 16.76154 1.000 6.47371 278 VAL B C 1
ATOM 9261 O O . VAL B 1 278 ? 81.97823 73.60201 17.05403 1.000 6.59245 278 VAL B O 1
ATOM 9274 N N . LEU B 1 279 ? 80.77675 75.45077 17.56261 1.000 6.13205 279 LEU B N 1
ATOM 9275 C CA . LEU B 1 279 ? 80.31510 74.96013 18.85463 1.000 5.54079 279 LEU B CA 1
ATOM 9276 C C . LEU B 1 279 ? 79.12447 74.02340 18.75671 1.000 6.06690 279 LEU B C 1
ATOM 9277 O O . LEU B 1 279 ? 78.66486 73.51194 19.77968 1.000 6.24647 279 LEU B O 1
ATOM 9293 N N . ARG B 1 280 ? 78.57036 73.81811 17.56402 1.000 5.72065 280 ARG B N 1
ATOM 9294 C CA . ARG B 1 280 ? 77.34503 73.03905 17.45709 1.000 6.82812 280 ARG B CA 1
ATOM 9295 C C . ARG B 1 280 ? 77.47508 71.66494 18.10780 1.000 5.76397 280 ARG B C 1
ATOM 9296 O O . ARG B 1 280 ? 76.61255 71.25018 18.89798 1.000 6.83598 280 ARG B O 1
ATOM 9317 N N . ASP B 1 281 ? 78.52734 70.92345 17.75638 1.000 6.05079 281 ASP B N 1
ATOM 9318 C CA . ASP B 1 281 ? 78.59627 69.52606 18.17040 1.000 6.35514 281 ASP B CA 1
ATOM 9319 C C . ASP B 1 281 ? 78.73364 69.39791 19.68533 1.000 8.22451 281 ASP B C 1
ATOM 9320 O O . ASP B 1 281 ? 78.11591 68.52536 20.28896 1.000 6.94653 281 ASP B O 1
ATOM 9329 N N . GLU B 1 282 ? 79.52259 70.26230 20.32358 1.000 6.88446 282 GLU B N 1
ATOM 9330 C CA . GLU B 1 282 ? 79.65733 70.16099 21.77394 1.000 5.48251 282 GLU B CA 1
ATOM 9331 C C . GLU B 1 282 ? 78.38038 70.55440 22.49628 1.000 6.60743 282 GLU B C 1
ATOM 9332 O O . GLU B 1 282 ? 78.10965 70.05878 23.60438 1.000 6.55905 282 GLU B O 1
ATOM 9344 N N . GLY B 1 283 ? 77.58591 71.45173 21.91346 1.000 6.12039 283 GLY B N 1
ATOM 9345 C CA . GLY B 1 283 ? 76.30656 71.77502 22.51908 1.000 7.67829 283 GLY B CA 1
ATOM 9346 C C . GLY B 1 283 ? 75.33152 70.61709 22.41959 1.000 6.52406 283 GLY B C 1
ATOM 9347 O O . GLY B 1 283 ? 74.66125 70.26098 23.39115 1.000 6.85778 283 GLY B O 1
ATOM 9351 N N . GLU B 1 284 ? 75.24492 70.00220 21.23489 1.000 6.49753 284 GLU B N 1
ATOM 9352 C CA . GLU B 1 284 ? 74.37176 68.84584 21.04846 1.000 6.52758 284 GLU B CA 1
ATOM 9353 C C . GLU B 1 284 ? 74.84020 67.66029 21.89055 1.000 5.82163 284 GLU B C 1
ATOM 9354 O O . GLU B 1 284 ? 74.02196 66.96380 22.51248 1.000 6.29165 284 GLU B O 1
ATOM 9366 N N . ALA B 1 285 ? 76.15423 67.44470 21.95402 1.000 6.50122 285 ALA B N 1
ATOM 9367 C CA . ALA B 1 285 ? 76.66751 66.35075 22.76827 1.000 8.06691 285 ALA B CA 1
ATOM 9368 C C . ALA B 1 285 ? 76.33669 66.56317 24.24247 1.000 7.07034 285 ALA B C 1
ATOM 9369 O O . ALA B 1 285 ? 76.03273 65.60753 24.96253 1.000 8.21489 285 ALA B O 1
ATOM 9376 N N . PHE B 1 286 ? 76.40901 67.80456 24.72235 1.000 6.10293 286 PHE B N 1
ATOM 9377 C CA . PHE B 1 286 ? 76.06854 68.05615 26.11240 1.000 6.28565 286 PHE B CA 1
ATOM 9378 C C . PHE B 1 286 ? 74.61357 67.70357 26.37623 1.000 6.95959 286 PHE B C 1
ATOM 9379 O O . PHE B 1 286 ? 74.28424 67.12864 27.40819 1.000 7.17234 286 PHE B O 1
ATOM 9396 N N . GLY B 1 287 ? 73.72348 68.01868 25.42945 1.000 6.57171 287 GLY B N 1
ATOM 9397 C CA . GLY B 1 287 ? 72.33390 67.65101 25.59354 1.000 6.15791 287 GLY B CA 1
ATOM 9398 C C . GLY B 1 287 ? 72.12872 66.15039 25.71517 1.000 7.22640 287 GLY B C 1
ATOM 9399 O O . GLY B 1 287 ? 71.31034 65.68974 26.51628 1.000 7.23167 287 GLY B O 1
ATOM 9403 N N . ARG B 1 288 ? 72.86186 65.37184 24.91828 1.000 6.34590 288 ARG B N 1
ATOM 9404 C CA . ARG B 1 288 ? 72.76629 63.91981 25.02305 1.000 7.00705 288 ARG B CA 1
ATOM 9405 C C . ARG B 1 288 ? 73.22982 63.42840 26.38749 1.000 8.37257 288 ARG B C 1
ATOM 9406 O O . ARG B 1 288 ? 72.61014 62.53410 26.96749 1.000 8.33850 288 ARG B O 1
ATOM 9427 N N . LYS B 1 289 ? 74.30459 64.01747 26.91539 1.000 7.32717 289 LYS B N 1
ATOM 9428 C CA . LYS B 1 289 ? 74.78117 63.65045 28.25094 1.000 8.52267 289 LYS B CA 1
ATOM 9429 C C . LYS B 1 289 ? 73.75334 63.97527 29.31667 1.000 7.93451 289 LYS B C 1
ATOM 9430 O O . LYS B 1 289 ? 73.53825 63.18900 30.24298 1.000 8.77876 289 LYS B O 1
ATOM 9449 N N . LEU B 1 290 ? 73.10888 65.13314 29.22141 1.000 7.33965 290 LEU B N 1
ATOM 9450 C CA . LEU B 1 290 ? 72.05175 65.46858 30.16652 1.000 7.52788 290 LEU B CA 1
ATOM 9451 C C . LEU B 1 290 ? 70.93220 64.43086 30.13620 1.000 7.43851 290 LEU B C 1
ATOM 9452 O O . LEU B 1 290 ? 70.46473 63.95804 31.18310 1.000 7.97898 290 LEU B O 1
ATOM 9468 N N . ASP B 1 291 ? 70.47955 64.05542 28.93438 1.000 6.69508 291 ASP B N 1
ATOM 9469 C CA . ASP B 1 291 ? 69.39204 63.08894 28.85106 1.000 7.00889 291 ASP B CA 1
ATOM 9470 C C . ASP B 1 291 ? 69.79275 61.74501 29.44912 1.000 8.63890 291 ASP B C 1
ATOM 9471 O O . ASP B 1 291 ? 68.97250 61.08004 30.10020 1.000 9.90459 291 ASP B O 1
ATOM 9480 N N . ALA B 1 292 ? 71.04555 61.32806 29.23161 1.000 8.78453 292 ALA B N 1
ATOM 9481 C CA . ALA B 1 292 ? 71.52467 60.07131 29.80908 1.000 9.65119 292 ALA B CA 1
ATOM 9482 C C . ALA B 1 292 ? 71.55140 60.12079 31.32700 1.000 11.24842 292 ALA B C 1
ATOM 9483 O O . ALA B 1 292 ? 71.47696 59.06699 31.97146 1.000 12.75974 292 ALA B O 1
ATOM 9490 N N . ALA B 1 293 ? 71.64539 61.30880 31.90223 1.000 9.19747 293 ALA B N 1
ATOM 9491 C CA . ALA B 1 293 ? 71.60837 61.50171 33.33949 1.000 9.24217 293 ALA B CA 1
ATOM 9492 C C . ALA B 1 293 ? 70.20294 61.72264 33.87520 1.000 9.26892 293 ALA B C 1
ATOM 9493 O O . ALA B 1 293 ? 70.05010 62.11333 35.03871 1.000 11.31944 293 ALA B O 1
ATOM 9500 N N . GLY B 1 294 ? 69.17350 61.48277 33.07540 1.000 8.86816 294 GLY B N 1
ATOM 9501 C CA . GLY B 1 294 ? 67.81628 61.62339 33.53584 1.000 10.04573 294 GLY B CA 1
ATOM 9502 C C . GLY B 1 294 ? 67.27893 63.03766 33.55344 1.000 8.83409 294 GLY B C 1
ATOM 9503 O O . GLY B 1 294 ? 66.17809 63.25505 34.07703 1.000 9.87522 294 GLY B O 1
ATOM 9507 N N . VAL B 1 295 ? 68.01062 63.99234 32.98342 1.000 9.10609 295 VAL B N 1
ATOM 9508 C CA . VAL B 1 295 ? 67.60160 65.39879 32.97938 1.000 7.50039 295 VAL B CA 1
ATOM 9509 C C . VAL B 1 295 ? 66.59800 65.60689 31.85056 1.000 7.85206 295 VAL B C 1
ATOM 9510 O O . VAL B 1 295 ? 66.88804 65.21978 30.70542 1.000 9.01053 295 VAL B O 1
ATOM 9523 N N . PRO B 1 296 ? 65.43948 66.21339 32.10135 1.000 6.79301 296 PRO B N 1
ATOM 9524 C CA . PRO B 1 296 ? 64.55854 66.60131 30.97695 1.000 7.06971 296 PRO B CA 1
ATOM 9525 C C . PRO B 1 296 ? 65.23684 67.66589 30.12444 1.000 6.96552 296 PRO B C 1
ATOM 9526 O O . PRO B 1 296 ? 65.56447 68.75381 30.61548 1.000 7.59083 296 PRO B O 1
ATOM 9537 N N . VAL B 1 297 ? 65.47631 67.34931 28.85311 1.000 6.74496 297 VAL B N 1
ATOM 9538 C CA . VAL B 1 297 ? 66.26141 68.23311 27.99529 1.000 6.68642 297 VAL B CA 1
ATOM 9539 C C . VAL B 1 297 ? 65.73550 68.15149 26.57753 1.000 7.22011 297 VAL B C 1
ATOM 9540 O O . VAL B 1 297 ? 65.41195 67.06886 26.07124 1.000 8.69164 297 VAL B O 1
ATOM 9553 N N . THR B 1 298 ? 65.65613 69.32066 25.94511 1.000 5.77954 298 THR B N 1
ATOM 9554 C CA . THR B 1 298 ? 65.30714 69.47764 24.53962 1.000 6.08544 298 THR B CA 1
ATOM 9555 C C . THR B 1 298 ? 66.49753 70.11169 23.82853 1.000 5.58525 298 THR B C 1
ATOM 9556 O O . THR B 1 298 ? 67.06400 71.10301 24.32054 1.000 6.23464 298 THR B O 1
ATOM 9567 N N . VAL B 1 299 ? 66.89376 69.53958 22.69291 1.000 4.94846 299 VAL B N 1
ATOM 9568 C CA . VAL B 1 299 ? 67.97372 70.07097 21.86445 1.000 5.11317 299 VAL B CA 1
ATOM 9569 C C . VAL B 1 299 ? 67.40678 70.38156 20.48388 1.000 5.06683 299 VAL B C 1
ATOM 9570 O O . VAL B 1 299 ? 66.91894 69.47725 19.78978 1.000 6.44989 299 VAL B O 1
ATOM 9583 N N B THR B 1 300 ? 67.44088 71.66004 20.09969 0.507 5.29424 300 THR B N 1
ATOM 9584 N N C THR B 1 300 ? 67.49214 71.64899 20.08148 0.493 5.29468 300 THR B N 1
ATOM 9585 C CA B THR B 1 300 ? 66.93661 72.11854 18.80961 0.507 5.15507 300 THR B CA 1
ATOM 9586 C CA C THR B 1 300 ? 66.94391 72.12651 18.81937 0.493 5.15817 300 THR B CA 1
ATOM 9587 C C B THR B 1 300 ? 68.08359 72.72962 18.01681 0.507 5.69363 300 THR B C 1
ATOM 9588 C C C THR B 1 300 ? 68.05328 72.76603 17.99701 0.493 5.68549 300 THR B C 1
ATOM 9589 O O B THR B 1 300 ? 68.70474 73.69641 18.46748 0.507 6.47033 300 THR B O 1
ATOM 9590 O O C THR B 1 300 ? 68.62029 73.78215 18.40653 0.493 6.40548 300 THR B O 1
ATOM 9611 N N . ARG B 1 301 ? 68.34572 72.18585 16.83741 1.000 5.32370 301 ARG B N 1
ATOM 9612 C CA . ARG B 1 301 ? 69.28852 72.75877 15.89274 1.000 5.64941 301 ARG B CA 1
ATOM 9613 C C . ARG B 1 301 ? 68.51757 73.61695 14.89650 1.000 5.12483 301 ARG B C 1
ATOM 9614 O O . ARG B 1 301 ? 67.57498 73.13199 14.25893 1.000 5.90135 301 ARG B O 1
ATOM 9636 N N . TYR B 1 302 ? 68.93871 74.86540 14.73810 1.000 5.32552 302 TYR B N 1
ATOM 9637 C CA . TYR B 1 302 ? 68.33937 75.79041 13.77306 1.000 5.11474 302 TYR B CA 1
ATOM 9638 C C . TYR B 1 302 ? 69.21600 75.80775 12.52149 1.000 6.06651 302 TYR B C 1
ATOM 9639 O O . TYR B 1 302 ? 70.38488 76.22292 12.56099 1.000 5.92644 302 TYR B O 1
ATOM 9657 N N . ASN B 1 303 ? 68.65684 75.32180 11.42316 1.000 5.45263 303 ASN B N 1
ATOM 9658 C CA . ASN B 1 303 ? 69.43490 75.17982 10.20609 1.000 5.41145 303 ASN B CA 1
ATOM 9659 C C . ASN B 1 303 ? 69.71198 76.53044 9.55155 1.000 6.69394 303 ASN B C 1
ATOM 9660 O O . ASN B 1 303 ? 68.95868 77.49802 9.68415 1.000 6.53312 303 ASN B O 1
ATOM 9671 N N . GLY B 1 304 ? 70.83303 76.58734 8.84823 1.000 4.92335 304 GLY B N 1
ATOM 9672 C CA . GLY B 1 304 ? 71.21051 77.75372 8.08899 1.000 4.83273 304 GLY B CA 1
ATOM 9673 C C . GLY B 1 304 ? 71.81137 78.87289 8.89217 1.000 5.87328 304 GLY B C 1
ATOM 9674 O O . GLY B 1 304 ? 72.15442 79.92023 8.31569 1.000 6.11418 304 GLY B O 1
ATOM 9678 N N . MET B 1 305 ? 71.94476 78.69802 10.20244 1.000 5.50098 305 MET B N 1
ATOM 9679 C CA . MET B 1 305 ? 72.37490 79.73251 11.12126 1.000 4.46897 305 MET B CA 1
ATOM 9680 C C . MET B 1 305 ? 73.85335 79.61214 11.44653 1.000 5.60011 305 MET B C 1
ATOM 9681 O O . MET B 1 305 ? 74.42743 78.51382 11.47570 1.000 6.23453 305 MET B O 1
ATOM 9695 N N . ILE B 1 306 ? 74.44164 80.76378 11.74263 1.000 5.41385 306 ILE B N 1
ATOM 9696 C CA . ILE B 1 306 ? 75.77063 80.85912 12.32896 1.000 5.53256 306 ILE B CA 1
ATOM 9697 C C . ILE B 1 306 ? 75.67827 81.04913 13.83832 1.000 5.05492 306 ILE B C 1
ATOM 9698 O O . ILE B 1 306 ? 74.63436 81.39815 14.39886 1.000 5.15094 306 ILE B O 1
ATOM 9714 N N . HIS B 1 307 ? 76.80291 80.86395 14.50734 1.000 4.99273 307 HIS B N 1
ATOM 9715 C CA . HIS B 1 307 ? 76.93066 81.23893 15.90396 1.000 6.10935 307 HIS B CA 1
ATOM 9716 C C . HIS B 1 307 ? 76.37376 82.62743 16.16439 1.000 6.36516 307 HIS B C 1
ATOM 9717 O O . HIS B 1 307 ? 76.57457 83.55553 15.37990 1.000 6.34868 307 HIS B O 1
ATOM 9731 N N . ASP B 1 308 ? 75.69217 82.78266 17.30608 1.000 5.88960 308 ASP B N 1
ATOM 9732 C CA . ASP B 1 308 ? 75.20477 84.09366 17.73793 1.000 5.99644 308 ASP B CA 1
ATOM 9733 C C . ASP B 1 308 ? 74.13686 84.64367 16.79669 1.000 6.26848 308 ASP B C 1
ATOM 9734 O O . ASP B 1 308 ? 73.88973 85.85531 16.75794 1.000 6.77630 308 ASP B O 1
ATOM 9743 N N . TYR B 1 309 ? 73.42756 83.75722 16.08680 1.000 5.73374 309 TYR B N 1
ATOM 9744 C CA . TYR B 1 309 ? 72.34945 84.22011 15.21377 1.000 6.40137 309 TYR B CA 1
ATOM 9745 C C . TYR B 1 309 ? 71.36500 85.12283 15.95852 1.000 5.43427 309 TYR B C 1
ATOM 9746 O O . TYR B 1 309 ? 70.88702 86.10941 15.39957 1.000 6.66632 309 TYR B O 1
ATOM 9764 N N . GLY B 1 310 ? 71.03550 84.79365 17.21462 1.000 5.82437 310 GLY B N 1
ATOM 9765 C CA . GLY B 1 310 ? 70.07115 85.58826 17.96157 1.000 6.07473 310 GLY B CA 1
ATOM 9766 C C . GLY B 1 310 ? 70.63088 86.81168 18.63526 1.000 6.24267 310 GLY B C 1
ATOM 9767 O O . GLY B 1 310 ? 69.85342 87.60245 19.17346 1.000 6.72948 310 GLY B O 1
ATOM 9771 N N . LEU B 1 311 ? 71.95880 86.96223 18.67309 1.000 6.23353 311 LEU B N 1
ATOM 9772 C CA . LEU B 1 311 ? 72.59776 88.14358 19.22503 1.000 6.14955 311 LEU B CA 1
ATOM 9773 C C . LEU B 1 311 ? 72.78973 89.23615 18.17995 1.000 7.31164 311 LEU B C 1
ATOM 9774 O O . LEU B 1 311 ? 72.45153 90.39807 18.42540 1.000 7.55425 311 LEU B O 1
ATOM 9790 N N . LEU B 1 312 ? 73.35057 88.89607 17.02198 1.000 7.73113 312 LEU B N 1
ATOM 9791 C CA . LEU B 1 312 ? 73.85578 89.91386 16.10499 1.000 7.26201 312 LEU B CA 1
ATOM 9792 C C . LEU B 1 312 ? 72.70435 90.76332 15.57826 1.000 6.97663 312 LEU B C 1
ATOM 9793 O O . LEU B 1 312 ? 71.78691 90.26968 14.91491 1.000 7.85799 312 LEU B O 1
ATOM 9809 N N . ASN B 1 313 ? 72.74183 92.05654 15.87452 1.000 8.19748 313 ASN B N 1
ATOM 9810 C CA . ASN B 1 313 ? 71.62919 92.90869 15.48418 1.000 7.55479 313 ASN B CA 1
ATOM 9811 C C . ASN B 1 313 ? 71.42624 92.97647 13.97208 1.000 8.08253 313 ASN B C 1
ATOM 9812 O O . ASN B 1 313 ? 70.26004 93.07752 13.55531 1.000 9.38078 313 ASN B O 1
ATOM 9823 N N . PRO B 1 314 ? 72.45157 92.85692 13.12266 1.000 9.10109 314 PRO B N 1
ATOM 9824 C CA . PRO B 1 314 ? 72.18313 92.77810 11.67659 1.000 10.78173 314 PRO B CA 1
ATOM 9825 C C . PRO B 1 314 ? 71.30184 91.60816 11.26833 1.000 9.29249 314 PRO B C 1
ATOM 9826 O O . PRO B 1 314 ? 70.72361 91.64061 10.17857 1.000 11.48426 314 PRO B O 1
ATOM 9837 N N . LEU B 1 315 ? 71.20342 90.56715 12.09144 1.000 7.95689 315 LEU B N 1
ATOM 9838 C CA . LEU B 1 315 ? 70.38235 89.40367 11.79660 1.000 8.86359 315 LEU B CA 1
ATOM 9839 C C . LEU B 1 315 ? 69.04348 89.39908 12.52649 1.000 8.86603 315 LEU B C 1
ATOM 9840 O O . LEU B 1 315 ? 68.30894 88.40106 12.45401 1.000 7.37547 315 LEU B O 1
ATOM 9856 N N . SER B 1 316 ? 68.67707 90.50004 13.18080 1.000 8.07608 316 SER B N 1
ATOM 9857 C CA . SER B 1 316 ? 67.48701 90.50472 14.01778 1.000 8.76102 316 SER B CA 1
ATOM 9858 C C . SER B 1 316 ? 66.18509 90.41329 13.23225 1.000 9.34557 316 SER B C 1
ATOM 9859 O O . SER B 1 316 ? 65.14843 90.14524 13.84424 1.000 11.79992 316 SER B O 1
ATOM 9867 N N . GLN B 1 317 ? 66.19373 90.62204 11.92255 1.000 9.00998 317 GLN B N 1
ATOM 9868 C CA . GLN B 1 317 ? 65.01021 90.41542 11.10401 1.000 10.24206 317 GLN B CA 1
ATOM 9869 C C . GLN B 1 317 ? 65.07004 89.12598 10.29206 1.000 9.66241 317 GLN B C 1
ATOM 9870 O O . GLN B 1 317 ? 64.17618 88.87214 9.46726 1.000 11.78020 317 GLN B O 1
ATOM 9884 N N . GLU B 1 318 ? 66.09379 88.30726 10.49359 1.000 7.62950 318 GLU B N 1
ATOM 9885 C CA . GLU B 1 318 ? 66.13634 87.01359 9.83564 1.000 7.21925 318 GLU B CA 1
ATOM 9886 C C . GLU B 1 318 ? 64.96393 86.16576 10.32400 1.000 6.78640 318 GLU B C 1
ATOM 9887 O O . GLU B 1 318 ? 64.72896 86.08256 11.53325 1.000 6.73951 318 GLU B O 1
ATOM 9899 N N . PRO B 1 319 ? 64.19944 85.53871 9.42358 1.000 7.15652 319 PRO B N 1
ATOM 9900 C CA . PRO B 1 319 ? 63.00606 84.81267 9.88372 1.000 6.74690 319 PRO B CA 1
ATOM 9901 C C . PRO B 1 319 ? 63.30708 83.79087 10.96329 1.000 6.16450 319 PRO B C 1
ATOM 9902 O O . PRO B 1 319 ? 62.60035 83.72376 11.98147 1.000 6.59378 319 PRO B O 1
ATOM 9913 N N . THR B 1 320 ? 64.37361 83.01106 10.78279 1.000 6.19447 320 THR B N 1
ATOM 9914 C CA . THR B 1 320 ? 64.74381 81.99298 11.76677 1.000 5.73053 320 THR B CA 1
ATOM 9915 C C . THR B 1 320 ? 65.05087 82.60054 13.12302 1.000 5.77484 320 THR B C 1
ATOM 9916 O O . THR B 1 320 ? 64.74128 82.00441 14.15190 1.000 6.61639 320 THR B O 1
ATOM 9927 N N . VAL B 1 321 ? 65.69522 83.76857 13.15282 1.000 5.60835 321 VAL B N 1
ATOM 9928 C CA . VAL B 1 321 ? 66.03040 84.40613 14.41965 1.000 5.68453 321 VAL B CA 1
ATOM 9929 C C . VAL B 1 321 ? 64.76438 84.75679 15.18703 1.000 7.22696 321 VAL B C 1
ATOM 9930 O O . VAL B 1 321 ? 64.63125 84.46504 16.38970 1.000 5.89911 321 VAL B O 1
ATOM 9943 N N . LYS B 1 322 ? 63.80705 85.38840 14.50697 1.000 6.15395 322 LYS B N 1
ATOM 9944 C CA . LYS B 1 322 ? 62.59184 85.81568 15.19122 1.000 6.87932 322 LYS B CA 1
ATOM 9945 C C . LYS B 1 322 ? 61.84093 84.61725 15.74251 1.000 6.54022 322 LYS B C 1
ATOM 9946 O O . LYS B 1 322 ? 61.36240 84.64643 16.88310 1.000 6.44415 322 LYS B O 1
ATOM 9965 N N . VAL B 1 323 ? 61.76320 83.53862 14.96295 1.000 5.48860 323 VAL B N 1
ATOM 9966 C CA . VAL B 1 323 ? 61.08250 82.33394 15.42275 1.000 5.39869 323 VAL B CA 1
ATOM 9967 C C . VAL B 1 323 ? 61.85249 81.67242 16.56244 1.000 6.10066 323 VAL B C 1
ATOM 9968 O O . VAL B 1 323 ? 61.25978 81.28033 17.57141 1.000 5.84675 323 VAL B O 1
ATOM 9981 N N . ALA B 1 324 ? 63.17349 81.53730 16.42782 1.000 5.55354 324 ALA B N 1
ATOM 9982 C CA . ALA B 1 324 ? 63.94189 80.85535 17.45982 1.000 5.53064 324 ALA B CA 1
ATOM 9983 C C . ALA B 1 324 ? 63.78138 81.52788 18.81256 1.000 5.22657 324 ALA B C 1
ATOM 9984 O O . ALA B 1 324 ? 63.69651 80.85185 19.84470 1.000 5.77363 324 ALA B O 1
ATOM 9991 N N . LEU B 1 325 ? 63.79634 82.85373 18.83548 1.000 5.99212 325 LEU B N 1
ATOM 9992 C CA . LEU B 1 325 ? 63.72373 83.58051 20.09878 1.000 5.80576 325 LEU B CA 1
ATOM 9993 C C . LEU B 1 325 ? 62.31063 83.54418 20.66426 1.000 6.55139 325 LEU B C 1
ATOM 9994 O O . LEU B 1 325 ? 62.13417 83.38835 21.87898 1.000 6.61590 325 LEU B O 1
ATOM 10010 N N . GLU B 1 326 ? 61.28584 83.61703 19.80397 1.000 6.30647 326 GLU B N 1
ATOM 10011 C CA . GLU B 1 326 ? 59.92823 83.38759 20.26352 1.000 6.07521 326 GLU B CA 1
ATOM 10012 C C . GLU B 1 326 ? 59.80260 82.00432 20.87953 1.000 6.51659 326 GLU B C 1
ATOM 10013 O O . GLU B 1 326 ? 59.17989 81.83518 21.93131 1.000 6.14242 326 GLU B O 1
ATOM 10025 N N . GLN B 1 327 ? 60.40623 81.00115 20.24144 1.000 5.86324 327 GLN B N 1
ATOM 10026 C CA . GLN B 1 327 ? 60.31281 79.62493 20.71613 1.000 5.54683 327 GLN B CA 1
ATOM 10027 C C . GLN B 1 327 ? 61.04729 79.41472 22.03644 1.000 6.26309 327 GLN B C 1
ATOM 10028 O O . GLN B 1 327 ? 60.56845 78.66422 22.90797 1.000 6.18475 327 GLN B O 1
ATOM 10042 N N . ALA B 1 328 ? 62.20887 80.04198 22.20167 1.000 5.90008 328 ALA B N 1
ATOM 10043 C CA . ALA B 1 328 ? 62.90125 79.96776 23.48078 1.000 5.54772 328 ALA B CA 1
ATOM 10044 C C . ALA B 1 328 ? 62.05966 80.61664 24.56378 1.000 6.71951 328 ALA B C 1
ATOM 10045 O O . ALA B 1 328 ? 61.92403 80.07606 25.66508 1.000 6.59013 328 ALA B O 1
ATOM 10052 N N . GLY B 1 329 ? 61.45659 81.75897 24.25658 1.000 6.42985 329 GLY B N 1
ATOM 10053 C CA . GLY B 1 329 ? 60.62077 82.42779 25.23894 1.000 7.49114 329 GLY B CA 1
ATOM 10054 C C . GLY B 1 329 ? 59.39002 81.62797 25.62331 1.000 7.30713 329 GLY B C 1
ATOM 10055 O O . GLY B 1 329 ? 58.98481 81.62193 26.78825 1.000 7.05891 329 GLY B O 1
ATOM 10059 N N . ALA B 1 330 ? 58.75867 80.97218 24.65093 1.000 6.89802 330 ALA B N 1
ATOM 10060 C CA . ALA B 1 330 ? 57.59064 80.15431 24.93556 1.000 6.78752 330 ALA B CA 1
ATOM 10061 C C . ALA B 1 330 ? 57.94642 78.99230 25.84937 1.000 7.82791 330 ALA B C 1
ATOM 10062 O O . ALA B 1 330 ? 57.20062 78.67972 26.78836 1.000 7.43605 330 ALA B O 1
ATOM 10069 N N . ALA B 1 331 ? 59.08519 78.33884 25.60807 1.000 7.49068 331 ALA B N 1
ATOM 10070 C CA . ALA B 1 331 ? 59.50408 77.25977 26.49669 1.000 7.12386 331 ALA B CA 1
ATOM 10071 C C . ALA B 1 331 ? 59.76964 77.77553 27.90394 1.000 8.05204 331 ALA B C 1
ATOM 10072 O O . ALA B 1 331 ? 59.35540 77.14898 28.89149 1.000 8.24088 331 ALA B O 1
ATOM 10079 N N . LEU B 1 332 ? 60.45522 78.90813 28.01711 1.000 7.40567 332 LEU B N 1
ATOM 10080 C CA . LEU B 1 332 ? 60.70475 79.50974 29.32078 1.000 7.84692 332 LEU B CA 1
ATOM 10081 C C . LEU B 1 332 ? 59.40040 79.82513 30.03586 1.000 9.86144 332 LEU B C 1
ATOM 10082 O O . LEU B 1 332 ? 59.24320 79.51891 31.22665 1.000 8.59430 332 LEU B O 1
ATOM 10098 N N . HIS B 1 333 ? 58.45370 80.44415 29.33470 1.000 7.95283 333 HIS B N 1
ATOM 10099 C CA . HIS B 1 333 ? 57.17735 80.78597 29.94900 1.000 8.04185 333 HIS B CA 1
ATOM 10100 C C . HIS B 1 333 ? 56.52000 79.55441 30.55975 1.000 9.20997 333 HIS B C 1
ATOM 10101 O O . HIS B 1 333 ? 56.03264 79.58381 31.69959 1.000 9.31280 333 HIS B O 1
ATOM 10115 N N . GLU B 1 334 ? 56.51492 78.44476 29.82361 1.000 7.16204 334 GLU B N 1
ATOM 10116 C CA . GLU B 1 334 ? 55.85997 77.23455 30.29619 1.000 9.37679 334 GLU B CA 1
ATOM 10117 C C . GLU B 1 334 ? 56.49372 76.72030 31.57104 1.000 11.16971 334 GLU B C 1
ATOM 10118 O O . GLU B 1 334 ? 55.79238 76.16173 32.42179 1.000 12.41231 334 GLU B O 1
ATOM 10130 N N . HIS B 1 335 ? 57.79429 76.90604 31.74123 1.000 7.99300 335 HIS B N 1
ATOM 10131 C CA . HIS B 1 335 ? 58.51097 76.36302 32.88194 1.000 8.74175 335 HIS B CA 1
ATOM 10132 C C . HIS B 1 335 ? 58.60381 77.32542 34.04343 1.000 8.65200 335 HIS B C 1
ATOM 10133 O O . HIS B 1 335 ? 59.04598 76.91239 35.11759 1.000 10.20043 335 HIS B O 1
ATOM 10147 N N . LEU B 1 336 ? 58.15071 78.56270 33.87406 1.000 10.01951 336 LEU B N 1
ATOM 10148 C CA . LEU B 1 336 ? 58.18356 79.55270 34.94497 1.000 8.80785 336 LEU B CA 1
ATOM 10149 C C . LEU B 1 336 ? 56.81306 79.80580 35.55457 1.000 11.82077 336 LEU B C 1
ATOM 10150 O O . LEU B 1 336 ? 56.69081 80.68003 36.41667 1.000 11.92588 336 LEU B O 1
ATOM 10166 N N . LYS B 1 337 ? 55.78777 79.06079 35.14621 1.000 12.26760 337 LYS B N 1
ATOM 10167 C CA . LYS B 1 337 ? 54.44281 79.24601 35.67778 1.000 15.04039 337 LYS B CA 1
ATOM 10168 C C . LYS B 1 337 ? 54.32273 78.91194 37.15668 1.000 21.58981 337 LYS B C 1
ATOM 10169 O O . LYS B 1 337 ? 53.40313 79.43656 37.82075 1.000 18.76188 337 LYS B O 1
#

Solvent-accessible surface area: 23112 Å² total; per-residue (Å²): 135,49,53,52,79,0,92,36,101,70,3,44,20,73,92,139,33,86,38,60,21,15,62,29,0,69,59,27,3,88,113,60,74,72,46,179,70,105,64,17,46,112,38,65,30,104,75,0,44,118,56,11,82,49,38,8,139,67,35,187,66,24,68,20,70,54,60,92,66,68,5,124,12,137,82,60,58,4,93,0,44,2,0,38,29,92,137,21,116,56,92,30,19,0,0,0,0,0,5,0,9,5,2,1,10,18,39,15,92,4,0,23,8,1,0,33,35,2,0,115,21,3,31,0,0,0,0,1,0,59,6,46,48,3,46,107,12,91,13,5,55,4,0,18,12,0,5,22,0,0,51,28,0,27,115,79,3,165,107,16,26,3,41,7,78,53,0,0,0,1,0,0,4,1,0,0,0,0,0,0,0,0,2,3,0,7,70,88,63,131,10,21,150,23,95,4,0,1,0,0,2,1,1,0,14,6,56,36,104,35,69,0,0,78,99,2,72,97,37,58,40,11,12,30,73,20,3,84,39,8,0,71,21,2,9,105,43,82,76,20,36,46,3,8,0,0,0,0,28,63,0,54,71,83,42,0,148,60,7,20,66,2,0,0,0,1,0,4,1,2,0,2,22,8,1,0,0,21,0,1,50,67,0,25,71,11,65,4,43,7,1,8,0,20,0,6,3,0,0,13,17,0,0,1,1,14,80,4,26,126,17,40,2,1,102,10,0,5,46,0,1,0,9,1,2,94,74,40,3,143,157,33,54,65,77,0,90,36,101,73,2,43,19,128,140,35,81,35,67,18,14,60,31,0,65,59,39,3,80,118,79,82,99,74,94,114,54,25,54,120,37,68,27,114,81,0,42,106,72,15,71,40,58,7,140,67,33,179,68,26,66,18,74,54,57,102,69,70,5,130,24,124,90,54,62,3,85,0,38,3,0,41,26,93,137,34,95,69,65,22,20,0,0,0,0,0,6,0,10,5,2,1,11,21,38,14,94,5,0,23,8,1,0,31,35,2,0,118,19,3,32,0,0,0,0,0,0,52,8,47,48,4,44,106,12,90,12,5,49,5,0,19,11,0,11,6,0,0,77,21,0,26,117,78,2,124,110,16,20,1,41,8,71,52,0,0,0,0,0,0,4,2,0,0,0,0,0,0,0,0,2,3,0,8,73,90,64,144,21,23,130,16,68,4,0,1,0,0,2,0,1,0,14,7,58,34,107,34,69,0,0,84,95,2,68,96,34,57,51,6,16,25,69,22,4,86,36,8,0,74,19,2,9,101,45,84,76,20,36,60,4,7,0,0,0,0,26,56,2,22,76,84,33,0,149,60,7,20,66,1,0,0,0,1,0,3,0,3,1,2,21,9,2,0,0,18,0,1,43,80,0,24,71,9,65,5,43,7,2,10,0,20,0,7,2,0,0,10,11,0,0,3,6,17,81,6,25,122,18,40,1,1,102,10,0,5,48,0,1,0,9,1,1,93,72,41,2,143

CATH classification: 3.40.50.1820

Sequence (658 aa):
TLTAILISSVFASSAAANTPTTPTAGVQAFLNVLNSGKGKPMEQMTPQEARQVLIGAQQGAKLPPAQVSEKTIQVNGQAIKLKIVKPENASGTLPAFMFFHGGGWVLGDFPTHERLIRDLVRASGAAAVYVDYTPSPEAHFPVAINQAYEATKKWVAEHGQEIGVDGSRLGLVGNSSVGGNMVASSVALQAKKQFNGPKIRYNVMLWPVTDANFDTASYNQFENGYFFLSKNMMKWFWDNYTTSAADRNNILASPLRASTAQLKGFPETLIQTAELDVLRDEGEAFGRKLDAAGVPVTVTTRYNGMIHDYGLLNPLSQEPTVKVALEQAGAALLHEHLKTLTAILISSVFASAANTPTTPTAGVQAFLNVLNSGGKPMEQMTPQEARQVLIGAQQGAKLPPAQVSEKTIQVNGQAIKLKIVKPENASGTLPAFMFFHGGGWVLGDFPTHERLIRDLVRASGAAAVYVDYTPSPEAHFPVAINQAYEATKWVAEHGQEIGVDGSRLGLVGNSSVGGNMVASSVALQAKKQFNGPKIRYNVMLWPVTDANFDTASYNQFENGYFLSKNMMKWFWDNYTTSAADRNNILASPLRASTAQLKGFPETLIQTAELDVLRDEGEAFGRKLDAAGVPVTVTTRYNGMIHDYGLLNPLSQEPTVKVALEQAGAALHEHLK

B-factor: mean 14.44, std 10.21, range [0.25, 66.72]

Nearest PDB structures (foldseek):
  6kmo-assembly1_A  TM=1.003E+00  e=1.163E-68  Enterobacter asburiae
  6kmo-assembly1_B  TM=9.980E-01  e=9.776E-67  Enterobacter asburiae
  4ob7-assembly1_A-2  TM=9.893E-01  e=1.542E-51  Pseudomonas sp. ECU1011
  4ou5-assembly1_A  TM=9.893E-01  e=1.833E-51  Pseudomonas sp. ECU1011
  4ob8-assembly1_A-2  TM=9.893E-01  e=2.057E-51  Pseudomonas sp. ECU1011

Radius of gyration: 25.06 Å; Cα contacts (8 Å, |Δi|>4): 1537; chains: 2; bounding box: 67×62×67 Å

Secondary structure (DSSP, 8-state):
-HHHHHTSGGGB----------HHHHHHHHHHHH--PPPGGGS-HHHHHHHHHHHHTTPPPPSEEEEEEEEEETTEEEEEEEEEETT--S-EEEEEEE--STTTS--HHHHHHHHHHHHHHH-PEEEEE-PPPTTTS-TTHHHHHHHHHHHHHHHHGGGGTEEEEEEEEEEETHHHHHHHHHHHHHHHTT----SEEEEES----S---SHHHHHTSSSSSS-HHHHHHHHHHH---HHHHTBTTT-GGG--HHHHTTPPPEEEEEEEE-TTHHHHHHHHHHHHHTT--EEEEEEEEEETTTTT-GGGTT-HHHHHHHHHHHHHHHHH--/-HHHHHTSGGGB---------HHHHHHHHHHHH----GGGS-HHHHHHHHHHHHTTPPPPSEEEEEEEEE-SS-EEEEEEEEETT--S-EEEEEEE--STTTS--HHHHHHHHHHHHHHH-SEEEEE-PPPTTTS-TTHHHHHHHHHHHHHHHHGGGGTEEEEEEEEEEETHHHHHHHHHHHHHHHTT----SEEEEES----S---SHHHHHTSSSSSS-HHHHHHHHHHH---HHHHTBTTT-GGG--HHHHTTPPPEEEEEEEE-TTHHHHHHHHHHHHHTT--EEEEEEEEEETTTTT-GGGTT-HHHHHHHHHHHHHHHHH--